Protein 6PTZ (pdb70)

Radius of gyration: 24.08 Å; Cα contacts (8 Å, |Δi|>4): 819; chains: 1; bounding box: 59×56×67 Å

B-factor: mean 24.55, std 12.71, range [8.04, 69.53]

Nearest PDB structures (foldseek):
  6ptz-assembly1_A  TM=1.002E+00  e=1.919E-89  Columba livia
  6pu0-assembly1_A  TM=1.001E+00  e=5.727E-86  Columba livia
  6fn2-assembly1_A  TM=9.471E-01  e=8.288E-53  Chlamydomonas reinhardtii
  5zm0-assembly1_A  TM=9.430E-01  e=2.392E-52  Chlamydomonas reinhardtii
  6fn3-assembly1_A  TM=9.410E-01  e=6.902E-52  Chlamydomonas reinhardtii

Foldseek 3Di:
DDFAEEEEPDFQLAQWLRVQVVVDLVVAQAYADEYEAEVVLCVVAAAAAQLLVQQVLLAQVQSQVVQVVLQAGYFYAYHHVLVVCVVVCVQRVGAEYEYEPDLPVSVVVVLVVVCVVCVVSHHHYYYYHQQAQADLQQLCVQVPNAAQQELVVSVVSCVVVDGTDAGDGGDHSVSCVSHPRDQGPPRVNGDRDASVVVVHPRDQQAPDHHHLVVLVVLLVVVVVVVVPSPNLLCSLRSSDTPNVSLVVLVVVCVVVVVPDCPSVVVNVVSSLVNSLSSNVSRFPPLLFAPPTLLFQDAPFDDDVVLLVCQQCLQQQQLLSSLLSLCLQRHQDDDPVNCLQSLLCCPLQFVRHQLSSVLNSNRHRHSNNHRRNSSVVSSQSNLGFQHPPSLDGDDSQVVVCVVPQQCPSSCVRPVLQVQQGSVCSRPVVVDDQVSCVVSVHGECPRGHHRNGDRVVRNVVSVVSVVVSCVPPVVSHVSND

Structure (mmCIF, N/CA/C/O backbone):
data_6PTZ
#
_entry.id   6PTZ
#
_cell.length_a   53.733
_cell.length_b   85.574
_cell.length_c   103.283
_cell.angle_alpha   90.000
_cell.angle_beta   90.000
_cell.angle_gamma   90.000
#
_symmetry.space_group_name_H-M   'P 21 21 21'
#
loop_
_entity.id
_entity.type
_entity.pdbx_description
1 polymer Cryptochrome-1
2 non-polymer 'FLAVIN-ADENINE DINUCLEOTIDE'
3 non-polymer 'MAGNESIUM ION'
4 non-polymer DI(HYDROXYETHYL)ETHER
5 non-polymer GLYCEROL
6 water water
#
loop_
_atom_site.group_PDB
_atom_site.id
_atom_site.type_symbol
_atom_site.label_atom_id
_atom_site.label_alt_id
_atom_site.label_comp_id
_atom_site.label_asym_id
_atom_site.label_entity_id
_atom_site.label_seq_id
_atom_site.pdbx_PDB_ins_code
_atom_site.Cartn_x
_atom_site.Cartn_y
_atom_site.Cartn_z
_atom_site.occupancy
_atom_site.B_iso_or_equiv
_atom_site.auth_seq_id
_atom_site.auth_comp_id
_atom_site.auth_asym_id
_atom_site.auth_atom_id
_atom_site.pdbx_PDB_model_num
ATOM 1 N N . MET A 1 6 ? 2.445 25.273 6.863 1.00 53.97 1 MET A N 1
ATOM 2 C CA . MET A 1 6 ? 2.688 25.478 5.436 1.00 50.38 1 MET A CA 1
ATOM 3 C C . MET A 1 6 ? 2.123 26.824 4.977 1.00 52.20 1 MET A C 1
ATOM 4 O O . MET A 1 6 ? 0.928 27.086 5.088 1.00 56.91 1 MET A O 1
ATOM 9 N N . PRO A 1 7 ? 2.991 27.668 4.451 1.00 48.14 2 PRO A N 1
ATOM 10 C CA . PRO A 1 7 ? 2.681 29.103 4.374 1.00 46.66 2 PRO A CA 1
ATOM 11 C C . PRO A 1 7 ? 1.835 29.561 3.188 1.00 39.64 2 PRO A C 1
ATOM 12 O O . PRO A 1 7 ? 1.147 30.579 3.311 1.00 36.75 2 PRO A O 1
ATOM 16 N N . HIS A 1 8 ? 1.865 28.862 2.051 1.00 33.31 3 HIS A N 1
ATOM 17 C CA . HIS A 1 8 ? 1.324 29.448 0.827 1.00 27.51 3 HIS A CA 1
ATOM 18 C C . HIS A 1 8 ? -0.196 29.568 0.857 1.00 24.97 3 HIS A C 1
ATOM 19 O O . HIS A 1 8 ? -0.900 28.725 1.411 1.00 26.09 3 HIS A O 1
ATOM 26 N N . ARG A 1 9 ? -0.698 30.639 0.257 1.00 21.49 4 ARG A N 1
ATOM 27 C CA . ARG A 1 9 ? -2.082 30.729 -0.182 1.00 21.60 4 ARG A CA 1
ATOM 28 C C . ARG A 1 9 ? -2.069 30.520 -1.691 1.00 20.54 4 ARG A C 1
ATOM 29 O O . ARG A 1 9 ? -1.411 31.276 -2.419 1.00 20.30 4 ARG A O 1
ATOM 37 N N . THR A 1 10 ? -2.761 29.482 -2.155 1.00 18.95 5 THR A N 1
ATOM 38 C CA . THR A 1 10 ? -2.498 28.952 -3.488 1.00 18.10 5 THR A CA 1
ATOM 39 C C . THR A 1 10 ? -3.752 28.884 -4.344 1.00 17.91 5 THR A C 1
ATOM 40 O O . THR A 1 10 ? -4.820 28.484 -3.874 1.00 18.97 5 THR A O 1
ATOM 44 N N . ILE A 1 11 ? -3.617 29.285 -5.611 1.00 17.60 6 ILE A N 1
ATOM 45 C CA . ILE A 1 11 ? -4.582 28.939 -6.641 1.00 17.18 6 ILE A CA 1
ATOM 46 C C . ILE A 1 11 ? -3.991 27.780 -7.405 1.00 16.24 6 ILE A C 1
ATOM 47 O O . ILE A 1 11 ? -2.846 27.860 -7.871 1.00 16.30 6 ILE A O 1
ATOM 52 N N . HIS A 1 12 ? -4.747 26.706 -7.522 1.00 15.81 7 HIS A N 1
ATOM 53 C CA . HIS A 1 12 ? -4.410 25.644 -8.453 1.00 14.99 7 HIS A CA 1
ATOM 54 C C . HIS A 1 12 ? -5.256 25.821 -9.702 1.00 14.76 7 HIS A C 1
ATOM 55 O O . HIS A 1 12 ? -6.492 25.862 -9.622 1.00 15.30 7 HIS A O 1
ATOM 62 N N . LEU A 1 13 ? -4.589 25.944 -10.847 1.00 14.35 8 LEU A N 1
ATOM 63 C CA . LEU A 1 13 ? -5.246 26.133 -12.134 1.00 14.13 8 LEU A CA 1
ATOM 64 C C . LEU A 1 13 ? -5.371 24.780 -12.814 1.00 16.02 8 LEU A C 1
ATOM 65 O O . LEU A 1 13 ? -4.376 24.216 -13.283 1.00 18.60 8 LEU A O 1
ATOM 70 N N . PHE A 1 14 ? -6.586 24.260 -12.859 1.00 15.64 9 PHE A N 1
ATOM 71 C CA . PHE A 1 14 ? -6.869 23.122 -13.714 1.00 13.82 9 PHE A CA 1
ATOM 72 C C . PHE A 1 14 ? -6.842 23.552 -15.173 1.00 16.73 9 PHE A C 1
ATOM 73 O O . PHE A 1 14 ? -7.506 24.514 -15.562 1.00 17.63 9 PHE A O 1
ATOM 81 N N . ARG A 1 15 ? -6.084 22.835 -15.992 1.00 17.11 10 ARG A N 1
ATOM 82 C CA . ARG A 1 15 ? -6.191 23.013 -17.437 1.00 18.44 10 ARG A CA 1
ATOM 83 C C . ARG A 1 15 ? -6.537 21.672 -18.056 1.00 18.12 10 ARG A C 1
ATOM 84 O O . ARG A 1 15 ? -7.679 21.478 -18.474 1.00 18.48 10 ARG A O 1
ATOM 92 N N . LYS A 1 16 ? -5.607 20.726 -18.073 1.00 15.89 11 LYS A N 1
ATOM 93 C CA . LYS A 1 16 ? -6.002 19.328 -18.097 1.00 22.06 11 LYS A CA 1
ATOM 94 C C . LYS A 1 16 ? -6.028 18.877 -16.646 1.00 25.31 11 LYS A C 1
ATOM 95 O O . LYS A 1 16 ? -6.255 19.697 -15.748 1.00 28.57 11 LYS A O 1
ATOM 101 N N . GLY A 1 17 ? -5.745 17.606 -16.398 1.00 22.71 12 GLY A N 1
ATOM 102 C CA . GLY A 1 17 ? -5.664 17.143 -15.026 1.00 20.52 12 GLY A CA 1
ATOM 103 C C . GLY A 1 17 ? -6.958 17.344 -14.273 1.00 14.00 12 GLY A C 1
ATOM 104 O O . GLY A 1 17 ? -6.937 17.666 -13.078 1.00 16.94 12 GLY A O 1
ATOM 105 N N . LEU A 1 18 ? -8.095 17.147 -14.946 1.00 13.04 13 LEU A N 1
ATOM 106 C CA . LEU A 1 18 ? -9.410 17.352 -14.333 1.00 13.39 13 LEU A CA 1
ATOM 107 C C . LEU A 1 18 ? -9.774 16.134 -13.481 1.00 12.16 13 LEU A C 1
ATOM 108 O O . LEU A 1 18 ? -10.707 15.378 -13.766 1.00 13.44 13 LEU A O 1
ATOM 113 N N . ARG A 1 19 ? -9.005 15.950 -12.411 1.00 12.33 14 ARG A N 1
ATOM 114 C CA . ARG A 1 19 ? -9.117 14.746 -11.611 1.00 12.65 14 ARG A CA 1
ATOM 115 C C . ARG A 1 19 ? -8.459 15.001 -10.274 1.00 13.01 14 ARG A C 1
ATOM 116 O O . ARG A 1 19 ? -7.587 15.865 -10.140 1.00 16.72 14 ARG A O 1
ATOM 124 N N . LEU A 1 20 ? -8.835 14.182 -9.308 1.00 13.52 15 LEU A N 1
ATOM 125 C CA . LEU A 1 20 ? -8.169 14.225 -8.023 1.00 15.08 15 LEU A CA 1
ATOM 126 C C . LEU A 1 20 ? -7.198 13.072 -7.835 1.00 18.57 15 LEU A C 1
ATOM 127 O O . LEU A 1 20 ? -6.255 13.207 -7.053 1.00 20.89 15 LEU A O 1
ATOM 132 N N . HIS A 1 21 ? -7.371 11.955 -8.539 1.00 16.22 16 HIS A N 1
ATOM 133 C CA . HIS A 1 21 ? -6.361 10.908 -8.427 1.00 13.80 16 HIS A CA 1
ATOM 134 C C . HIS A 1 21 ? -5.135 11.281 -9.256 1.00 13.23 16 HIS A C 1
ATOM 135 O O . HIS A 1 21 ? -5.220 12.050 -10.218 1.00 12.73 16 HIS A O 1
ATOM 142 N N . ASP A 1 22 ? -3.982 10.736 -8.855 1.00 17.97 17 ASP A N 1
ATOM 143 C CA . ASP A 1 22 ? -2.689 10.989 -9.494 1.00 13.09 17 ASP A CA 1
ATOM 144 C C . ASP A 1 22 ? -2.579 12.397 -10.067 1.00 15.14 17 ASP A C 1
ATOM 145 O O . ASP A 1 22 ? -2.421 12.583 -11.282 1.00 13.68 17 ASP A O 1
ATOM 150 N N . ASN A 1 23 ? -2.690 13.407 -9.211 1.00 12.83 18 ASN A N 1
ATOM 151 C CA . ASN A 1 23 ? -2.609 14.788 -9.665 1.00 15.58 18 ASN A CA 1
ATOM 152 C C . ASN A 1 23 ? -1.421 15.398 -8.946 1.00 12.82 18 ASN A C 1
ATOM 153 O O . ASN A 1 23 ? -1.575 15.968 -7.849 1.00 13.20 18 ASN A O 1
ATOM 158 N N . PRO A 1 24 ? -0.214 15.273 -9.515 1.00 14.24 19 PRO A N 1
ATOM 159 C CA . PRO A 1 24 ? 1.000 15.698 -8.797 1.00 14.72 19 PRO A CA 1
ATOM 160 C C . PRO A 1 24 ? 1.040 17.172 -8.499 1.00 13.19 19 PRO A C 1
ATOM 161 O O . PRO A 1 24 ? 1.590 17.582 -7.474 1.00 14.48 19 PRO A O 1
ATOM 165 N N . THR A 1 25 ? 0.498 17.997 -9.388 1.00 12.87 20 THR A N 1
ATOM 166 C CA . THR A 1 25 ? 0.527 19.429 -9.143 1.00 13.09 20 THR A CA 1
ATOM 167 C C . THR A 1 25 ? -0.398 19.801 -8.002 1.00 13.44 20 THR A C 1
ATOM 168 O O . THR A 1 25 ? -0.008 20.535 -7.088 1.00 14.39 20 THR A O 1
ATOM 172 N N . LEU A 1 26 ? -1.637 19.319 -8.055 1.00 13.56 21 LEU A N 1
ATOM 173 C CA . LEU A 1 26 ? -2.597 19.618 -7.000 1.00 14.63 21 LEU A CA 1
ATOM 174 C C . LEU A 1 26 ? -2.125 19.070 -5.659 1.00 15.62 21 LEU A C 1
ATOM 175 O O . LEU A 1 26 ? -2.264 19.734 -4.619 1.00 14.71 21 LEU A O 1
ATOM 180 N N . LEU A 1 27 ? -1.538 17.867 -5.667 1.00 14.09 22 LEU A N 1
ATOM 181 C CA . LEU A 1 27 ? -0.947 17.320 -4.450 1.00 14.57 22 LEU A CA 1
ATOM 182 C C . LEU A 1 27 ? 0.171 18.222 -3.937 1.00 14.86 22 LEU A C 1
ATOM 183 O O . LEU A 1 27 ? 0.225 18.554 -2.740 1.00 15.39 22 LEU A O 1
ATOM 188 N N . ALA A 1 28 ? 1.056 18.662 -4.838 1.00 17.27 23 ALA A N 1
ATOM 189 C CA . ALA A 1 28 ? 2.132 19.569 -4.442 1.00 18.20 23 ALA A CA 1
ATOM 190 C C . ALA A 1 28 ? 1.574 20.886 -3.914 1.00 16.13 23 ALA A C 1
ATOM 191 O O . ALA A 1 28 ? 2.104 21.456 -2.953 1.00 16.82 23 ALA A O 1
ATOM 193 N N . ALA A 1 29 ? 0.501 21.386 -4.527 1.00 15.82 24 ALA A N 1
ATOM 194 C CA . ALA A 1 29 ? -0.157 22.577 -4.002 1.00 15.46 24 ALA A CA 1
ATOM 195 C C . ALA A 1 29 ? -0.662 22.343 -2.582 1.00 19.12 24 ALA A C 1
ATOM 196 O O . ALA A 1 29 ? -0.402 23.146 -1.675 1.00 19.37 24 ALA A O 1
ATOM 198 N N . LEU A 1 30 ? -1.393 21.249 -2.372 1.00 17.65 25 LEU A N 1
ATOM 199 C CA . LEU A 1 30 ? -1.951 20.968 -1.056 1.00 21.53 25 LEU A CA 1
ATOM 200 C C . LEU A 1 30 ? -0.860 20.778 -0.014 1.00 23.12 25 LEU A C 1
ATOM 201 O O . LEU A 1 30 ? -1.019 21.182 1.143 1.00 24.89 25 LEU A O 1
ATOM 206 N N . GLU A 1 31 ? 0.259 20.174 -0.406 1.00 17.46 26 GLU A N 1
ATOM 207 C CA . GLU A 1 31 ? 1.307 19.897 0.560 1.00 19.44 26 GLU A CA 1
ATOM 208 C C . GLU A 1 31 ? 2.103 21.136 0.943 1.00 20.80 26 GLU A C 1
ATOM 209 O O . GLU A 1 31 ? 2.849 21.097 1.925 1.00 24.21 26 GLU A O 1
ATOM 215 N N . SER A 1 32 ? 1.958 22.232 0.205 1.00 21.76 27 SER A N 1
ATOM 216 C CA . SER A 1 32 ? 2.748 23.428 0.433 1.00 17.70 27 SER A CA 1
ATOM 217 C C . SER A 1 32 ? 1.910 24.604 0.914 1.00 18.95 27 SER A C 1
ATOM 218 O O . SER A 1 32 ? 2.433 25.717 1.021 1.00 21.38 27 SER A O 1
ATOM 221 N N . SER A 1 33 ? 0.633 24.389 1.222 1.00 19.18 28 SER A N 1
ATOM 222 C CA . SER A 1 33 ? -0.304 25.495 1.328 1.00 22.73 28 SER A CA 1
ATOM 223 C C . SER A 1 33 ? -1.176 25.373 2.565 1.00 25.76 28 SER A C 1
ATOM 224 O O . SER A 1 33 ? -1.475 24.276 3.039 1.00 23.61 28 SER A O 1
ATOM 227 N N . GLU A 1 34 ? -1.578 26.536 3.082 1.00 27.39 29 GLU A N 1
ATOM 228 C CA . GLU A 1 34 ? -2.564 26.617 4.148 1.00 26.74 29 GLU A CA 1
ATOM 229 C C . GLU A 1 34 ? -3.951 26.938 3.624 1.00 22.49 29 GLU A C 1
ATOM 230 O O . GLU A 1 34 ? -4.938 26.674 4.313 1.00 22.63 29 GLU A O 1
ATOM 236 N N . THR A 1 35 ? -4.039 27.494 2.420 1.00 20.34 30 THR A N 1
ATOM 237 C CA . THR A 1 35 ? -5.295 27.904 1.823 1.00 20.51 30 THR A CA 1
ATOM 238 C C . THR A 1 35 ? -5.196 27.583 0.343 1.00 19.61 30 THR A C 1
ATOM 239 O O . THR A 1 35 ? -4.175 27.876 -0.278 1.00 19.22 30 THR A O 1
ATOM 243 N N . ILE A 1 36 ? -6.219 26.954 -0.220 1.00 19.33 31 ILE A N 1
ATOM 244 C CA . ILE A 1 36 ? -6.174 26.619 -1.632 1.00 18.94 31 ILE A CA 1
ATOM 245 C C . ILE A 1 36 ? -7.482 27.006 -2.305 1.00 18.75 31 ILE A C 1
ATOM 246 O O . ILE A 1 36 ? -8.568 26.881 -1.726 1.00 19.31 31 ILE A O 1
ATOM 251 N N . TYR A 1 37 ? -7.360 27.493 -3.533 1.00 18.35 32 TYR A N 1
ATOM 252 C CA . TYR A 1 37 ? -8.492 27.795 -4.398 1.00 18.47 32 TYR A CA 1
ATOM 253 C C . TYR A 1 37 ? -8.354 26.964 -5.663 1.00 17.50 32 TYR A C 1
ATOM 254 O O . TYR A 1 37 ? -7.563 27.318 -6.557 1.00 17.06 32 TYR A O 1
ATOM 263 N N . PRO A 1 38 ? -9.043 25.827 -5.764 1.00 18.85 33 PRO A N 1
ATOM 264 C CA . PRO A 1 38 ? -8.966 25.019 -6.990 1.00 16.33 33 PRO A CA 1
ATOM 265 C C . PRO A 1 38 ? -9.806 25.689 -8.065 1.00 24.30 33 PRO A C 1
ATOM 266 O O . PRO A 1 38 ? -11.024 25.812 -7.922 1.00 17.02 33 PRO A O 1
ATOM 270 N N . VAL A 1 39 ? -9.155 26.123 -9.142 1.00 16.00 34 VAL A N 1
ATOM 271 C CA . VAL A 1 39 ? -9.765 27.024 -10.109 1.00 16.26 34 VAL A CA 1
ATOM 272 C C . VAL A 1 39 ? -9.672 26.426 -11.501 1.00 16.34 34 VAL A C 1
ATOM 273 O O . VAL A 1 39 ? -8.645 25.858 -11.879 1.00 14.78 34 VAL A O 1
ATOM 277 N N . TYR A 1 40 ? -10.747 26.571 -12.264 1.00 15.64 35 TYR A N 1
ATOM 278 C CA . TYR A 1 40 ? -10.716 26.361 -13.70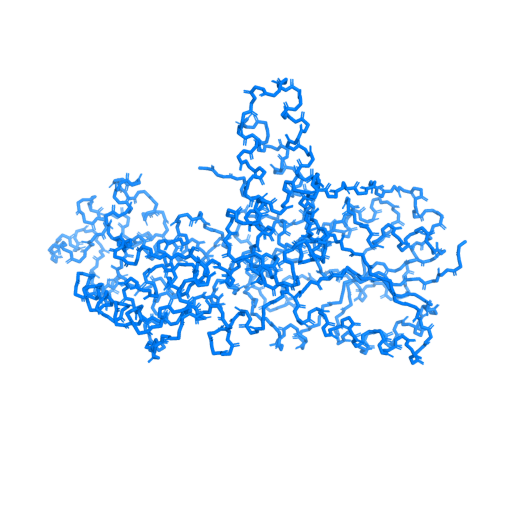2 1.00 18.02 35 TYR A CA 1
ATOM 279 C C . TYR A 1 40 ? -11.065 27.689 -14.345 1.00 18.35 35 TYR A C 1
ATOM 280 O O . TYR A 1 40 ? -12.153 28.223 -14.105 1.00 16.63 35 TYR A O 1
ATOM 289 N N . VAL A 1 41 ? -10.148 28.240 -15.133 1.00 18.47 36 VAL A N 1
ATOM 290 C CA . VAL A 1 41 ? -10.432 29.470 -15.856 1.00 16.04 36 VAL A CA 1
ATOM 291 C C . VAL A 1 41 ? -10.991 29.101 -17.225 1.00 16.19 36 VAL A C 1
ATOM 292 O O . VAL A 1 41 ? -10.326 28.441 -18.028 1.00 18.71 36 VAL A O 1
ATOM 296 N N . LEU A 1 42 ? -12.229 29.498 -17.473 1.00 20.56 37 LEU A N 1
ATOM 297 C CA . LEU A 1 42 ? -12.864 29.322 -18.772 1.00 23.92 37 LEU A CA 1
ATOM 298 C C . LEU A 1 42 ? -12.613 30.627 -19.524 1.00 23.09 37 LEU A C 1
ATOM 299 O O . LEU A 1 42 ? -13.299 31.628 -19.298 1.00 21.46 37 LEU A O 1
ATOM 304 N N . ASP A 1 43 ? -11.609 30.617 -20.398 1.00 21.64 38 ASP A N 1
ATOM 305 C CA . ASP A 1 43 ? -11.090 31.800 -21.088 1.00 26.88 38 ASP A CA 1
ATOM 306 C C . ASP A 1 43 ? -11.446 31.689 -22.564 1.00 27.57 38 ASP A C 1
ATOM 307 O O . ASP A 1 43 ? -10.703 31.088 -23.347 1.00 22.31 38 ASP A O 1
ATOM 312 N N . ARG A 1 44 ? -12.580 32.289 -22.947 1.00 29.92 39 ARG A N 1
ATOM 313 C CA . ARG A 1 44 ? -13.067 32.141 -24.318 1.00 32.15 39 ARG A CA 1
ATOM 314 C C . ARG A 1 44 ? -12.104 32.748 -25.324 1.00 34.96 39 ARG A C 1
ATOM 315 O O . ARG A 1 44 ? -11.985 32.255 -26.451 1.00 33.23 39 ARG A O 1
ATOM 323 N N . ARG A 1 45 ? -11.417 33.816 -24.930 1.00 33.22 40 ARG A N 1
ATOM 324 C CA . ARG A 1 45 ? -10.480 34.490 -25.818 1.00 30.69 40 ARG A CA 1
ATOM 325 C C . ARG A 1 45 ? -9.259 33.615 -26.076 1.00 29.93 40 ARG A C 1
ATOM 326 O O . ARG A 1 45 ? -8.830 33.440 -27.224 1.00 29.53 40 ARG A O 1
ATOM 334 N N . PHE A 1 46 ? -8.705 33.032 -25.014 1.00 24.33 41 PHE A N 1
ATOM 335 C CA . PHE A 1 46 ? -7.569 32.131 -25.161 1.00 26.75 41 PHE A CA 1
ATOM 336 C C . PHE A 1 46 ? -7.948 30.911 -25.985 1.00 30.76 41 PHE A C 1
ATOM 337 O O . PHE A 1 46 ? -7.220 30.518 -26.904 1.00 28.69 41 PHE A O 1
ATOM 345 N N . LEU A 1 47 ? -9.089 30.293 -25.660 1.00 26.87 42 LEU A N 1
ATOM 346 C CA . LEU A 1 47 ? -9.539 29.123 -26.409 1.00 30.75 42 LEU A CA 1
ATOM 347 C C . LEU A 1 47 ? -9.802 29.464 -27.873 1.00 33.00 42 LEU A C 1
ATOM 348 O O . LEU A 1 47 ? -9.509 28.658 -28.767 1.00 33.90 42 LEU A O 1
ATOM 353 N N . ALA A 1 48 ? -10.350 30.651 -28.136 1.00 33.67 43 ALA A N 1
ATOM 354 C CA . ALA A 1 48 ? -10.583 31.069 -29.516 1.00 37.34 43 ALA A CA 1
ATOM 355 C C . ALA A 1 48 ? -9.274 31.231 -30.275 1.00 38.06 43 ALA A C 1
ATOM 356 O O . ALA A 1 48 ? -9.205 30.963 -31.479 1.00 34.52 43 ALA A O 1
ATOM 358 N N . SER A 1 49 ? -8.226 31.686 -29.592 1.00 37.38 44 SER A N 1
ATOM 359 C CA . SER A 1 49 ? -6.953 31.920 -30.258 1.00 37.50 44 SER A CA 1
ATOM 360 C C . SER A 1 49 ? -6.145 30.645 -30.454 1.00 35.16 44 SER A C 1
ATOM 361 O O . SER A 1 49 ? -5.238 30.627 -31.294 1.00 33.61 44 SER A O 1
ATOM 364 N N . ALA A 1 50 ? -6.446 29.584 -29.703 1.00 32.45 45 ALA A N 1
ATOM 365 C CA . ALA A 1 50 ? -5.557 28.434 -29.610 1.00 33.72 45 ALA A CA 1
ATOM 366 C C . ALA A 1 50 ? -6.164 27.092 -30.004 1.00 37.38 45 ALA A C 1
ATOM 367 O O . ALA A 1 50 ? -5.401 26.136 -30.190 1.00 37.15 45 ALA A O 1
ATOM 369 N N . MET A 1 51 ? -7.488 26.968 -30.119 1.00 37.48 46 MET A N 1
ATOM 370 C CA . MET A 1 51 ? -8.065 25.678 -30.489 1.00 37.26 46 MET A CA 1
ATOM 371 C C . MET A 1 51 ? -9.456 25.864 -31.089 1.00 36.99 46 MET A C 1
ATOM 372 O O . MET A 1 51 ? -9.996 26.973 -31.158 1.00 30.77 46 MET A O 1
ATOM 377 N N . HIS A 1 52 ? -10.015 24.743 -31.544 1.00 33.61 47 HIS A N 1
ATOM 378 C CA . HIS A 1 52 ? -11.353 24.668 -32.112 1.00 31.60 47 HIS A CA 1
ATOM 379 C C . HIS A 1 52 ? -12.140 23.645 -31.312 1.00 28.11 47 HIS A C 1
ATOM 380 O O . HIS A 1 52 ? -11.681 22.514 -31.146 1.00 25.32 47 HIS A O 1
ATOM 387 N N . ILE A 1 53 ? -13.300 24.041 -30.796 1.00 26.73 48 ILE A N 1
ATOM 388 C CA . ILE A 1 53 ? -14.022 23.226 -29.822 1.00 25.70 48 ILE A CA 1
ATOM 389 C C . ILE A 1 53 ? -15.485 23.140 -30.240 1.00 21.04 48 ILE A C 1
ATOM 390 O O . ILE A 1 53 ? -16.188 24.154 -30.254 1.00 21.53 48 ILE A O 1
ATOM 395 N N . GLY A 1 54 ? -15.945 21.931 -30.573 1.00 16.53 49 GLY A N 1
ATOM 396 C CA . GLY A 1 54 ? -17.331 21.724 -30.932 1.00 14.66 49 GLY A CA 1
ATOM 397 C C . GLY A 1 54 ? -18.224 21.526 -29.720 1.00 15.20 49 GLY A C 1
ATOM 398 O O . GLY A 1 54 ? -17.772 21.447 -28.575 1.00 15.42 49 GLY A O 1
ATOM 399 N N . ALA A 1 55 ? -19.527 21.421 -29.998 1.00 14.14 50 ALA A N 1
ATOM 400 C CA . ALA A 1 55 ? -20.513 21.385 -28.919 1.00 16.43 50 ALA A CA 1
ATOM 401 C C . ALA A 1 55 ? -20.347 20.144 -28.047 1.00 13.55 50 ALA A C 1
ATOM 402 O O . ALA A 1 55 ? -20.515 20.208 -26.820 1.00 13.93 50 ALA A O 1
ATOM 404 N N . LEU A 1 56 ? -20.035 19.002 -28.651 1.00 13.19 51 LEU A N 1
ATOM 405 C CA . LEU A 1 56 ? -19.918 17.801 -27.834 1.00 16.38 51 LEU A CA 1
ATOM 406 C C . LEU A 1 56 ? -18.7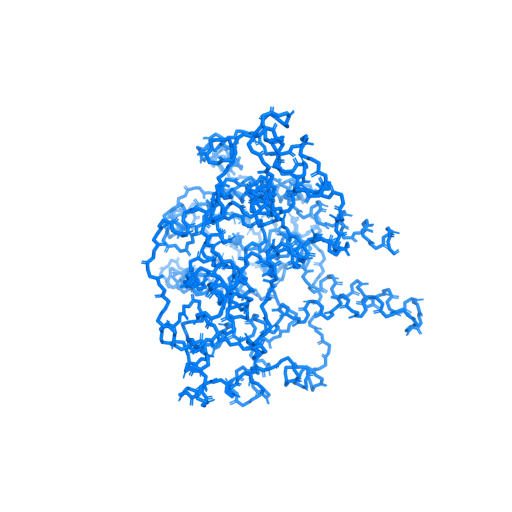13 17.887 -26.912 1.00 13.80 51 LEU A C 1
ATOM 407 O O . LEU A 1 56 ? -18.780 17.450 -25.754 1.00 12.66 51 LEU A O 1
ATOM 412 N N . ARG A 1 57 ? -17.611 18.456 -27.403 1.00 11.71 52 ARG A N 1
ATOM 413 C CA . ARG A 1 57 ? -16.457 18.685 -26.549 1.00 12.32 52 ARG A CA 1
ATOM 414 C C . ARG A 1 57 ? -16.801 19.612 -25.384 1.00 13.50 52 ARG A C 1
ATOM 415 O O . ARG A 1 57 ? -16.386 19.365 -24.243 1.00 13.47 52 ARG A O 1
ATOM 423 N N . TRP A 1 58 ? -17.572 20.671 -25.637 1.00 14.25 53 TRP A N 1
ATOM 424 C CA . TRP A 1 58 ? -17.978 21.549 -24.541 1.00 15.41 53 TRP A CA 1
ATOM 425 C C . TRP A 1 58 ? -18.791 20.794 -23.505 1.00 14.15 53 TRP A C 1
ATOM 426 O O . TRP A 1 58 ? -18.598 20.974 -22.297 1.00 14.82 53 TRP A O 1
ATOM 437 N N . HIS A 1 59 ? -19.752 19.988 -23.963 1.00 14.76 54 HIS A N 1
ATOM 438 C CA . HIS A 1 59 ? -20.559 19.196 -23.036 1.00 17.51 54 HIS A CA 1
ATOM 439 C C . HIS A 1 59 ? -19.678 18.310 -22.167 1.00 14.06 54 HIS A C 1
ATOM 440 O O . HIS A 1 59 ? -19.880 18.218 -20.949 1.00 15.10 54 HIS A O 1
ATOM 447 N N . PHE A 1 60 ? -18.680 17.671 -22.777 1.00 13.17 55 PHE A N 1
ATOM 448 C CA . PHE A 1 60 ? -17.817 16.754 -22.041 1.00 15.32 55 PHE A CA 1
ATOM 449 C C . PHE A 1 60 ? -16.975 17.518 -21.031 1.00 14.81 55 PHE A C 1
ATOM 450 O O . PHE A 1 60 ? -16.786 17.066 -19.896 1.00 13.47 55 PHE A O 1
ATOM 458 N N . LEU A 1 61 ? -16.510 18.701 -21.417 1.00 12.60 56 LEU A N 1
ATOM 459 C CA . LEU A 1 61 ? -15.772 19.550 -20.490 1.00 15.43 56 LEU A CA 1
ATOM 460 C C . LEU A 1 61 ? -16.649 19.953 -19.318 1.00 15.66 56 LEU A C 1
ATOM 461 O O . LEU A 1 61 ? -16.251 19.819 -18.152 1.00 15.93 56 LEU A O 1
ATOM 466 N N . LEU A 1 62 ? -17.853 20.452 -19.605 1.00 14.28 57 LEU A N 1
ATOM 467 C CA . LEU A 1 62 ? -18.724 20.906 -18.522 1.00 18.36 57 LEU A CA 1
ATOM 468 C C . LEU A 1 62 ? -19.071 19.753 -17.596 1.00 18.15 57 LEU A C 1
ATOM 469 O O . LEU A 1 62 ? -19.153 19.927 -16.373 1.00 16.02 57 LEU A O 1
ATOM 474 N N . GLN A 1 63 ? -19.250 18.558 -18.159 1.00 15.12 58 GLN A N 1
ATOM 475 C CA . GLN A 1 63 ? -19.530 17.401 -17.315 1.00 15.39 58 GLN A CA 1
ATOM 476 C C . GLN A 1 63 ? -18.326 17.061 -16.455 1.00 14.91 58 GLN A C 1
ATOM 477 O O . GLN A 1 63 ? -18.481 16.754 -15.265 1.00 15.42 58 GLN A O 1
ATOM 483 N N . SER A 1 64 ? -17.122 17.136 -17.031 1.00 14.01 59 SER A N 1
ATOM 484 C CA . SER A 1 64 ? -15.915 16.833 -16.264 1.00 14.95 59 SER A CA 1
ATOM 485 C C . SER A 1 64 ? -15.686 17.857 -15.158 1.00 15.39 59 SER A C 1
ATOM 486 O O . SER A 1 64 ? -15.225 17.496 -14.071 1.00 14.16 59 SER A O 1
ATOM 489 N N . LEU A 1 65 ? -15.984 19.142 -15.426 1.00 14.32 60 LEU A N 1
ATOM 490 C CA . LEU A 1 65 ? -15.889 20.177 -14.396 1.00 14.88 60 LEU A CA 1
ATOM 491 C C . LEU A 1 65 ? -16.915 19.961 -13.287 1.00 15.84 60 LEU A C 1
ATOM 492 O O . LEU A 1 65 ? -16.596 20.099 -12.097 1.00 16.17 60 LEU A O 1
ATOM 497 N N . GLU A 1 66 ? -18.155 19.641 -13.659 1.00 16.37 61 GLU A N 1
ATOM 498 C CA . GLU A 1 66 ? -19.168 19.326 -12.658 1.00 17.38 61 GLU A CA 1
ATOM 499 C C . GLU A 1 66 ? -18.723 18.158 -11.794 1.00 17.24 61 GLU A C 1
ATOM 500 O O . GLU A 1 66 ? -18.879 18.185 -10.572 1.00 17.91 61 GLU A O 1
ATOM 506 N N . ASP A 1 67 ? -18.159 17.126 -12.415 1.00 17.18 62 ASP A N 1
ATOM 507 C CA . ASP A 1 67 ? -17.683 15.983 -11.648 1.00 16.93 62 ASP A CA 1
ATOM 508 C C . ASP A 1 67 ? -16.528 16.368 -10.731 1.00 16.15 62 ASP A C 1
ATOM 509 O O . ASP A 1 67 ? -16.472 15.929 -9.579 1.00 16.62 62 ASP A O 1
ATOM 514 N N . LEU A 1 68 ? -15.574 17.144 -11.241 1.00 15.46 63 LEU A N 1
ATOM 515 C CA . LEU A 1 68 ? -14.483 17.631 -10.405 1.00 15.31 63 LEU A CA 1
ATOM 516 C C . LEU A 1 68 ? -15.013 18.433 -9.218 1.00 16.22 63 LEU A C 1
ATOM 517 O O . LEU A 1 68 ? -14.518 18.296 -8.094 1.00 16.46 63 LEU A O 1
ATOM 522 N N . HIS A 1 69 ? -16.036 19.261 -9.449 1.00 17.28 64 HIS A N 1
ATOM 523 C CA . HIS A 1 69 ? -16.637 20.038 -8.363 1.00 19.95 64 HIS A CA 1
ATOM 524 C C . HIS A 1 69 ? -17.294 19.127 -7.338 1.00 18.59 64 HIS A C 1
ATOM 525 O O . HIS A 1 69 ? -17.140 19.318 -6.123 1.00 19.14 64 HIS A O 1
ATOM 532 N N . LYS A 1 70 ? -18.053 18.137 -7.810 1.00 18.69 65 LYS A N 1
ATOM 533 C CA . LYS A 1 70 ? -18.652 17.170 -6.889 1.00 19.47 65 LYS A CA 1
ATOM 534 C C . LYS A 1 70 ? -17.580 16.460 -6.071 1.00 21.98 65 LYS A C 1
ATOM 535 O O . LYS A 1 70 ? -17.707 16.313 -4.854 1.00 19.86 65 LYS A O 1
ATOM 541 N N . ASN A 1 71 ? -16.506 16.018 -6.729 1.00 21.93 66 ASN A N 1
ATOM 542 C CA . ASN A 1 71 ? -15.475 15.242 -6.044 1.00 22.17 66 ASN A CA 1
ATOM 543 C C . ASN A 1 71 ? -14.671 16.101 -5.080 1.00 20.53 66 ASN A C 1
ATOM 544 O O . ASN A 1 71 ? -14.381 15.681 -3.955 1.00 19.30 66 ASN A O 1
ATOM 549 N N . LEU A 1 72 ? -14.308 17.311 -5.496 1.00 17.53 67 LEU A N 1
ATOM 550 C CA . LEU A 1 72 ? -13.712 18.257 -4.556 1.00 17.79 67 LEU A CA 1
ATOM 551 C C . LEU A 1 72 ? -14.652 18.558 -3.393 1.00 18.96 67 LEU A C 1
ATOM 552 O O . LEU A 1 72 ? -14.215 18.636 -2.239 1.00 19.37 67 LEU A O 1
ATOM 557 N N . SER A 1 73 ? -15.950 18.715 -3.666 1.00 19.61 68 SER A N 1
ATOM 558 C CA . SER A 1 73 ? -16.875 19.038 -2.582 1.00 22.59 68 SER A CA 1
ATOM 559 C C . SER A 1 73 ? -16.969 17.901 -1.573 1.00 22.89 68 SER A C 1
ATOM 560 O O . SER A 1 73 ? -17.129 18.153 -0.365 1.00 23.76 68 SER A O 1
ATOM 563 N N . ARG A 1 74 ? -16.856 16.654 -2.044 1.00 25.28 69 ARG A N 1
ATOM 564 C CA . ARG A 1 74 ? -16.931 15.507 -1.145 1.00 29.11 69 ARG A CA 1
ATOM 565 C C . ARG A 1 74 ? -15.773 15.493 -0.166 1.00 28.79 69 ARG A C 1
ATOM 566 O O . ARG A 1 74 ? -15.898 14.935 0.931 1.00 30.96 69 ARG A O 1
ATOM 574 N N . LEU A 1 75 ? -14.647 16.105 -0.533 1.00 20.44 70 LEU A N 1
ATOM 575 C CA . LEU A 1 75 ? -13.486 16.202 0.336 1.00 21.27 70 LEU A CA 1
ATOM 576 C C . LEU A 1 75 ? -13.485 17.469 1.173 1.00 22.78 70 LEU A C 1
ATOM 577 O O . LEU A 1 75 ? -12.487 17.750 1.839 1.00 22.50 70 LEU A O 1
ATOM 582 N N . GLY A 1 76 ? -14.568 18.238 1.153 1.00 23.03 71 GLY A N 1
ATOM 583 C CA . GLY A 1 76 ? -14.582 19.479 1.901 1.00 24.32 71 GLY A CA 1
ATOM 584 C C . GLY A 1 76 ? -13.956 20.643 1.172 1.00 21.51 71 GLY A C 1
ATOM 585 O O . GLY A 1 76 ? -13.573 21.630 1.806 1.00 21.88 71 GLY A O 1
ATOM 586 N N . ALA A 1 77 ? -13.825 20.551 -0.141 1.00 20.64 72 ALA A N 1
ATOM 587 C CA . ALA A 1 77 ? -13.294 21.646 -0.941 1.00 21.18 72 ALA A CA 1
ATOM 588 C C . ALA A 1 77 ? -14.312 22.043 -2.001 1.00 21.00 72 ALA A C 1
ATOM 589 O O . ALA A 1 77 ? -15.516 21.857 -1.815 1.00 22.03 72 ALA A O 1
ATOM 591 N N . ARG A 1 78 ? -13.848 22.582 -3.117 1.00 19.48 73 ARG A N 1
ATOM 592 C CA . ARG A 1 78 ? -14.761 23.058 -4.145 1.00 19.61 73 ARG A CA 1
ATOM 593 C C . ARG A 1 78 ? -13.946 23.300 -5.395 1.00 18.60 73 ARG A C 1
ATOM 594 O O . ARG A 1 78 ? -12.722 23.427 -5.335 1.00 18.04 73 ARG A O 1
ATOM 602 N N . LEU A 1 79 ? -14.646 23.371 -6.520 1.00 18.47 74 LEU A N 1
ATOM 603 C CA . LEU A 1 79 ? -14.093 23.888 -7.761 1.00 17.77 74 LEU A CA 1
ATOM 604 C C . LEU A 1 79 ? -14.632 25.294 -7.988 1.00 18.51 74 LEU A C 1
ATOM 605 O O . LEU A 1 79 ? -15.824 25.555 -7.787 1.00 19.41 74 LEU A O 1
ATOM 610 N N . LEU A 1 80 ? -13.756 26.205 -8.362 1.00 18.28 75 LEU A N 1
ATOM 611 C CA . LEU A 1 80 ? -14.150 27.565 -8.696 1.00 19.01 75 LEU A CA 1
ATOM 612 C C . LEU A 1 80 ? -13.919 27.745 -10.187 1.00 18.38 75 LEU A C 1
ATOM 613 O O . LEU A 1 80 ? -12.775 27.723 -10.649 1.00 19.99 75 LEU A O 1
ATOM 618 N N . VAL A 1 81 ? -14.991 27.897 -10.946 1.00 18.74 76 VAL A N 1
ATOM 619 C CA . VAL A 1 81 ? -14.878 28.135 -12.379 1.00 18.27 76 VAL A CA 1
ATOM 620 C C . VAL A 1 81 ? -14.975 29.638 -12.570 1.00 19.14 76 VAL A C 1
ATOM 621 O O . VAL A 1 81 ? -15.971 30.251 -12.168 1.00 22.23 76 VAL A O 1
ATOM 625 N N . ILE A 1 82 ? -13.925 30.245 -13.114 1.00 20.26 77 ILE A N 1
ATOM 626 C CA . ILE A 1 82 ? -13.880 31.689 -13.320 1.00 23.62 77 ILE A CA 1
ATOM 627 C C . ILE A 1 82 ? -13.899 31.943 -14.816 1.00 25.50 77 ILE A C 1
ATOM 628 O O . ILE A 1 82 ? -13.063 31.406 -15.545 1.00 19.90 77 ILE A O 1
ATOM 633 N N . GLN A 1 83 ? -14.843 32.758 -15.271 1.00 30.20 78 GLN A N 1
ATOM 634 C CA . GLN A 1 83 ? -14.979 33.054 -16.690 1.00 27.78 78 GLN A CA 1
ATOM 635 C C . GLN A 1 83 ? -14.325 34.401 -16.959 1.00 27.67 78 GLN A C 1
ATOM 636 O O . GLN A 1 83 ? -14.730 35.412 -16.382 1.00 26.70 78 GLN A O 1
ATOM 642 N N . GLY A 1 84 ? -13.295 34.402 -17.792 1.00 25.54 79 GLY A N 1
ATOM 643 C CA . GLY A 1 84 ? -12.546 35.614 -18.064 1.00 26.16 79 GLY A CA 1
ATOM 644 C C . GLY A 1 84 ? -11.202 35.272 -18.673 1.00 25.41 79 GLY A C 1
ATOM 645 O O . GLY A 1 84 ? -10.870 34.104 -18.879 1.00 23.63 79 GLY A O 1
ATOM 646 N N . GLU A 1 85 ? -10.425 36.324 -18.949 1.00 29.87 80 GLU A N 1
ATOM 647 C CA . GLU A 1 85 ? -9.078 36.142 -19.482 1.00 33.59 80 GLU A CA 1
ATOM 648 C C . GLU A 1 85 ? -8.129 35.746 -18.355 1.00 26.65 80 GLU A C 1
ATOM 649 O O . GLU A 1 85 ? -8.154 36.360 -17.286 1.00 26.06 80 GLU A O 1
ATOM 655 N N . TYR A 1 86 ? -7.283 34.732 -18.590 1.00 24.16 81 TYR A N 1
ATOM 656 C CA . TYR A 1 86 ? -6.543 34.157 -17.465 1.00 21.87 81 TYR A CA 1
ATOM 657 C C . TYR A 1 86 ? -5.660 35.202 -16.781 1.00 18.84 81 TYR A C 1
ATOM 658 O O . TYR A 1 86 ? -5.563 35.220 -15.550 1.00 23.16 81 TYR A O 1
ATOM 667 N N . GLU A 1 87 ? -5.054 36.124 -17.540 1.00 19.41 82 GLU A N 1
ATOM 668 C CA . GLU A 1 87 ? -4.213 37.107 -16.865 1.00 24.76 82 GLU A CA 1
ATOM 669 C C . GLU A 1 87 ? -5.045 38.070 -16.020 1.00 27.01 82 GLU A C 1
ATOM 670 O O . GLU A 1 87 ? -4.659 38.400 -14.894 1.00 24.87 82 GLU A O 1
ATOM 676 N N . SER A 1 88 ? -6.189 38.532 -16.538 1.00 31.49 83 SER A N 1
ATOM 677 C CA . SER A 1 88 ? -7.019 39.458 -15.767 1.00 41.99 83 SER A CA 1
ATOM 678 C C . SER A 1 88 ? -7.712 38.748 -14.607 1.00 22.88 83 SER A C 1
ATOM 679 O O . SER A 1 88 ? -7.915 39.343 -13.538 1.00 23.76 83 SER A O 1
ATOM 682 N N . VAL A 1 89 ? -8.112 37.493 -14.814 1.00 21.75 84 VAL A N 1
ATOM 683 C CA . VAL A 1 89 ? -8.633 36.674 -13.719 1.00 24.65 84 VAL A CA 1
ATOM 684 C C . VAL A 1 89 ? -7.594 36.554 -12.617 1.00 25.79 84 VAL A C 1
ATOM 685 O O . VAL A 1 89 ? -7.895 36.690 -11.426 1.00 21.82 84 VAL A O 1
ATOM 689 N N . LEU A 1 90 ? -6.350 36.282 -13.000 1.00 20.67 85 LEU A N 1
ATOM 690 C CA . LEU A 1 90 ? -5.315 36.091 -11.996 1.00 24.06 85 LEU A CA 1
ATOM 691 C C . LEU A 1 90 ? -4.985 37.388 -11.274 1.00 24.61 85 LEU A C 1
ATOM 692 O O . LEU A 1 90 ? -4.836 37.393 -10.046 1.00 22.67 85 LEU A O 1
ATOM 697 N N . ARG A 1 91 ? -4.867 38.502 -12.003 1.00 26.50 86 ARG A N 1
ATOM 698 C CA . ARG A 1 91 ? -4.616 39.779 -11.340 1.00 26.69 86 ARG A CA 1
ATOM 699 C C . ARG A 1 91 ? -5.684 40.073 -10.298 1.00 25.84 86 ARG A C 1
ATOM 700 O O . ARG A 1 91 ? -5.380 40.509 -9.181 1.00 25.41 86 ARG A O 1
ATOM 708 N N . ASP A 1 92 ? -6.949 39.858 -10.665 1.00 25.71 87 ASP A N 1
ATOM 709 C CA . ASP A 1 92 ? -8.058 40.129 -9.752 1.00 28.01 87 ASP A CA 1
ATOM 710 C C . ASP A 1 92 ? -8.012 39.205 -8.538 1.00 26.80 87 ASP A C 1
ATOM 711 O O . ASP A 1 92 ? -8.105 39.654 -7.387 1.00 27.79 87 ASP A O 1
ATOM 716 N N . HIS A 1 93 ? -7.864 37.907 -8.775 1.00 23.68 88 HIS A N 1
ATOM 717 C CA . HIS A 1 93 ? -8.012 36.956 -7.686 1.00 23.24 88 HIS A CA 1
ATOM 718 C C . HIS A 1 93 ? -6.746 36.761 -6.868 1.00 24.17 88 HIS A C 1
ATOM 719 O O . HIS A 1 93 ? -6.849 36.397 -5.697 1.00 23.91 88 HIS A O 1
ATOM 726 N N . VAL A 1 94 ? -5.560 37.011 -7.428 1.00 23.82 89 VAL A N 1
ATOM 727 C CA . VAL A 1 94 ? -4.375 37.077 -6.577 1.00 24.53 89 VAL A CA 1
ATOM 728 C C . VAL A 1 94 ? -4.554 38.182 -5.544 1.00 24.13 89 VAL A C 1
ATOM 729 O O . VAL A 1 94 ? -4.186 38.030 -4.378 1.00 24.32 89 VAL A O 1
ATOM 733 N N . GLN A 1 95 ? -5.168 39.295 -5.945 1.00 25.15 90 GLN A N 1
ATOM 734 C CA . GLN A 1 95 ? -5.459 40.363 -4.993 1.00 26.58 90 GLN A CA 1
ATOM 735 C C . GLN A 1 95 ? -6.559 39.946 -4.027 1.00 26.83 90 GLN A C 1
ATOM 736 O O . GLN A 1 95 ? -6.400 40.061 -2.808 1.00 27.35 90 GLN A O 1
ATOM 742 N N . LYS A 1 96 ? -7.677 39.442 -4.560 1.00 32.70 91 LYS A N 1
ATOM 743 C CA . LYS A 1 96 ? -8.825 39.106 -3.720 1.00 34.58 91 LYS A CA 1
ATOM 744 C C . LYS A 1 96 ? -8.461 38.088 -2.650 1.00 33.93 91 LYS A C 1
ATOM 745 O O . LYS A 1 96 ? -8.926 38.186 -1.510 1.00 27.07 91 LYS A O 1
ATOM 751 N N . TRP A 1 97 ? -7.613 37.122 -2.989 1.00 25.00 92 TRP A N 1
ATOM 752 C CA . TRP A 1 97 ? -7.329 35.996 -2.115 1.00 25.33 92 TRP A CA 1
ATOM 753 C C . TRP A 1 97 ? -5.934 36.021 -1.510 1.00 27.02 92 TRP A C 1
ATOM 754 O O . TRP A 1 97 ? -5.560 35.064 -0.823 1.00 23.62 92 TRP A O 1
ATOM 765 N N . ASN A 1 98 ? -5.159 37.080 -1.743 1.00 24.73 93 ASN A N 1
ATOM 766 C CA . ASN A 1 98 ? -3.809 37.219 -1.190 1.00 24.76 93 ASN A CA 1
ATOM 767 C C . ASN A 1 98 ? -2.943 36.014 -1.544 1.00 23.48 93 ASN A C 1
ATOM 768 O O . ASN A 1 98 ? -2.295 35.401 -0.691 1.00 23.25 93 ASN A O 1
ATOM 773 N N . ILE A 1 99 ? -2.922 35.697 -2.826 1.00 22.73 94 ILE A N 1
ATOM 774 C CA . ILE A 1 99 ? -2.284 34.480 -3.311 1.00 21.55 94 ILE A CA 1
ATOM 775 C C . ILE A 1 99 ? -0.773 34.664 -3.368 1.00 24.02 94 ILE A C 1
ATOM 776 O O . ILE A 1 99 ? -0.266 35.700 -3.824 1.00 22.13 94 ILE A O 1
ATOM 781 N N . THR A 1 100 ? -0.044 33.638 -2.913 1.00 20.95 95 THR A N 1
ATOM 782 C CA . THR A 1 100 ? 1.409 33.629 -2.936 1.00 20.95 95 THR A CA 1
ATOM 783 C C . THR A 1 100 ? 1.978 32.523 -3.804 1.00 19.96 95 THR A C 1
ATOM 784 O O . THR A 1 100 ? 3.198 32.457 -3.976 1.00 19.98 95 THR A O 1
ATOM 788 N N . GLN A 1 101 ? 1.138 31.647 -4.333 1.00 19.19 96 GLN A N 1
ATOM 789 C CA . GLN A 1 101 ? 1.586 30.559 -5.176 1.00 18.30 96 GLN A CA 1
ATOM 790 C C . GLN A 1 101 ? 0.463 30.238 -6.136 1.00 17.75 96 GLN A C 1
ATOM 791 O O . GLN A 1 101 ? -0.703 30.169 -5.741 1.00 17.82 96 GLN A O 1
ATOM 797 N N . VAL A 1 102 ? 0.818 30.052 -7.397 1.00 17.27 97 VAL A N 1
ATOM 798 C CA . VAL A 1 102 ? -0.097 29.524 -8.395 1.00 17.12 97 VAL A CA 1
ATOM 799 C C . VAL A 1 102 ? 0.491 28.217 -8.886 1.00 15.86 97 VAL A C 1
ATOM 800 O O . VAL A 1 102 ? 1.675 28.158 -9.226 1.00 15.86 97 VAL A O 1
ATOM 804 N N . THR A 1 103 ? -0.303 27.164 -8.850 1.00 15.34 98 THR A N 1
ATOM 805 C CA . THR A 1 103 ? 0.122 25.883 -9.384 1.00 15.15 98 THR A CA 1
ATOM 806 C C . THR A 1 103 ? -0.709 25.562 -10.616 1.00 14.14 98 THR A C 1
ATOM 807 O O . THR A 1 103 ? -1.848 26.027 -10.768 1.00 15.50 98 THR A O 1
ATOM 811 N N . LEU A 1 104 ? -0.107 24.809 -11.522 1.00 13.65 99 LEU A N 1
ATOM 812 C CA . LEU A 1 104 ? -0.788 24.424 -12.751 1.00 13.14 99 LEU A CA 1
ATOM 813 C C . LEU A 1 104 ? -0.037 23.241 -13.342 1.00 18.01 99 LEU A C 1
ATOM 814 O O . LEU A 1 104 ? 1.174 23.160 -13.185 1.00 16.80 99 LEU A O 1
ATOM 819 N N . ASP A 1 105 ? -0.754 22.301 -13.962 1.00 19.70 100 ASP A N 1
ATOM 820 C CA . ASP A 1 105 ? -0.066 21.182 -14.612 1.00 22.12 100 ASP A CA 1
ATOM 821 C C . ASP A 1 105 ? 0.843 21.659 -15.739 1.00 18.94 100 ASP A C 1
ATOM 822 O O . ASP A 1 105 ? 0.490 22.562 -16.507 1.00 20.21 100 ASP A O 1
ATOM 827 N N . ALA A 1 106 ? 2.014 21.025 -15.856 1.00 16.56 101 ALA A N 1
ATOM 828 C CA . ALA A 1 106 ? 3.039 21.395 -16.838 1.00 23.45 101 ALA A CA 1
ATOM 829 C C . ALA A 1 106 ? 2.779 20.711 -18.183 1.00 28.84 101 ALA A C 1
ATOM 830 O O . ALA A 1 106 ? 3.438 19.741 -18.564 1.00 38.07 101 ALA A O 1
ATOM 832 N N . GLU A 1 107 ? 1.828 21.256 -18.933 1.00 18.29 102 GLU A N 1
ATOM 833 C CA . GLU A 1 107 ? 1.427 20.660 -20.200 1.00 18.47 102 GLU A CA 1
ATOM 834 C C . GLU A 1 107 ? 2.427 21.013 -21.295 1.00 16.52 102 GLU A C 1
ATOM 835 O O . GLU A 1 107 ? 3.110 22.039 -21.233 1.00 14.98 102 GLU A O 1
ATOM 841 N N . MET A 1 108 ? 2.517 20.139 -22.302 1.00 14.27 103 MET A N 1
ATOM 842 C CA . MET A 1 108 ? 3.499 20.310 -23.359 1.00 17.11 103 MET A CA 1
ATOM 843 C C . MET A 1 108 ? 2.964 21.086 -24.553 1.00 15.05 103 MET A C 1
ATOM 844 O O . MET A 1 108 ? 3.752 21.512 -25.401 1.00 15.64 103 MET A O 1
ATOM 849 N N . GLU A 1 109 ? 1.663 21.289 -24.643 1.00 13.87 104 GLU A N 1
ATOM 850 C CA . GLU A 1 109 ? 1.115 21.993 -25.790 1.00 13.60 104 GLU A CA 1
ATOM 851 C C . GLU A 1 109 ? 1.624 23.433 -25.812 1.00 14.41 104 GLU A C 1
ATOM 852 O O . GLU A 1 109 ? 1.579 24.119 -24.780 1.00 13.54 104 GLU A O 1
ATOM 858 N N . PRO A 1 110 ? 2.108 23.924 -26.955 1.00 14.26 105 PRO A N 1
ATOM 859 C CA . PRO A 1 110 ? 2.648 25.291 -27.012 1.00 16.89 105 PRO A CA 1
ATOM 860 C C . PRO A 1 110 ? 1.712 26.341 -26.437 1.00 16.12 105 PRO A C 1
ATOM 861 O O . PRO A 1 110 ? 2.188 27.272 -25.779 1.00 17.27 105 PRO A O 1
ATOM 865 N N . PHE A 1 111 ? 0.398 26.229 -26.659 1.00 16.82 106 PHE A N 1
ATOM 866 C CA . PHE A 1 111 ? -0.487 27.253 -26.115 1.00 18.69 106 PHE A CA 1
ATOM 867 C C . PHE A 1 111 ? -0.543 27.184 -24.593 1.00 15.58 106 PHE A C 1
ATOM 868 O O . PHE A 1 111 ? -0.628 28.224 -23.932 1.00 15.73 106 PHE A O 1
ATOM 876 N N . TYR A 1 112 ? -0.468 25.984 -24.023 1.00 15.24 107 TYR A N 1
ATOM 877 C CA . TYR A 1 112 ? -0.390 25.868 -22.568 1.00 13.19 107 TYR A CA 1
ATOM 878 C C . TYR A 1 112 ? 0.950 26.331 -22.043 1.00 14.71 107 TYR A C 1
ATOM 879 O O . TYR A 1 112 ? 1.028 26.880 -20.933 1.00 13.00 107 TYR A O 1
ATOM 888 N N . LYS A 1 113 ? 2.018 26.109 -22.813 1.00 15.14 108 LYS A N 1
ATOM 889 C CA . LYS A 1 113 ? 3.329 26.581 -22.392 1.00 14.72 108 LYS A CA 1
ATOM 890 C C . LYS A 1 113 ? 3.385 28.099 -22.408 1.00 15.23 108 LYS A C 1
ATOM 891 O O . LYS A 1 113 ? 3.999 28.706 -21.527 1.00 18.06 108 LYS A O 1
ATOM 897 N N . GLU A 1 114 ? 2.750 28.733 -23.400 1.00 14.24 109 GLU A N 1
ATOM 898 C CA . GLU A 1 114 ? 2.713 30.190 -23.437 1.00 15.48 109 GLU A CA 1
ATOM 899 C C . GLU A 1 114 ? 1.902 30.746 -22.277 1.00 18.26 109 GLU A C 1
ATOM 900 O O . GLU A 1 114 ? 2.327 31.703 -21.615 1.00 16.94 109 GLU A O 1
ATOM 906 N N . MET A 1 115 ? 0.730 30.164 -22.019 1.00 14.67 110 MET A N 1
ATOM 907 C CA . MET A 1 115 ? -0.019 30.520 -20.819 1.00 22.96 110 MET A CA 1
ATOM 908 C C . MET A 1 115 ? 0.847 30.395 -19.568 1.00 18.09 110 MET A C 1
ATOM 909 O O . MET A 1 115 ? 0.876 31.298 -18.726 1.00 16.92 110 MET A O 1
ATOM 914 N N . GLU A 1 116 ? 1.569 29.281 -19.434 1.00 16.35 111 GLU A N 1
ATOM 915 C CA . GLU A 1 116 ? 2.412 29.090 -18.253 1.00 14.73 111 GLU A CA 1
ATOM 916 C C . GLU A 1 116 ? 3.503 30.151 -18.183 1.00 16.30 111 GLU A C 1
ATOM 917 O O . GLU A 1 116 ? 3.764 30.714 -17.112 1.00 16.14 111 GLU A O 1
ATOM 923 N N . ALA A 1 117 ? 4.146 30.439 -19.317 1.00 17.17 112 ALA A N 1
ATOM 924 C CA . ALA A 1 117 ? 5.146 31.494 -19.368 1.00 21.75 112 ALA A CA 1
ATOM 925 C C . ALA A 1 117 ? 4.552 32.815 -18.909 1.00 20.93 112 ALA A C 1
ATOM 926 O O . ALA A 1 117 ? 5.156 33.535 -18.112 1.00 18.61 112 ALA A O 1
ATOM 928 N N . ASN A 1 118 ? 3.360 33.144 -19.415 1.00 17.45 113 ASN A N 1
ATOM 929 C CA . ASN A 1 118 ? 2.712 34.396 -19.054 1.00 19.12 113 ASN A CA 1
ATOM 930 C C . ASN A 1 118 ? 2.365 34.429 -17.573 1.00 18.34 113 ASN A C 1
ATOM 931 O O . ASN A 1 118 ? 2.446 35.481 -16.935 1.00 19.25 113 ASN A O 1
ATOM 936 N N . ILE A 1 119 ? 1.962 33.291 -17.013 1.00 17.47 114 ILE A N 1
ATOM 937 C CA . ILE A 1 119 ? 1.634 33.254 -15.590 1.00 19.65 114 ILE A CA 1
ATOM 938 C C . ILE A 1 119 ? 2.893 33.410 -14.738 1.00 20.45 114 ILE A C 1
ATOM 939 O O . ILE A 1 119 ? 2.867 34.043 -13.672 1.00 18.66 114 ILE A O 1
ATOM 944 N N . ARG A 1 120 ? 4.017 32.847 -15.192 1.00 18.95 115 ARG A N 1
ATOM 945 C CA . ARG A 1 120 ? 5.273 33.025 -14.467 1.00 20.83 115 ARG A CA 1
ATOM 946 C C . ARG A 1 120 ? 5.753 34.469 -14.535 1.00 19.58 115 ARG A C 1
ATOM 947 O O . ARG A 1 120 ? 6.284 34.999 -13.548 1.00 20.28 115 ARG A O 1
ATOM 955 N N . ARG A 1 121 ? 5.581 35.121 -15.686 1.00 19.90 116 ARG A N 1
ATOM 956 C CA . ARG A 1 121 ? 5.877 36.548 -15.757 1.00 21.14 116 ARG A CA 1
ATOM 957 C C . ARG A 1 121 ? 4.975 37.328 -14.808 1.00 21.63 116 ARG A C 1
ATOM 958 O O . ARG A 1 121 ? 5.442 38.203 -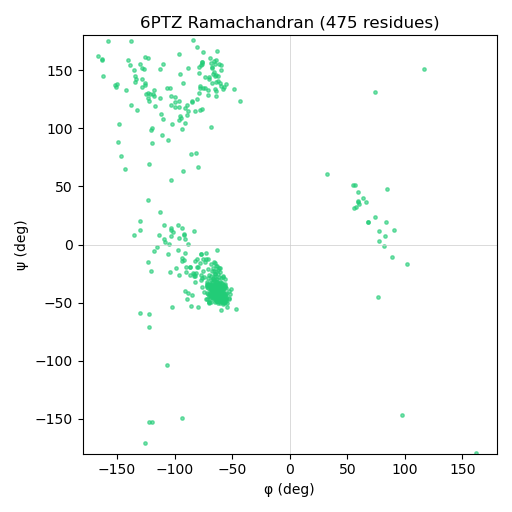14.077 1.00 22.61 116 ARG A O 1
ATOM 966 N N . LEU A 1 122 ? 3.690 36.977 -14.762 1.00 21.01 117 LEU A N 1
ATOM 967 C CA . LEU A 1 122 ? 2.774 37.645 -13.838 1.00 21.53 117 LEU A CA 1
ATOM 968 C C . LEU A 1 122 ? 3.159 37.381 -12.385 1.00 21.60 117 LEU A C 1
ATOM 969 O O . LEU A 1 122 ? 3.029 38.263 -11.528 1.00 22.89 117 LEU A O 1
ATOM 974 N N . GLY A 1 123 ? 3.641 36.175 -12.091 1.00 20.73 118 GLY A N 1
ATOM 975 C CA . GLY A 1 123 ? 4.072 35.875 -10.740 1.00 21.12 118 GLY A CA 1
ATOM 976 C C . GLY A 1 123 ? 5.243 36.725 -10.302 1.00 21.86 118 GLY A C 1
ATOM 977 O O . GLY A 1 123 ? 5.283 37.202 -9.169 1.00 22.48 118 GLY A O 1
ATOM 978 N N . ALA A 1 124 ? 6.211 36.927 -11.197 1.00 22.13 119 ALA A N 1
ATOM 979 C CA . ALA A 1 124 ? 7.324 37.813 -10.892 1.00 23.28 119 ALA A CA 1
ATOM 980 C C . ALA A 1 124 ? 6.848 39.235 -10.626 1.00 24.44 119 ALA A C 1
ATOM 981 O O . ALA A 1 124 ? 7.499 39.981 -9.885 1.00 25.45 119 ALA A O 1
ATOM 983 N N . GLU A 1 125 ? 5.721 39.626 -11.223 1.00 24.38 120 GLU A N 1
ATOM 984 C CA . GLU A 1 125 ? 5.188 40.973 -11.046 1.00 25.58 120 GLU A CA 1
ATOM 985 C C . GLU A 1 125 ? 4.333 41.104 -9.788 1.00 25.74 120 GLU A C 1
ATOM 986 O O . GLU A 1 125 ? 4.443 42.105 -9.071 1.00 26.91 120 GLU A O 1
ATOM 992 N N . LEU A 1 126 ? 3.457 40.124 -9.527 1.00 24.67 121 LEU A N 1
ATOM 993 C CA . LEU A 1 126 ? 2.483 40.198 -8.442 1.00 24.84 121 LEU A CA 1
ATOM 994 C C . LEU A 1 126 ? 2.972 39.558 -7.154 1.00 29.95 121 LEU A C 1
ATOM 995 O O . LEU A 1 126 ? 2.332 39.741 -6.112 1.00 32.28 121 LEU A O 1
ATOM 1000 N N . GLY A 1 127 ? 4.071 38.810 -7.195 1.00 24.05 122 GLY A N 1
ATOM 1001 C CA . GLY A 1 127 ? 4.576 38.169 -5.997 1.00 23.87 122 GLY A CA 1
ATOM 1002 C C . GLY A 1 127 ? 3.916 36.834 -5.711 1.00 26.07 122 GLY A C 1
ATOM 1003 O O . GLY A 1 127 ? 3.487 36.572 -4.584 1.00 24.16 122 GLY A O 1
ATOM 1004 N N . PHE A 1 128 ? 3.806 35.970 -6.709 1.00 21.75 123 PHE A N 1
ATOM 1005 C CA . PHE A 1 128 ? 3.477 34.588 -6.411 1.00 20.74 123 PHE A CA 1
ATOM 1006 C C . PHE A 1 128 ? 4.489 33.676 -7.081 1.00 20.10 123 PHE A C 1
ATOM 1007 O O . PHE A 1 128 ? 4.992 33.980 -8.163 1.00 20.15 123 PHE A O 1
ATOM 1015 N N . GLU A 1 129 ? 4.842 32.597 -6.392 1.00 19.64 124 GLU A N 1
ATOM 1016 C CA . GLU A 1 129 ? 5.618 31.544 -7.019 1.00 21.18 124 GLU A CA 1
ATOM 1017 C C . GLU A 1 129 ? 4.716 30.718 -7.926 1.00 20.80 124 GLU A C 1
ATOM 1018 O O . GLU A 1 129 ? 3.496 30.679 -7.766 1.00 17.85 124 GLU A O 1
ATOM 1024 N N . VAL A 1 130 ? 5.326 30.056 -8.901 1.00 17.63 125 VAL A N 1
ATOM 1025 C CA . VAL A 1 130 ? 4.599 29.189 -9.812 1.00 16.77 125 VAL A CA 1
ATOM 1026 C C . VAL A 1 130 ? 5.191 27.803 -9.698 1.00 22.78 125 VAL A C 1
ATOM 1027 O O . VAL A 1 130 ? 6.414 27.638 -9.770 1.00 23.97 125 VAL A O 1
ATOM 1031 N N . LEU A 1 131 ? 4.326 26.816 -9.512 1.00 17.56 126 LEU A N 1
ATOM 1032 C CA . LEU A 1 131 ? 4.740 25.435 -9.372 1.00 15.27 126 LEU A CA 1
ATOM 1033 C C . LEU A 1 131 ? 3.995 24.625 -10.412 1.00 15.07 126 LEU A C 1
ATOM 1034 O O . LEU A 1 131 ? 2.763 24.669 -10.465 1.00 15.93 126 LEU A O 1
ATOM 1039 N N . SER A 1 132 ? 4.720 23.823 -11.178 1.00 15.24 127 SER A N 1
ATOM 1040 C CA . SER A 1 132 ? 4.048 22.932 -12.107 1.00 15.12 127 SER A CA 1
ATOM 1041 C C . SER A 1 132 ? 4.660 21.545 -12.011 1.00 18.41 127 SER A C 1
ATOM 1042 O O . SER A 1 132 ? 5.860 21.409 -11.764 1.00 22.83 127 SER A O 1
ATOM 1045 N N . ARG A 1 133 ? 3.821 20.525 -12.169 1.00 16.72 128 ARG A N 1
ATOM 1046 C CA . ARG A 1 133 ? 4.257 19.131 -12.212 1.00 13.45 128 ARG A CA 1
ATOM 1047 C C . ARG A 1 133 ? 3.675 18.472 -13.449 1.00 16.51 128 ARG A C 1
ATOM 1048 O O . ARG A 1 133 ? 2.593 18.845 -13.920 1.00 15.80 128 ARG A O 1
ATOM 1056 N N . VAL A 1 134 ? 4.383 17.469 -13.960 1.00 16.42 129 VAL A N 1
ATOM 1057 C CA . VAL A 1 134 ? 3.905 16.740 -15.131 1.00 15.22 129 VAL A CA 1
ATOM 1058 C C . VAL A 1 134 ? 2.948 15.645 -14.682 1.00 17.72 129 VAL A C 1
ATOM 1059 O O . VAL A 1 134 ? 3.323 14.759 -13.908 1.00 20.13 129 VAL A O 1
ATOM 1063 N N . GLY A 1 135 ? 1.731 15.669 -15.211 1.00 19.93 130 GLY A N 1
ATOM 1064 C CA . GLY A 1 135 ? 0.807 14.593 -14.924 1.00 21.33 130 GLY A CA 1
ATOM 1065 C C . GLY A 1 135 ? 0.178 14.017 -16.175 1.00 22.34 130 GLY A C 1
ATOM 1066 O O . GLY A 1 135 ? -0.786 13.252 -16.088 1.00 26.16 130 GLY A O 1
ATOM 1067 N N . HIS A 1 136 ? 0.711 14.370 -17.347 1.00 16.67 131 HIS A N 1
ATOM 1068 C CA . HIS A 1 136 ? 0.093 13.981 -18.606 1.00 14.48 131 HIS A CA 1
ATOM 1069 C C . HIS A 1 136 ? 0.830 12.865 -19.325 1.00 16.36 131 HIS A C 1
ATOM 1070 O O . HIS A 1 136 ? 0.337 12.385 -20.351 1.00 20.02 131 HIS A O 1
ATOM 1077 N N . SER A 1 137 ? 2.008 12.479 -18.865 1.00 19.38 132 SER A N 1
ATOM 1078 C CA . SER A 1 137 ? 2.835 11.543 -19.608 1.00 20.01 132 SER A CA 1
ATOM 1079 C C . SER A 1 137 ? 3.296 10.418 -18.700 1.00 16.65 132 SER A C 1
ATOM 1080 O O . SER A 1 137 ? 3.390 10.559 -17.478 1.00 18.28 132 SER A O 1
ATOM 1083 N N . LEU A 1 138 ? 3.597 9.287 -19.325 1.00 13.09 133 LEU A N 1
ATOM 1084 C CA . LEU A 1 138 ? 4.138 8.172 -18.570 1.00 15.15 133 LEU A CA 1
ATOM 1085 C C . LEU A 1 138 ? 5.570 8.430 -18.133 1.00 18.48 133 LEU A C 1
ATOM 1086 O O . LEU A 1 138 ? 5.977 7.968 -17.063 1.00 20.07 133 LEU A O 1
ATOM 1091 N N . TYR A 1 139 ? 6.353 9.124 -18.958 1.00 13.87 134 TYR A N 1
ATOM 1092 C CA . TYR A 1 139 ? 7.782 9.276 -18.730 1.00 17.42 134 TYR A CA 1
ATOM 1093 C C . TYR A 1 139 ? 8.156 10.750 -18.664 1.00 23.80 134 TYR A C 1
ATOM 1094 O O . TYR A 1 139 ? 7.411 11.632 -19.110 1.00 21.74 134 TYR A O 1
ATOM 1103 N N . ASP A 1 140 ? 9.319 10.992 -18.063 1.00 24.04 135 ASP A N 1
ATOM 1104 C CA . ASP A 1 140 ? 9.996 12.281 -18.128 1.00 22.22 135 ASP A CA 1
ATOM 1105 C C . ASP A 1 140 ? 10.474 12.465 -19.557 1.00 15.07 135 ASP A C 1
ATOM 1106 O O . ASP A 1 140 ? 11.477 11.877 -19.962 1.00 21.87 135 ASP A O 1
ATOM 1111 N N . THR A 1 141 ? 9.744 13.266 -20.339 1.00 16.25 136 THR A N 1
ATOM 1112 C CA . THR A 1 141 ? 10.059 13.385 -21.759 1.00 19.11 136 THR A CA 1
ATOM 1113 C C . THR A 1 141 ? 11.505 13.821 -21.978 1.00 17.55 136 THR A C 1
ATOM 1114 O O . THR A 1 141 ? 12.162 13.348 -22.907 1.00 19.09 136 THR A O 1
ATOM 1118 N N . LYS A 1 142 ? 12.030 14.703 -21.116 1.00 21.42 137 LYS A N 1
ATOM 1119 C CA . LYS A 1 142 ? 13.410 15.162 -21.286 1.00 24.51 137 LYS A CA 1
ATOM 1120 C C . LYS A 1 142 ? 14.407 14.010 -21.169 1.00 25.26 137 LYS A C 1
ATOM 1121 O O . LYS A 1 142 ? 15.431 13.993 -21.860 1.00 24.71 137 LYS A O 1
ATOM 1127 N N . ARG A 1 143 ? 14.132 13.038 -20.295 1.00 22.63 138 ARG A N 1
ATOM 1128 C CA . ARG A 1 143 ? 15.030 11.896 -20.175 1.00 25.58 138 ARG A CA 1
ATOM 1129 C C . ARG A 1 143 ? 15.041 11.053 -21.441 1.00 23.68 138 ARG A C 1
ATOM 1130 O O . ARG A 1 143 ? 16.088 10.501 -21.806 1.00 24.62 138 ARG A O 1
ATOM 1138 N N . ILE A 1 144 ? 13.896 10.940 -22.118 1.00 17.30 139 ILE A N 1
ATOM 1139 C CA . ILE A 1 144 ? 13.853 10.234 -23.399 1.00 17.38 139 ILE A CA 1
ATOM 1140 C C . ILE A 1 144 ? 14.705 10.960 -24.427 1.00 25.44 139 ILE A C 1
ATOM 1141 O O . ILE A 1 144 ? 15.511 10.347 -25.142 1.00 24.93 139 ILE A O 1
ATOM 1146 N N . LEU A 1 145 ? 14.514 12.279 -24.536 1.00 23.36 140 LEU A N 1
ATOM 1147 C CA . LEU A 1 145 ? 15.308 13.071 -25.471 1.00 25.87 140 LEU A CA 1
ATOM 1148 C C . LEU A 1 145 ? 16.794 12.949 -25.164 1.00 27.55 140 LEU A C 1
ATOM 1149 O O . LEU A 1 145 ? 17.606 12.756 -26.073 1.00 28.56 140 LEU A O 1
ATOM 1154 N N . ASP A 1 146 ? 17.160 13.034 -23.885 1.00 25.72 141 ASP A N 1
ATOM 1155 C CA . ASP A 1 146 ? 18.566 12.954 -23.499 1.00 27.10 141 ASP A CA 1
ATOM 1156 C C . ASP A 1 146 ? 19.198 11.639 -23.947 1.00 29.01 141 ASP A C 1
ATOM 1157 O O . ASP A 1 146 ? 20.298 11.627 -24.512 1.00 30.00 141 ASP A O 1
ATOM 1162 N N . LEU A 1 147 ? 18.518 10.517 -23.709 1.00 30.47 142 LEU A N 1
ATOM 1163 C CA . LEU A 1 147 ? 19.066 9.232 -24.130 1.00 31.22 142 LEU A CA 1
ATOM 1164 C C . LEU A 1 147 ? 19.177 9.126 -25.645 1.00 30.52 142 LEU A C 1
ATOM 1165 O O . LEU A 1 147 ? 20.015 8.374 -26.150 1.00 28.51 142 LEU A O 1
ATOM 1170 N N . ASN A 1 148 ? 18.341 9.848 -26.388 1.00 25.81 143 ASN A N 1
ATOM 1171 C CA . ASN A 1 148 ? 18.375 9.782 -27.842 1.00 29.26 143 ASN A CA 1
ATOM 1172 C C . ASN A 1 148 ? 19.287 10.837 -28.464 1.00 33.54 143 ASN A C 1
ATOM 1173 O O . ASN A 1 148 ? 19.276 11.001 -29.687 1.00 36.23 143 ASN A O 1
ATOM 1178 N N . GLY A 1 149 ? 20.075 11.548 -27.660 1.00 34.49 144 GLY A N 1
ATOM 1179 C CA . GLY A 1 149 ? 20.964 12.565 -28.183 1.00 38.49 144 GLY A CA 1
ATOM 1180 C C . GLY A 1 149 ? 20.389 13.962 -28.260 1.00 38.25 144 GLY A C 1
ATOM 1181 O O . GLY A 1 149 ? 20.996 14.826 -28.899 1.00 44.31 144 GLY A O 1
ATOM 1182 N N . GLY A 1 150 ? 19.241 14.214 -27.637 1.00 31.95 145 GLY A N 1
ATOM 1183 C CA . GLY A 1 150 ? 18.601 15.509 -27.664 1.00 31.91 145 GLY A CA 1
ATOM 1184 C C . GLY A 1 150 ? 17.425 15.622 -28.618 1.00 32.88 145 GLY A C 1
ATOM 1185 O O . GLY A 1 150 ? 16.637 16.568 -28.498 1.00 33.33 145 GLY A O 1
ATOM 1186 N N . SER A 1 151 ? 17.287 14.694 -29.566 1.00 30.22 146 SER A N 1
ATOM 1187 C CA . SER A 1 151 ? 16.160 14.754 -30.492 1.00 29.12 146 SER A CA 1
ATOM 1188 C C . SER A 1 151 ? 15.174 13.622 -30.207 1.00 26.32 146 SER A C 1
ATOM 1189 O O . SER A 1 151 ? 15.553 12.591 -29.645 1.00 22.46 146 SER A O 1
ATOM 1192 N N . PRO A 1 152 ? 13.904 13.773 -30.564 1.00 24.52 147 PRO A N 1
ATOM 1193 C CA . PRO A 1 152 ? 12.933 12.729 -30.237 1.00 21.40 147 PRO A CA 1
ATOM 1194 C C . PRO A 1 152 ? 13.138 11.518 -31.124 1.00 22.38 147 PRO A C 1
ATOM 1195 O O . PRO A 1 152 ? 13.508 11.659 -32.298 1.00 20.26 147 PRO A O 1
ATOM 1199 N N . PRO A 1 153 ? 12.942 10.314 -30.593 1.00 18.98 148 PRO A N 1
ATOM 1200 C CA . PRO A 1 153 ? 12.882 9.137 -31.465 1.00 21.95 148 PRO A CA 1
ATOM 1201 C C . PRO A 1 153 ? 11.787 9.331 -32.495 1.00 16.28 148 PRO A C 1
ATOM 1202 O O . PRO A 1 153 ? 10.691 9.788 -32.177 1.00 17.28 148 PRO A O 1
ATOM 1206 N N . LEU A 1 154 ? 12.087 8.993 -33.743 1.00 16.75 149 LEU A N 1
ATOM 1207 C CA . LEU A 1 154 ? 11.126 9.207 -34.812 1.00 18.25 149 LEU A CA 1
ATOM 1208 C C . LEU A 1 154 ? 10.517 7.916 -35.331 1.00 18.65 149 LEU A C 1
ATOM 1209 O O . LEU A 1 154 ? 9.734 7.960 -36.284 1.00 16.90 149 LEU A O 1
ATOM 1214 N N . THR A 1 155 ? 10.881 6.769 -34.754 1.00 18.90 150 THR A N 1
ATOM 1215 C CA . THR A 1 155 ? 10.176 5.520 -34.980 1.00 19.19 150 THR A CA 1
ATOM 1216 C C . THR A 1 155 ? 9.793 4.923 -33.634 1.00 18.20 150 THR A C 1
ATOM 1217 O O . THR A 1 155 ? 10.454 5.146 -32.619 1.00 16.51 150 THR A O 1
ATOM 1221 N N . TYR A 1 156 ? 8.702 4.170 -33.645 1.00 21.17 151 TYR A N 1
ATOM 1222 C CA . TYR A 1 156 ? 8.267 3.481 -32.440 1.00 22.73 151 TYR A CA 1
ATOM 1223 C C . TYR A 1 156 ? 9.323 2.490 -31.972 1.00 24.68 151 TYR A C 1
ATOM 1224 O O . TYR A 1 156 ? 9.558 2.348 -30.767 1.00 22.30 151 TYR A O 1
ATOM 1233 N N . LYS A 1 157 ? 9.987 1.812 -32.917 1.00 24.59 152 LYS A N 1
ATOM 1234 C CA . LYS A 1 157 ? 11.073 0.898 -32.564 1.00 26.34 152 LYS A CA 1
ATOM 1235 C C . LYS A 1 157 ? 12.161 1.608 -31.773 1.00 22.80 152 LYS A C 1
ATOM 1236 O O . LYS A 1 157 ? 12.602 1.122 -30.722 1.00 22.09 152 LYS A O 1
ATOM 1242 N N . ARG A 1 158 ? 12.630 2.757 -32.272 1.00 19.77 153 ARG A N 1
ATOM 1243 C CA . ARG A 1 158 ? 13.684 3.469 -31.556 1.00 19.88 153 ARG A CA 1
ATOM 1244 C C . ARG A 1 158 ? 13.175 3.991 -30.222 1.00 19.09 153 ARG A C 1
ATOM 1245 O O . ARG A 1 158 ? 13.904 3.991 -29.227 1.00 19.69 153 ARG A O 1
ATOM 1253 N N . PHE A 1 159 ? 11.916 4.435 -30.194 1.00 18.52 154 PHE A N 1
ATOM 1254 C CA . PHE A 1 159 ? 11.285 4.884 -28.957 1.00 18.72 154 PHE A CA 1
ATOM 1255 C C . PHE A 1 159 ? 11.291 3.780 -27.907 1.00 17.56 154 PHE A C 1
ATOM 1256 O O . PHE A 1 159 ? 11.703 3.995 -26.759 1.00 17.79 154 PHE A O 1
ATOM 1264 N N . LEU A 1 160 ? 10.820 2.589 -28.283 1.00 19.79 155 LEU A N 1
ATOM 1265 C CA . LEU A 1 160 ? 10.800 1.468 -27.342 1.00 22.98 155 LEU A CA 1
ATOM 1266 C C . LEU A 1 160 ? 12.203 1.100 -26.882 1.00 23.49 155 LEU A C 1
ATOM 1267 O O . LEU A 1 160 ? 12.404 0.703 -25.729 1.00 23.11 155 LEU A O 1
ATOM 1272 N N . HIS A 1 161 ? 13.188 1.221 -27.770 1.00 21.05 156 HIS A N 1
ATOM 1273 C CA . HIS A 1 161 ? 14.573 0.962 -27.390 1.00 21.86 156 HIS A CA 1
ATOM 1274 C C . HIS A 1 161 ? 15.046 1.937 -26.315 1.00 26.77 156 HIS A C 1
ATOM 1275 O O . HIS A 1 161 ? 15.725 1.537 -25.364 1.00 30.30 156 HIS A O 1
ATOM 1282 N N . ILE A 1 162 ? 14.701 3.222 -26.449 1.00 21.07 157 ILE A N 1
ATOM 1283 C CA . ILE A 1 162 ? 15.038 4.200 -25.412 1.00 20.54 157 ILE A CA 1
ATOM 1284 C C . ILE A 1 162 ? 14.322 3.867 -24.107 1.00 25.97 157 ILE A C 1
ATOM 1285 O O . ILE A 1 162 ? 14.915 3.920 -23.027 1.00 27.27 157 ILE A O 1
ATOM 1290 N N . LEU A 1 163 ? 13.026 3.553 -24.181 1.00 19.14 158 LEU A N 1
ATOM 1291 C CA . LEU A 1 163 ? 12.285 3.258 -22.958 1.00 18.77 158 LEU A CA 1
ATOM 1292 C C . LEU A 1 163 ? 12.852 2.047 -22.240 1.00 19.93 158 LEU A C 1
ATOM 1293 O O . LEU A 1 163 ? 12.813 1.986 -21.008 1.00 29.31 158 LEU A O 1
ATOM 1298 N N . SER A 1 164 ? 13.369 1.076 -22.987 1.00 26.12 159 SER A N 1
ATOM 1299 C CA . SER A 1 164 ? 13.984 -0.084 -22.356 1.00 31.65 159 SER A CA 1
ATOM 1300 C C . SER A 1 164 ? 15.250 0.285 -21.593 1.00 35.43 159 SER A C 1
ATOM 1301 O O . SER A 1 164 ? 15.642 -0.448 -20.681 1.00 37.00 159 SER A O 1
ATOM 1304 N N . GLN A 1 165 ? 15.897 1.400 -21.945 1.00 32.36 160 GLN A N 1
ATOM 1305 C CA . GLN A 1 165 ? 17.023 1.896 -21.160 1.00 35.16 160 GLN A CA 1
ATOM 1306 C C . GLN A 1 165 ? 16.558 2.695 -19.957 1.00 33.18 160 GLN A C 1
ATOM 1307 O O . GLN A 1 165 ? 17.269 2.768 -18.949 1.00 29.64 160 GLN A O 1
ATOM 1313 N N . LEU A 1 166 ? 15.376 3.300 -20.047 1.00 30.73 161 LEU A N 1
ATOM 1314 C CA . LEU A 1 166 ? 14.869 4.144 -18.976 1.00 30.20 161 LEU A CA 1
ATOM 1315 C C . LEU A 1 166 ? 14.210 3.328 -17.877 1.00 30.19 161 LEU A C 1
ATOM 1316 O O . LEU A 1 166 ? 14.249 3.721 -16.705 1.00 30.94 161 LEU A O 1
ATOM 1321 N N . GLY A 1 167 ? 13.597 2.206 -18.231 1.00 31.14 162 GLY A N 1
ATOM 1322 C CA . GLY A 1 167 ? 12.892 1.402 -17.257 1.00 34.81 162 GLY A CA 1
ATOM 1323 C C . GLY A 1 167 ? 11.403 1.678 -17.243 1.00 36.70 162 GLY A C 1
ATOM 1324 O O . GLY A 1 167 ? 10.808 2.008 -18.275 1.00 33.13 162 GLY A O 1
ATOM 1325 N N . ASP A 1 168 ? 10.805 1.571 -16.061 1.00 35.21 163 ASP A N 1
ATOM 1326 C CA . ASP A 1 168 ? 9.369 1.666 -15.877 1.00 35.55 163 ASP A CA 1
ATOM 1327 C C . ASP A 1 168 ? 8.894 3.113 -15.951 1.00 24.91 163 ASP A C 1
ATOM 1328 O O . ASP A 1 168 ? 9.651 4.047 -15.670 1.00 22.37 163 ASP A O 1
ATOM 1333 N N . PRO A 1 169 ? 7.629 3.324 -16.306 1.00 23.05 164 PRO A N 1
ATOM 1334 C CA . PRO A 1 169 ? 7.060 4.676 -16.271 1.00 17.42 164 PRO A CA 1
ATOM 1335 C C . PRO A 1 169 ? 7.045 5.232 -14.856 1.00 15.74 164 PRO A C 1
ATOM 1336 O O . PRO A 1 169 ? 7.235 4.522 -13.863 1.00 16.41 164 PRO A O 1
ATOM 1340 N N . GLU A 1 170 ? 6.811 6.536 -14.776 1.00 15.10 165 GLU A N 1
ATOM 1341 C CA . GLU A 1 170 ? 6.583 7.164 -13.485 1.00 19.33 165 GLU A CA 1
ATOM 1342 C C . GLU A 1 170 ? 5.331 6.581 -12.839 1.00 17.65 165 GLU A C 1
ATOM 1343 O O . GLU A 1 170 ? 4.369 6.221 -13.518 1.00 16.45 165 GLU A O 1
ATOM 1349 N N . VAL A 1 171 ? 5.363 6.471 -11.517 1.00 18.75 166 VAL A N 1
ATOM 1350 C CA . VAL A 1 171 ? 4.235 5.912 -10.779 1.00 17.13 166 VAL A CA 1
ATOM 1351 C C . VAL A 1 171 ? 3.256 7.029 -10.442 1.00 14.79 166 VAL A C 1
ATOM 1352 O O . VAL A 1 171 ? 3.663 8.193 -10.314 1.00 16.85 166 VAL A O 1
ATOM 1356 N N . PRO A 1 172 ? 1.966 6.725 -10.310 1.00 16.88 167 PRO A N 1
ATOM 1357 C CA . PRO A 1 172 ? 1.009 7.742 -9.870 1.00 14.21 167 PRO A CA 1
ATOM 1358 C C . PRO A 1 172 ? 1.290 8.162 -8.440 1.00 15.47 167 PRO A C 1
ATOM 1359 O O . PRO A 1 172 ? 1.774 7.377 -7.620 1.00 16.70 167 PRO A O 1
ATOM 1363 N N . VAL A 1 173 ? 0.992 9.424 -8.147 1.00 14.30 168 VAL A N 1
ATOM 1364 C CA . VAL A 1 173 ? 1.058 9.898 -6.773 1.00 14.71 168 VAL A CA 1
ATOM 1365 C C . VAL A 1 173 ? -0.211 9.487 -6.038 1.00 17.81 168 VAL A C 1
ATOM 1366 O O . VAL A 1 173 ? -1.185 9.031 -6.646 1.00 17.00 168 VAL A O 1
ATOM 1370 N N . ARG A 1 174 ? -0.211 9.659 -4.721 1.00 15.50 169 ARG A N 1
ATOM 1371 C CA . ARG A 1 174 ? -1.331 9.220 -3.904 1.00 15.94 169 ARG A CA 1
ATOM 1372 C C . ARG A 1 174 ? -2.612 9.986 -4.236 1.00 15.57 169 ARG A C 1
ATOM 1373 O O . ARG A 1 174 ? -2.591 11.078 -4.796 1.00 16.47 169 ARG A O 1
ATOM 1381 N N . ASN A 1 175 ? -3.738 9.381 -3.874 1.00 17.37 170 ASN A N 1
ATOM 1382 C CA . ASN A 1 175 ? -5.019 10.064 -3.918 1.00 23.42 170 ASN A CA 1
ATOM 1383 C C . ASN A 1 175 ? -5.077 11.178 -2.880 1.00 24.45 170 ASN A C 1
ATOM 1384 O O . ASN A 1 175 ? -4.419 11.130 -1.839 1.00 23.68 170 ASN A O 1
ATOM 1389 N N . LEU A 1 176 ? -5.891 12.183 -3.178 1.00 24.45 171 LEU A N 1
ATOM 1390 C CA . LEU A 1 176 ? -6.191 13.237 -2.225 1.00 22.83 171 LEU A CA 1
ATOM 1391 C C . LEU A 1 176 ? -7.221 12.753 -1.216 1.00 25.35 171 LEU A C 1
ATOM 1392 O O . LEU A 1 176 ? -8.103 11.952 -1.532 1.00 26.88 171 LEU A O 1
ATOM 1397 N N . THR A 1 177 ? -7.107 13.258 0.006 1.00 26.07 172 THR A N 1
ATOM 1398 C CA . THR A 1 177 ? -7.950 12.837 1.107 1.00 30.70 172 THR A CA 1
ATOM 1399 C C . THR A 1 177 ? -8.630 14.047 1.737 1.00 29.33 172 THR A C 1
ATOM 1400 O O . THR A 1 177 ? -8.198 15.194 1.573 1.00 23.27 172 THR A O 1
ATOM 1404 N N . ALA A 1 178 ? -9.709 13.772 2.475 1.00 31.83 173 ALA A N 1
ATOM 1405 C CA . ALA A 1 178 ? -10.352 14.833 3.237 1.00 32.55 173 ALA A CA 1
ATOM 1406 C C . ALA A 1 178 ? -9.364 15.507 4.173 1.00 28.93 173 ALA A C 1
ATOM 1407 O O . ALA A 1 178 ? -9.496 16.702 4.453 1.00 28.98 173 ALA A O 1
ATOM 1409 N N . GLU A 1 179 ? -8.355 14.767 4.645 1.00 27.66 174 GLU A N 1
ATOM 1410 C CA . GLU A 1 179 ? -7.381 15.348 5.561 1.00 30.01 174 GLU A CA 1
ATOM 1411 C C . GLU A 1 179 ? -6.522 16.396 4.875 1.00 28.40 174 GLU A C 1
ATOM 1412 O O . GLU A 1 179 ? -6.094 17.356 5.524 1.00 28.54 174 GLU A O 1
ATOM 1418 N N . ASP A 1 180 ? -6.252 16.228 3.575 1.00 21.71 175 ASP A N 1
ATOM 1419 C CA . ASP A 1 180 ? -5.511 17.250 2.847 1.00 20.30 175 ASP A CA 1
ATOM 1420 C C . ASP A 1 180 ? -6.218 18.593 2.909 1.00 18.96 175 ASP A C 1
ATOM 1421 O O . ASP A 1 180 ? -5.568 19.640 3.010 1.00 21.04 175 ASP A O 1
ATOM 1426 N N . PHE A 1 181 ? -7.543 18.587 2.812 1.00 21.86 176 PHE A N 1
ATOM 1427 C CA . PHE A 1 181 ? -8.309 19.821 2.780 1.00 23.90 176 PHE A CA 1
ATOM 1428 C C . PHE A 1 181 ? -8.678 20.303 4.167 1.00 26.83 176 PHE A C 1
ATOM 1429 O O . PHE A 1 181 ? -9.334 21.338 4.298 1.00 30.42 176 PHE A O 1
ATOM 1437 N N . GLN A 1 182 ? -8.263 19.581 5.203 1.00 28.30 177 GLN A N 1
ATOM 1438 C CA . GLN A 1 182 ? -8.302 20.118 6.554 1.00 29.78 177 GLN A CA 1
ATOM 1439 C C . GLN A 1 182 ? -6.991 20.805 6.907 1.00 31.77 177 GLN A C 1
ATOM 1440 O O . GLN A 1 182 ? -7.004 21.869 7.529 1.00 32.73 177 GLN A O 1
ATOM 1446 N N . ARG A 1 183 ? -5.860 20.230 6.491 1.00 21.16 178 ARG A N 1
ATOM 1447 C CA . ARG A 1 183 ? -4.575 20.901 6.662 1.00 21.29 178 ARG A CA 1
ATOM 1448 C C . ARG A 1 183 ? -4.486 22.147 5.794 1.00 24.62 178 ARG A C 1
ATOM 1449 O O . ARG A 1 183 ? -3.940 23.176 6.210 1.00 24.01 178 ARG A O 1
ATOM 1457 N N . CYS A 1 184 ? -4.993 22.058 4.579 1.00 22.46 179 CYS A N 1
ATOM 1458 C CA . CYS A 1 184 ? -4.978 23.151 3.616 1.00 19.75 179 CYS A CA 1
ATOM 1459 C C . CYS A 1 184 ? -6.432 23.464 3.282 1.00 20.03 179 CYS A C 1
ATOM 1460 O O . CYS A 1 184 ? -7.054 22.776 2.461 1.00 24.13 179 CYS A O 1
ATOM 1463 N N . MET A 1 185 ? -6.960 24.505 3.905 1.00 22.02 180 MET A N 1
ATOM 1464 C CA . MET A 1 185 ? -8.376 24.819 3.786 1.00 23.38 180 MET A CA 1
ATOM 1465 C C . MET A 1 185 ? -8.701 25.317 2.386 1.00 21.95 180 MET A C 1
ATOM 1466 O O . MET A 1 185 ? -7.919 26.042 1.769 1.00 21.30 180 MET A O 1
ATOM 1471 N N . SER A 1 186 ? -9.869 24.919 1.888 1.00 20.96 181 SER A N 1
ATOM 1472 C CA . SER A 1 186 ? -10.419 25.423 0.635 1.00 25.09 181 SER A CA 1
ATOM 1473 C C . SER A 1 186 ? -11.547 26.377 0.999 1.00 29.19 181 SER A C 1
ATOM 1474 O O . SER A 1 186 ? -12.704 25.957 1.138 1.00 31.35 181 SER A O 1
ATOM 1477 N N . PRO A 1 187 ? -11.264 27.660 1.185 1.00 27.50 182 PRO A N 1
ATOM 1478 C CA . PRO A 1 187 ? -12.306 28.589 1.635 1.00 30.02 182 PRO A CA 1
ATOM 1479 C C . PRO A 1 187 ? -13.381 28.776 0.584 1.00 27.33 182 PRO A C 1
ATOM 1480 O O . PRO A 1 187 ? -13.120 28.754 -0.618 1.00 27.10 182 PRO A O 1
ATOM 1484 N N . GLU A 1 188 ? -14.602 28.970 1.052 1.00 29.74 183 GLU A N 1
ATOM 1485 C CA . GLU A 1 188 ? -15.676 29.378 0.165 1.00 30.31 183 GLU A CA 1
ATOM 1486 C C . GLU A 1 188 ? -15.526 30.866 -0.111 1.00 31.87 183 GLU A C 1
ATOM 1487 O O . GLU A 1 188 ? -15.644 31.667 0.820 1.00 28.41 183 GLU A O 1
ATOM 1493 N N . PRO A 1 189 ? -15.264 31.279 -1.344 1.00 31.73 184 PRO A N 1
ATOM 1494 C CA . PRO A 1 189 ? -15.058 32.708 -1.600 1.00 33.83 184 PRO A CA 1
ATOM 1495 C C . PRO A 1 189 ? -16.346 33.500 -1.433 1.00 35.71 184 PRO A C 1
ATOM 1496 O O . PRO A 1 189 ? -17.456 32.963 -1.446 1.00 32.59 184 PRO A O 1
ATOM 1500 N N . GLY A 1 190 ? -16.181 34.809 -1.250 1.00 37.77 185 GLY A N 1
ATOM 1501 C CA . GLY A 1 190 ? -17.314 35.698 -1.377 1.00 37.87 185 GLY A CA 1
ATOM 1502 C C . GLY A 1 190 ? -17.853 35.687 -2.793 1.00 36.48 185 GLY A C 1
ATOM 1503 O O . GLY A 1 190 ? -17.109 35.526 -3.762 1.00 38.45 185 GLY A O 1
ATOM 1504 N N . LEU A 1 191 ? -19.173 35.837 -2.908 1.00 33.51 186 LEU A N 1
ATOM 1505 C CA . LEU A 1 191 ? -19.856 35.792 -4.200 1.00 35.15 186 LEU A CA 1
ATOM 1506 C C . LEU A 1 191 ? -19.614 34.454 -4.894 1.00 35.72 186 LEU A C 1
ATOM 1507 O O . LEU A 1 191 ? -19.308 34.396 -6.083 1.00 28.12 186 LEU A O 1
ATOM 1512 N N . ALA A 1 192 ? -19.746 33.364 -4.130 1.00 36.98 187 ALA A N 1
ATOM 1513 C CA . ALA A 1 192 ? -19.410 32.044 -4.661 1.00 27.13 187 ALA A CA 1
ATOM 1514 C C . ALA A 1 192 ? -20.294 31.635 -5.834 1.00 26.99 187 ALA A C 1
ATOM 1515 O O . ALA A 1 192 ? -19.908 30.745 -6.597 1.00 27.83 187 ALA A O 1
ATOM 1517 N N . GLU A 1 193 ? -21.456 32.273 -6.015 1.00 30.99 188 GLU A N 1
ATOM 1518 C CA . GLU A 1 193 ? -22.298 31.959 -7.167 1.00 34.10 188 GLU A CA 1
ATOM 1519 C C . GLU A 1 193 ? -21.618 32.324 -8.479 1.00 34.99 188 GLU A C 1
ATOM 1520 O O . GLU A 1 193 ? -21.932 31.744 -9.524 1.00 38.13 188 GLU A O 1
ATOM 1526 N N . ARG A 1 194 ? -20.693 33.288 -8.447 1.00 36.29 189 ARG A N 1
ATOM 1527 C CA . ARG A 1 194 ? -19.928 33.651 -9.635 1.00 32.27 189 ARG A CA 1
ATOM 1528 C C . ARG A 1 194 ? -19.095 32.498 -10.169 1.00 29.46 189 ARG A C 1
ATOM 1529 O O . ARG A 1 194 ? -18.705 32.524 -11.340 1.00 26.23 189 ARG A O 1
ATOM 1537 N N . TYR A 1 195 ? -18.823 31.488 -9.347 1.00 24.10 190 TYR A N 1
ATOM 1538 C CA . TYR A 1 195 ? -17.846 30.457 -9.663 1.00 22.57 190 TYR A CA 1
ATOM 1539 C C . TYR A 1 195 ? -18.491 29.106 -9.954 1.00 22.06 190 TYR A C 1
ATOM 1540 O O . TYR A 1 195 ? -17.800 28.086 -9.964 1.00 20.98 190 TYR A O 1
ATOM 1549 N N . ARG A 1 196 ? -19.791 29.083 -10.219 1.00 22.89 191 ARG A N 1
ATOM 1550 C CA . ARG A 1 196 ? -20.467 27.835 -10.545 1.00 26.70 191 ARG A CA 1
ATOM 1551 C C . ARG A 1 196 ? -19.989 27.307 -11.881 1.00 29.24 191 ARG A C 1
ATOM 1552 O O . ARG A 1 196 ? -19.563 28.064 -12.758 1.00 23.66 191 ARG A O 1
ATOM 1560 N N . VAL A 1 197 ? -20.047 25.988 -12.029 1.00 20.62 192 VAL A N 1
ATOM 1561 C CA . VAL A 1 197 ? -19.828 25.448 -13.370 1.00 19.65 192 VAL A CA 1
ATOM 1562 C C . VAL A 1 197 ? -20.949 25.933 -14.278 1.00 21.73 192 VAL A C 1
ATOM 1563 O O . VAL A 1 197 ? -22.137 25.813 -13.916 1.00 22.75 192 VAL A O 1
ATOM 1567 N N . PRO A 1 198 ? -20.644 26.521 -15.427 1.00 23.33 193 PRO A N 1
ATOM 1568 C CA . PRO A 1 198 ? -21.709 26.996 -16.314 1.00 31.18 193 PRO A CA 1
ATOM 1569 C C . PRO A 1 198 ? -22.485 25.835 -16.916 1.00 32.99 193 PRO A C 1
ATOM 1570 O O . PRO A 1 198 ? -22.006 24.704 -17.015 1.00 29.42 193 PRO A O 1
ATOM 1574 N N . VAL A 1 199 ? -23.717 26.137 -17.301 1.00 36.26 194 VAL A N 1
ATOM 1575 C CA . VAL A 1 199 ? -24.606 25.171 -17.937 1.00 37.75 194 VAL A CA 1
ATOM 1576 C C . VAL A 1 199 ? -24.494 25.362 -19.447 1.00 37.79 194 VAL A C 1
ATOM 1577 O O . VAL A 1 199 ? -23.957 26.389 -19.893 1.00 36.02 194 VAL A O 1
ATOM 1581 N N . PRO A 1 200 ? -24.950 24.404 -20.269 1.00 36.39 195 PRO A N 1
ATOM 1582 C CA . PRO A 1 200 ? -24.801 24.562 -21.728 1.00 36.29 195 PRO A CA 1
ATOM 1583 C C . PRO A 1 200 ? -25.332 25.873 -22.283 1.00 36.80 195 PRO A C 1
ATOM 1584 O O . PRO A 1 200 ? -24.700 26.455 -23.172 1.00 35.47 195 PRO A O 1
ATOM 1588 N N . ALA A 1 201 ? -26.471 26.353 -21.783 1.00 41.43 196 ALA A N 1
ATOM 1589 C CA . ALA A 1 201 ? -27.032 27.608 -22.275 1.00 46.30 196 ALA A CA 1
ATOM 1590 C C . ALA A 1 201 ? -26.032 28.751 -22.155 1.00 48.97 196 ALA A C 1
ATOM 1591 O O . ALA A 1 201 ? -25.977 29.632 -23.022 1.00 49.76 196 ALA A O 1
ATOM 1593 N N . ASP A 1 202 ? -25.224 28.746 -21.089 1.00 47.56 197 ASP A N 1
ATOM 1594 C CA . ASP A 1 202 ? -24.226 29.790 -20.887 1.00 47.68 197 ASP A CA 1
ATOM 1595 C C . ASP A 1 202 ? -23.169 29.798 -21.976 1.00 49.31 197 ASP A C 1
ATOM 1596 O O . ASP A 1 202 ? -22.525 30.828 -22.196 1.00 55.21 197 ASP A O 1
ATOM 1601 N N . LEU A 1 203 ? -22.970 28.674 -22.653 1.00 45.96 198 LEU A N 1
ATOM 1602 C CA . LEU A 1 203 ? -21.995 28.559 -23.723 1.00 46.78 198 LEU A CA 1
ATOM 1603 C C . LEU A 1 203 ? -22.647 28.577 -25.101 1.00 49.66 198 LEU A C 1
ATOM 1604 O O . LEU A 1 203 ? -21.987 28.242 -26.091 1.00 52.46 198 LEU A O 1
ATOM 1609 N N . GLU A 1 204 ? -23.930 28.945 -25.182 1.00 49.45 199 GLU A N 1
ATOM 1610 C CA . GLU A 1 204 ? -24.660 29.011 -26.451 1.00 50.18 199 GLU A CA 1
ATOM 1611 C C . GLU A 1 204 ? -24.633 27.661 -27.171 1.00 51.53 199 GLU A C 1
ATOM 1612 O O . GLU A 1 204 ? -24.306 27.566 -28.356 1.00 54.16 199 GLU A O 1
ATOM 1618 N N . ILE A 1 205 ? -24.995 26.610 -26.440 1.00 49.52 200 ILE A N 1
ATOM 1619 C CA . ILE A 1 205 ? -24.837 25.230 -26.897 1.00 46.23 200 ILE A CA 1
ATOM 1620 C C . ILE A 1 205 ? -26.120 24.457 -26.611 1.00 43.31 200 ILE A C 1
ATOM 1621 O O . ILE A 1 205 ? -26.732 24.670 -25.554 1.00 41.40 200 ILE A O 1
ATOM 1626 N N . PRO A 1 206 ? -26.570 23.582 -27.514 1.00 43.77 201 PRO A N 1
ATOM 1627 C CA . PRO A 1 206 ? -27.789 22.785 -27.262 1.00 44.24 201 PRO A CA 1
ATOM 1628 C C . PRO A 1 206 ? -27.748 22.139 -25.889 1.00 50.16 201 PRO A C 1
ATOM 1629 O O . PRO A 1 206 ? -26.722 21.563 -25.497 1.00 52.63 201 PRO A O 1
ATOM 1633 N N . PRO A 1 207 ? -28.844 22.212 -25.126 1.00 50.46 202 PRO A N 1
ATOM 1634 C CA . PRO A 1 207 ? -28.772 21.813 -23.709 1.00 49.44 202 PRO A CA 1
ATOM 1635 C C . PRO A 1 207 ? -28.553 20.324 -23.505 1.00 52.34 202 PRO A C 1
ATOM 1636 O O . PRO A 1 207 ? -27.984 19.924 -22.481 1.00 54.28 202 PRO A O 1
ATOM 1640 N N . GLN A 1 208 ? -28.980 19.492 -24.448 1.00 52.39 203 GLN A N 1
ATOM 1641 C CA . GLN A 1 208 ? -28.921 18.046 -24.292 1.00 52.53 203 GLN A CA 1
ATOM 1642 C C . GLN A 1 208 ? -27.657 17.510 -24.951 1.00 53.19 203 GLN A C 1
ATOM 1643 O O . GLN A 1 208 ? -27.422 17.742 -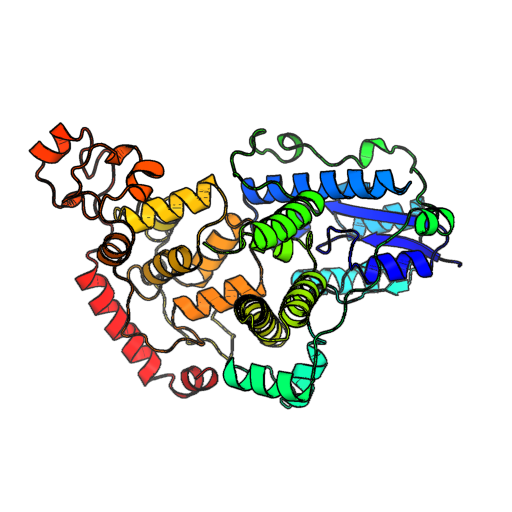26.144 1.00 54.62 203 GLN A O 1
ATOM 1649 N N . SER A 1 209 ? -26.843 16.801 -24.176 1.00 51.70 204 SER A N 1
ATOM 1650 C CA . SER A 1 209 ? -25.704 16.081 -24.729 1.00 48.84 204 SER A CA 1
ATOM 1651 C C . SER A 1 209 ? -26.183 14.694 -25.137 1.00 44.48 204 SER A C 1
ATOM 1652 O O . SER A 1 209 ? -26.587 13.891 -24.289 1.00 43.30 204 SER A O 1
ATOM 1655 N N . LEU A 1 210 ? -26.151 14.418 -26.434 1.00 43.30 205 LEU A N 1
ATOM 1656 C CA . LEU A 1 210 ? -26.619 13.147 -26.956 1.00 47.49 205 LEU A CA 1
ATOM 1657 C C . LEU A 1 210 ? -25.474 12.194 -27.273 1.00 48.28 205 LEU A C 1
ATOM 1658 O O . LEU A 1 210 ? -25.696 11.168 -27.923 1.00 49.65 205 LEU A O 1
ATOM 1663 N N . SER A 1 211 ? -24.254 12.518 -26.839 1.00 45.30 206 SER A N 1
ATOM 1664 C CA . SER A 1 211 ? -23.142 11.575 -26.920 1.00 40.18 206 SER A CA 1
ATOM 1665 C C . SER A 1 211 ? -23.296 10.516 -25.834 1.00 41.10 206 SER A C 1
ATOM 1666 O O . SER A 1 211 ? -23.594 10.857 -24.688 1.00 39.79 206 SER A O 1
ATOM 1669 N N . PRO A 1 212 ? -23.109 9.231 -26.152 1.00 38.08 207 PRO A N 1
ATOM 1670 C CA . PRO A 1 212 ? -23.141 8.200 -25.099 1.00 34.47 207 PRO A CA 1
ATOM 1671 C C . PRO A 1 212 ? -22.044 8.359 -24.059 1.00 29.85 207 PRO A C 1
ATOM 1672 O O . PRO A 1 212 ? -22.021 7.599 -23.086 1.00 33.57 207 PRO A O 1
ATOM 1676 N N . TRP A 1 213 ? -21.138 9.304 -24.240 1.00 21.39 208 TRP A N 1
ATOM 1677 C CA . TRP A 1 213 ? -20.050 9.549 -23.311 1.00 21.25 208 TRP A CA 1
ATOM 1678 C C . TRP A 1 213 ? -20.478 10.618 -22.319 1.00 20.50 208 TRP A C 1
ATOM 1679 O O . TRP A 1 213 ? -21.120 11.603 -22.696 1.00 18.99 208 TRP A O 1
ATOM 1690 N N . THR A 1 214 ? -20.121 10.417 -21.051 1.00 17.12 209 THR A N 1
ATOM 1691 C CA . THR A 1 214 ? -20.278 11.425 -20.007 1.00 19.80 209 THR A CA 1
ATOM 1692 C C . THR A 1 214 ? -18.899 11.781 -19.467 1.00 15.02 209 THR A C 1
ATOM 1693 O O . THR A 1 214 ? -18.100 10.888 -19.172 1.00 14.17 209 THR A O 1
ATOM 1697 N N . GLY A 1 215 ? -18.614 13.076 -19.339 1.00 14.65 210 GLY A N 1
ATOM 1698 C CA . GLY A 1 215 ? -17.293 13.485 -18.910 1.00 15.94 210 GLY A CA 1
ATOM 1699 C C . GLY A 1 215 ? -17.061 13.268 -17.425 1.00 13.61 210 GLY A C 1
ATOM 1700 O O . GLY A 1 215 ? -17.979 13.047 -16.637 1.00 14.97 210 GLY A O 1
ATOM 1701 N N . GLY A 1 216 ? -15.792 13.341 -17.040 1.00 14.59 211 GLY A N 1
ATOM 1702 C CA . GLY A 1 216 ? -15.478 13.329 -15.630 1.00 16.37 211 GLY A CA 1
ATOM 1703 C C . GLY A 1 216 ? -14.668 12.148 -15.141 1.00 17.15 211 GLY A C 1
ATOM 1704 O O . GLY A 1 216 ? -14.725 11.048 -15.694 1.00 16.51 211 GLY A O 1
ATOM 1705 N N . GLU A 1 217 ? -13.902 12.406 -14.081 1.00 14.41 212 GLU A N 1
ATOM 1706 C CA . GLU A 1 217 ? -13.095 11.380 -13.438 1.00 13.66 212 GLU A CA 1
ATOM 1707 C C . GLU A 1 217 ? -13.949 10.198 -12.987 1.00 15.60 212 GLU A C 1
ATOM 1708 O O . GLU A 1 217 ? -13.552 9.039 -13.155 1.00 17.64 212 GLU A O 1
ATOM 1714 N N . THR A 1 218 ? -15.128 10.465 -12.414 1.00 14.91 213 THR A N 1
ATOM 1715 C CA . THR A 1 218 ? -15.949 9.377 -11.884 1.00 15.76 213 THR A CA 1
ATOM 1716 C C . THR A 1 218 ? -16.292 8.379 -12.980 1.00 21.55 213 THR A C 1
ATOM 1717 O O . THR A 1 218 ? -16.113 7.165 -12.820 1.00 19.24 213 THR A O 1
ATOM 1721 N N . GLU A 1 219 ? -16.757 8.887 -14.120 1.00 21.36 214 GLU A N 1
ATOM 1722 C CA . GLU A 1 219 ? -17.120 8.015 -15.228 1.00 20.90 214 GLU A CA 1
ATOM 1723 C C . GLU A 1 219 ? -15.890 7.359 -15.845 1.00 18.85 214 GLU A C 1
ATOM 1724 O O . GLU A 1 219 ? -15.931 6.175 -16.206 1.00 19.19 214 GLU A O 1
ATOM 1730 N N . GLY A 1 220 ? -14.784 8.101 -15.962 1.00 14.74 215 GLY A N 1
ATOM 1731 C CA . GLY A 1 220 ? -13.552 7.503 -16.461 1.00 16.69 215 GLY A CA 1
ATOM 1732 C C . GLY A 1 220 ? -13.101 6.332 -15.607 1.00 20.06 215 GLY A C 1
ATOM 1733 O O . GLY A 1 220 ? -12.749 5.268 -16.119 1.00 17.25 215 GLY A O 1
ATOM 1734 N N . LEU A 1 221 ? -13.132 6.501 -14.285 1.00 18.93 216 LEU A N 1
ATOM 1735 C CA . LEU A 1 221 ? -12.738 5.404 -13.403 1.00 23.94 216 LEU A CA 1
ATOM 1736 C C . LEU A 1 221 ? -13.722 4.244 -13.482 1.00 25.85 216 LEU A C 1
ATOM 1737 O O . LEU A 1 221 ? -13.313 3.077 -13.474 1.00 28.70 216 LEU A O 1
ATOM 1742 N N . ARG A 1 222 ? -15.022 4.538 -13.568 1.00 19.10 217 ARG A N 1
ATOM 1743 C CA . ARG A 1 222 ? -16.012 3.478 -13.705 1.00 22.67 217 ARG A CA 1
ATOM 1744 C C . ARG A 1 222 ? -15.796 2.687 -14.989 1.00 25.95 217 ARG A C 1
ATOM 1745 O O . ARG A 1 222 ? -15.800 1.447 -14.984 1.00 22.50 217 ARG A O 1
ATOM 1753 N N . ARG A 1 223 ? -15.640 3.397 -16.107 1.00 23.77 218 ARG A N 1
ATOM 1754 C CA . ARG A 1 223 ? -15.351 2.740 -17.376 1.00 23.89 218 ARG A CA 1
ATOM 1755 C C . ARG A 1 223 ? -14.060 1.932 -17.307 1.00 24.77 218 ARG A C 1
ATOM 1756 O O . ARG A 1 223 ? -13.996 0.809 -17.822 1.00 27.96 218 ARG A O 1
ATOM 1764 N N . LEU A 1 224 ? -13.021 2.488 -16.682 1.00 23.84 219 LEU A N 1
ATOM 1765 C CA . LEU A 1 224 ? -11.751 1.778 -16.581 1.00 25.23 219 LEU A CA 1
ATOM 1766 C C . LEU A 1 224 ? -11.943 0.454 -15.863 1.00 27.30 219 LEU A C 1
ATOM 1767 O O . LEU A 1 224 ? -11.511 -0.601 -16.340 1.00 28.75 219 LEU A O 1
ATOM 1772 N N . GLU A 1 225 ? -12.613 0.490 -14.720 1.00 27.62 220 GLU A N 1
ATOM 1773 C CA . GLU A 1 225 ? -12.840 -0.740 -13.974 1.00 34.61 220 GLU A CA 1
ATOM 1774 C C . GLU A 1 225 ? -13.809 -1.670 -14.694 1.00 36.16 220 GLU A C 1
ATOM 1775 O O . GLU A 1 225 ? -13.646 -2.894 -14.633 1.00 41.63 220 GLU A O 1
ATOM 1781 N N . GLN A 1 226 ? -14.805 -1.119 -15.393 1.00 30.00 221 GLN A N 1
ATOM 1782 C CA . GLN A 1 226 ? -15.770 -1.947 -16.110 1.00 36.37 221 GLN A CA 1
ATOM 1783 C C . GLN A 1 226 ? -15.138 -2.642 -17.308 1.00 40.83 221 GLN A C 1
ATOM 1784 O O . GLN A 1 226 ? -15.524 -3.767 -17.646 1.00 43.04 221 GLN A O 1
ATOM 1790 N N . HIS A 1 227 ? -14.182 -1.991 -17.974 1.00 37.99 222 HIS A N 1
ATOM 1791 C CA . HIS A 1 227 ? -13.486 -2.654 -19.070 1.00 40.33 222 HIS A CA 1
ATOM 1792 C C . HIS A 1 227 ? -12.666 -3.829 -18.560 1.00 44.48 222 HIS A C 1
ATOM 1793 O O . HIS A 1 227 ? -12.652 -4.900 -19.178 1.00 48.75 222 HIS A O 1
ATOM 1800 N N . LEU A 1 228 ? -11.980 -3.650 -17.432 1.00 40.65 223 LEU A N 1
ATOM 1801 C CA . LEU A 1 228 ? -11.199 -4.745 -16.872 1.00 44.20 223 LEU A CA 1
ATOM 1802 C C . LEU A 1 228 ? -12.078 -5.876 -16.352 1.00 51.65 223 LEU A C 1
ATOM 1803 O O . LEU A 1 228 ? -11.578 -6.989 -16.151 1.00 58.47 223 LEU A O 1
ATOM 1808 N N . THR A 1 229 ? -13.372 -5.627 -16.145 1.00 48.19 224 THR A N 1
ATOM 1809 C CA . THR A 1 229 ? -14.296 -6.687 -15.753 1.00 46.97 224 THR A CA 1
ATOM 1810 C C . THR A 1 229 ? -14.922 -7.383 -16.958 1.00 48.80 224 THR A C 1
ATOM 1811 O O . THR A 1 229 ? -14.964 -8.616 -17.005 1.00 50.37 224 THR A O 1
ATOM 1815 N N . ASP A 1 230 ? -15.416 -6.612 -17.936 1.00 49.10 225 ASP A N 1
ATOM 1816 C CA . ASP A 1 230 ? -15.915 -7.210 -19.170 1.00 53.01 225 ASP A CA 1
ATOM 1817 C C . ASP A 1 230 ? -14.831 -7.989 -19.901 1.00 58.34 225 ASP A C 1
ATOM 1818 O O . ASP A 1 230 ? -15.150 -8.880 -20.697 1.00 61.51 225 ASP A O 1
ATOM 1823 N N . GLN A 1 231 ? -13.564 -7.667 -19.662 1.00 58.16 226 GLN A N 1
ATOM 1824 C CA . GLN A 1 231 ? -12.461 -8.369 -20.303 1.00 55.94 226 GLN A CA 1
ATOM 1825 C C . GLN A 1 231 ? -11.550 -9.025 -19.262 1.00 54.71 226 GLN A C 1
ATOM 1826 O O . GLN A 1 231 ? -12.003 -9.439 -18.191 1.00 50.35 226 GLN A O 1
ATOM 1832 N N . SER A 1 250 ? -13.649 -3.923 -30.451 1.00 47.86 245 SER A N 1
ATOM 1833 C CA . SER A 1 250 ? -13.888 -3.264 -29.171 1.00 46.97 245 SER A CA 1
ATOM 1834 C C . SER A 1 250 ? -12.573 -2.847 -28.509 1.00 43.17 245 SER A C 1
ATOM 1835 O O . SER A 1 250 ? -11.627 -3.639 -28.425 1.00 44.82 245 SER A O 1
ATOM 1838 N N . THR A 1 251 ? -12.520 -1.588 -28.060 1.00 33.98 246 THR A N 1
ATOM 1839 C CA . THR A 1 251 ? -11.354 -1.050 -27.369 1.00 26.53 246 THR A CA 1
ATOM 1840 C C . THR A 1 251 ? -11.813 -0.475 -26.021 1.00 21.39 246 THR A C 1
ATOM 1841 O O . THR A 1 251 ? -12.956 -0.724 -25.622 1.00 22.23 246 THR A O 1
ATOM 1845 N N . THR A 1 252 ? -10.962 0.250 -25.275 1.00 16.57 247 THR A N 1
ATOM 1846 C CA . THR A 1 252 ? -11.393 0.663 -23.929 1.00 15.17 247 THR A CA 1
ATOM 1847 C C . THR A 1 252 ? -12.408 1.791 -23.965 1.00 15.20 247 THR A C 1
ATOM 1848 O O . THR A 1 252 ? -13.204 1.929 -23.030 1.00 16.22 247 THR A O 1
ATOM 1852 N N . GLY A 1 253 ? -12.383 2.627 -25.000 1.00 13.12 248 GLY A N 1
ATOM 1853 C CA . GLY A 1 253 ? -13.205 3.828 -24.975 1.00 12.70 248 GLY A CA 1
ATOM 1854 C C . GLY A 1 253 ? -12.791 4.863 -23.950 1.00 14.54 248 GLY A C 1
ATOM 1855 O O . GLY A 1 253 ? -13.605 5.723 -23.603 1.00 16.89 248 GLY A O 1
ATOM 1856 N N . LEU A 1 254 ? -11.548 4.806 -23.449 1.00 13.06 249 LEU A N 1
ATOM 1857 C CA . LEU A 1 254 ? -11.078 5.742 -22.428 1.00 14.59 249 LEU A CA 1
ATOM 1858 C C . LEU A 1 254 ? -10.408 6.989 -22.997 1.00 14.08 249 LEU A C 1
ATOM 1859 O O . LEU A 1 254 ? -10.098 7.915 -22.235 1.00 11.00 249 LEU A O 1
ATOM 1864 N N . SER A 1 255 ? -10.182 7.061 -24.307 1.00 11.39 250 SER A N 1
ATOM 1865 C CA . SER A 1 255 ? -9.432 8.192 -24.845 1.00 9.59 250 SER A CA 1
ATOM 1866 C C . SER A 1 255 ? -9.953 9.562 -24.425 1.00 9.49 250 SER A C 1
ATOM 1867 O O . SER A 1 255 ? -9.115 10.419 -24.101 1.00 9.31 250 SER A O 1
ATOM 1870 N N . PRO A 1 256 ? -11.266 9.852 -24.402 1.00 10.02 251 PRO A N 1
ATOM 1871 C CA . PRO A 1 256 ? -11.685 11.196 -23.959 1.00 9.72 251 PRO A CA 1
ATOM 1872 C C . PRO A 1 256 ? -11.227 11.513 -22.546 1.00 11.78 251 PRO A C 1
ATOM 1873 O O . PRO A 1 256 ? -10.928 12.669 -22.244 1.00 10.68 251 PRO A O 1
ATOM 1877 N N . TYR A 1 257 ? -11.154 10.501 -21.682 1.00 10.23 252 TYR A N 1
ATOM 1878 C CA . TYR A 1 257 ? -10.806 10.731 -20.282 1.00 10.49 252 TYR A CA 1
ATOM 1879 C C . TYR A 1 257 ? -9.319 10.979 -20.131 1.00 10.19 252 TYR A C 1
ATOM 1880 O O . TYR A 1 257 ? -8.906 11.837 -19.348 1.00 11.53 252 TYR A O 1
ATOM 1889 N N . PHE A 1 258 ? -8.500 10.286 -20.919 1.00 9.97 253 PHE A N 1
ATOM 1890 C CA . PHE A 1 258 ? -7.072 10.574 -20.919 1.00 9.77 253 PHE A CA 1
ATOM 1891 C C . PHE A 1 258 ? -6.782 11.947 -21.505 1.00 9.45 253 PHE A C 1
ATOM 1892 O O . PHE A 1 258 ? -5.947 12.683 -20.979 1.00 10.44 253 PHE A O 1
ATOM 1900 N N . SER A 1 259 ? -7.441 12.307 -22.612 1.00 9.24 254 SER A N 1
ATOM 1901 C CA . SER A 1 259 ? -7.165 13.586 -23.248 1.00 11.16 254 SER A CA 1
ATOM 1902 C C . SER A 1 259 ? -7.561 14.760 -22.362 1.00 12.43 254 SER A C 1
ATOM 1903 O O . SER A 1 259 ? -6.883 15.797 -22.350 1.00 13.55 254 SER A O 1
ATOM 1906 N N . MET A 1 260 ? -8.682 14.642 -21.661 1.00 11.22 255 MET A N 1
ATOM 1907 C CA . MET A 1 260 ? -9.130 15.703 -20.762 1.00 16.12 255 MET A CA 1
ATOM 1908 C C . MET A 1 260 ? -8.410 15.659 -19.420 1.00 17.53 255 MET A C 1
ATOM 1909 O O . MET A 1 260 ? -8.497 16.621 -18.641 1.00 18.84 255 MET A O 1
ATOM 1914 N N . GLY A 1 261 ? -7.696 14.573 -19.144 1.00 12.77 256 GLY A N 1
ATOM 1915 C CA . GLY A 1 261 ? -7.063 14.372 -17.862 1.00 12.49 256 GLY A CA 1
ATOM 1916 C C . GLY A 1 261 ? -7.980 13.929 -16.749 1.00 13.61 256 GLY A C 1
ATOM 1917 O O . GLY A 1 261 ? -7.560 13.962 -15.586 1.00 14.11 256 GLY A O 1
ATOM 1918 N N . CYS A 1 262 ? -9.222 13.529 -17.056 1.00 12.85 257 CYS A N 1
ATOM 1919 C CA . CYS A 1 262 ? -10.074 12.883 -16.058 1.00 12.76 257 CYS A CA 1
ATOM 1920 C C . CYS A 1 262 ? -9.477 11.578 -15.568 1.00 15.43 257 CYS A C 1
ATOM 1921 O O . CYS A 1 262 ? -9.821 11.128 -14.471 1.00 12.45 257 CYS A O 1
ATOM 1924 N N . LEU A 1 263 ? -8.633 10.938 -16.377 1.00 12.54 258 LEU A N 1
ATOM 1925 C CA . LEU A 1 263 ? -7.958 9.701 -16.006 1.00 11.49 258 LEU A CA 1
ATOM 1926 C C . LEU A 1 263 ? -6.469 9.856 -16.255 1.00 13.25 258 LEU A C 1
ATOM 1927 O O . LEU A 1 263 ? -6.048 10.374 -17.293 1.00 12.95 258 LEU A O 1
ATOM 1932 N N . SER A 1 264 ? -5.682 9.412 -15.283 1.00 12.57 259 SER A N 1
ATOM 1933 C CA . SER A 1 264 ? -4.235 9.404 -15.383 1.00 11.41 259 SER A CA 1
ATOM 1934 C C . SER A 1 264 ? -3.749 8.217 -16.217 1.00 11.47 259 SER A C 1
ATOM 1935 O O . SER A 1 264 ? -4.108 7.069 -15.941 1.00 11.90 259 SER A O 1
ATOM 1938 N N . VAL A 1 265 ? -2.874 8.484 -17.188 1.00 12.81 260 VAL A N 1
ATOM 1939 C CA . VAL A 1 265 ? -2.261 7.371 -17.909 1.00 12.66 260 VAL A CA 1
ATOM 1940 C C . VAL A 1 265 ? -1.318 6.597 -16.999 1.00 12.17 260 VAL A C 1
ATOM 1941 O O . VAL A 1 265 ? -1.134 5.392 -17.180 1.00 12.43 260 VAL A O 1
ATOM 1945 N N . ARG A 1 266 ? -0.685 7.267 -16.026 1.00 12.13 261 ARG A N 1
ATOM 1946 C CA . ARG A 1 266 ? 0.180 6.541 -15.101 1.00 12.80 261 ARG A CA 1
ATOM 1947 C C . ARG A 1 266 ? -0.617 5.571 -14.250 1.00 13.29 261 ARG A C 1
ATOM 1948 O O . ARG A 1 266 ? -0.168 4.446 -13.999 1.00 13.94 261 ARG A O 1
ATOM 1956 N N . THR A 1 267 ? -1.802 5.992 -13.796 1.00 13.11 262 THR A N 1
ATOM 1957 C CA . THR A 1 267 ? -2.664 5.101 -13.026 1.00 16.11 262 THR A CA 1
ATOM 1958 C C . THR A 1 267 ? -3.120 3.921 -13.878 1.00 13.87 262 THR A C 1
ATOM 1959 O O . THR A 1 267 ? -3.082 2.762 -13.438 1.00 14.60 262 THR A O 1
ATOM 1963 N N . PHE A 1 268 ? -3.545 4.199 -15.112 1.00 13.30 263 PHE A N 1
ATOM 1964 C CA . PHE A 1 268 ? -4.006 3.113 -15.968 1.00 13.51 263 PHE A CA 1
ATOM 1965 C C . PHE A 1 268 ? -2.874 2.151 -16.282 1.00 13.98 263 PHE A C 1
ATOM 1966 O O . PHE A 1 268 ? -3.051 0.930 -16.207 1.00 14.67 263 PHE A O 1
ATOM 1974 N N . PHE A 1 269 ? -1.693 2.682 -16.592 1.00 13.75 264 PHE A N 1
ATOM 1975 C CA . PHE A 1 269 ? -0.552 1.813 -16.856 1.00 14.34 264 PHE A CA 1
ATOM 1976 C C . PHE A 1 269 ? -0.284 0.910 -15.662 1.00 15.26 264 PHE A C 1
ATOM 1977 O O . PHE A 1 269 ? -0.100 -0.308 -15.807 1.00 16.01 264 PHE A O 1
ATOM 1985 N N . GLN A 1 270 ? -0.281 1.486 -14.461 1.00 15.30 265 GLN A N 1
ATOM 1986 C CA . GLN A 1 270 ? 0.026 0.657 -13.301 1.00 16.25 265 GLN A CA 1
ATOM 1987 C C . GLN A 1 270 ? -1.079 -0.366 -13.051 1.00 16.79 265 GLN A C 1
ATOM 1988 O O . GLN A 1 270 ? -0.800 -1.513 -12.690 1.00 17.75 265 GLN A O 1
ATOM 1994 N N . ARG A 1 271 ? -2.339 0.030 -13.247 1.00 16.31 266 ARG A N 1
ATOM 1995 C CA . ARG A 1 271 ? -3.450 -0.918 -13.139 1.00 16.88 266 ARG A CA 1
ATOM 1996 C C . ARG A 1 271 ? -3.241 -2.115 -14.062 1.00 17.38 266 ARG A C 1
ATOM 1997 O O . ARG A 1 271 ? -3.485 -3.269 -13.684 1.00 18.35 266 ARG A O 1
ATOM 2005 N N . LEU A 1 272 ? -2.781 -1.854 -15.281 1.00 16.80 267 LEU A N 1
ATOM 2006 C CA . LEU A 1 272 ? -2.538 -2.945 -16.216 1.00 17.29 267 LEU A CA 1
ATOM 2007 C C . LEU A 1 272 ? -1.371 -3.801 -15.754 1.00 18.28 267 LEU A C 1
ATOM 2008 O O . LEU A 1 272 ? -1.402 -5.033 -15.892 1.00 19.23 267 LEU A O 1
ATOM 2013 N N . SER A 1 273 ? -0.334 -3.167 -15.199 1.00 18.18 268 SER A N 1
ATOM 2014 C CA . SER A 1 273 ? 0.755 -3.938 -14.605 1.00 19.24 268 SER A CA 1
ATOM 2015 C C . SER A 1 273 ? 0.251 -4.823 -13.472 1.00 20.24 268 SER A C 1
ATOM 2016 O O . SER A 1 273 ? 0.745 -5.940 -13.289 1.00 21.39 268 SER A O 1
ATOM 2019 N N . ASN A 1 274 ? -0.714 -4.333 -12.691 1.00 19.93 269 ASN A N 1
ATOM 2020 C CA . ASN A 1 274 ? -1.237 -5.125 -11.574 1.00 20.95 269 ASN A CA 1
ATOM 2021 C C . ASN A 1 274 ? -1.902 -6.400 -12.082 1.00 21.77 269 ASN A C 1
ATOM 2022 O O . ASN A 1 274 ? -1.760 -7.470 -11.482 1.00 23.03 269 ASN A O 1
ATOM 2027 N N . ILE A 1 275 ? -2.677 -6.281 -13.161 1.00 21.13 270 ILE A N 1
ATOM 2028 C CA . ILE A 1 275 ? -3.330 -7.440 -13.754 1.00 21.88 270 ILE A CA 1
ATOM 2029 C C . ILE A 1 275 ? -2.293 -8.409 -14.291 1.00 22.72 270 ILE A C 1
ATOM 2030 O O . ILE A 1 275 ? -2.393 -9.624 -14.097 1.00 24.00 270 ILE A O 1
ATOM 2035 N N . TYR A 1 276 ? -1.288 -7.880 -14.992 1.00 22.11 271 TYR A N 1
ATOM 2036 C CA . TYR A 1 276 ? -0.212 -8.718 -15.505 1.00 22.98 271 TYR A CA 1
ATOM 2037 C C . TYR A 1 276 ? 0.485 -9.453 -14.368 1.00 26.23 271 TYR A C 1
ATOM 2038 O O . TYR A 1 276 ? 0.837 -10.635 -14.500 1.00 25.60 271 TYR A O 1
ATOM 2047 N N . ALA A 1 277 ? 0.657 -8.774 -13.227 1.00 24.08 272 ALA A N 1
ATOM 2048 C CA . ALA A 1 277 ? 1.277 -9.405 -12.061 1.00 25.35 272 ALA A CA 1
ATOM 2049 C C . ALA A 1 277 ? 0.381 -10.486 -11.468 1.00 26.51 272 ALA A C 1
ATOM 2050 O O . ALA A 1 277 ? 0.861 -11.569 -11.104 1.00 27.98 272 ALA A O 1
ATOM 2052 N N . GLN A 1 278 ? -0.919 -10.210 -11.346 1.00 25.99 273 GLN A N 1
ATOM 2053 C CA . GLN A 1 278 ? -1.804 -11.187 -10.720 1.00 27.19 273 GLN A CA 1
ATOM 2054 C C . GLN A 1 278 ? -2.005 -12.405 -11.610 1.00 28.13 273 GLN A C 1
ATOM 2055 O O . GLN A 1 278 ? -2.288 -13.499 -11.106 1.00 29.61 273 GLN A O 1
ATOM 2061 N N . ALA A 1 279 ? -1.860 -12.234 -12.926 1.00 27.39 274 ALA A N 1
ATOM 2062 C CA . ALA A 1 279 ? -1.886 -13.334 -13.877 1.00 28.26 274 ALA A CA 1
ATOM 2063 C C . ALA A 1 279 ? -0.540 -14.030 -13.998 1.00 29.32 274 ALA A C 1
ATOM 2064 O O . ALA A 1 279 ? -0.359 -14.826 -14.928 1.00 29.98 274 ALA A O 1
ATOM 2066 N N . LYS A 1 280 ? 0.392 -13.732 -13.088 1.00 29.57 275 LYS A N 1
ATOM 2067 C CA . LYS A 1 280 ? 1.702 -14.379 -13.035 1.00 31.05 275 LYS A CA 1
ATOM 2068 C C . LYS A 1 280 ? 2.463 -14.213 -14.348 1.00 33.25 275 LYS A C 1
ATOM 2069 O O . LYS A 1 280 ? 3.220 -15.098 -14.746 1.00 31.56 275 LYS A O 1
ATOM 2075 N N . HIS A 1 281 ? 2.249 -13.079 -15.026 1.00 32.38 276 HIS A N 1
ATOM 2076 C CA . HIS A 1 281 ? 2.837 -12.746 -16.327 1.00 34.89 276 HIS A CA 1
ATOM 2077 C C . HIS A 1 281 ? 2.314 -13.617 -17.469 1.00 35.18 276 HIS A C 1
ATOM 2078 O O . HIS A 1 281 ? 2.930 -13.673 -18.543 1.00 36.58 276 HIS A O 1
ATOM 2085 N N . HIS A 1 282 ? 1.166 -14.274 -17.294 1.00 29.89 277 HIS A N 1
ATOM 2086 C CA . HIS A 1 282 ? 0.598 -15.114 -18.343 1.00 29.38 277 HIS A CA 1
ATOM 2087 C C . HIS A 1 282 ? -0.470 -14.420 -19.173 1.00 36.23 277 HIS A C 1
ATOM 2088 O O . HIS A 1 282 ? -0.953 -15.013 -20.140 1.00 41.97 277 HIS A O 1
ATOM 2095 N N . SER A 1 283 ? -0.852 -13.196 -18.830 1.00 31.39 278 SER A N 1
ATOM 2096 C CA . SER A 1 283 ? -1.897 -12.468 -19.543 1.00 31.58 278 SER A CA 1
ATOM 2097 C C . SER A 1 283 ? -1.250 -11.319 -20.301 1.00 24.66 278 SER A C 1
ATOM 2098 O O . SER A 1 283 ? -0.817 -10.339 -19.693 1.00 23.66 278 SER A O 1
ATOM 2101 N N . LEU A 1 284 ? -1.180 -11.443 -21.622 1.00 23.63 279 LEU A N 1
ATOM 2102 C CA . LEU A 1 284 ? -0.607 -10.390 -22.447 1.00 22.46 279 LEU A CA 1
ATOM 2103 C C . LEU A 1 284 ? -1.584 -9.287 -22.875 1.00 20.99 279 LEU A C 1
ATOM 2104 O O . LEU A 1 284 ? -1.111 -8.215 -23.250 1.00 20.48 279 LEU A O 1
ATOM 2109 N N . PRO A 1 285 ? -2.910 -9.466 -22.851 1.00 23.05 280 PRO A N 1
ATOM 2110 C CA . PRO A 1 285 ? -3.797 -8.339 -23.250 1.00 25.01 280 PRO A CA 1
ATOM 2111 C C . PRO A 1 285 ? -3.571 -7.071 -22.466 1.00 18.63 280 PRO A C 1
ATOM 2112 O O . PRO A 1 285 ? -3.688 -5.974 -23.051 1.00 17.53 280 PRO A O 1
ATOM 2116 N N . PRO A 1 286 ? -3.277 -7.108 -21.158 1.00 21.54 281 PRO A N 1
ATOM 2117 C CA . PRO A 1 286 ? -2.903 -5.857 -20.480 1.00 20.61 281 PRO A CA 1
ATOM 2118 C C . PRO A 1 286 ? -1.611 -5.258 -21.017 1.00 17.84 281 PRO A C 1
ATOM 2119 O O . PRO A 1 286 ? -1.477 -4.024 -21.079 1.00 16.87 281 PRO A O 1
ATOM 2123 N N . VAL A 1 287 ? -0.654 -6.094 -21.423 1.00 18.66 282 VAL A N 1
ATOM 2124 C CA . VAL A 1 287 ? 0.579 -5.570 -22.001 1.00 36.62 282 VAL A CA 1
ATOM 2125 C C . VAL A 1 287 ? 0.306 -4.912 -23.338 1.00 27.95 282 VAL A C 1
ATOM 2126 O O . VAL A 1 287 ? 0.891 -3.874 -23.659 1.00 16.84 282 VAL A O 1
ATOM 2130 N N . SER A 1 288 ? -0.544 -5.527 -24.161 1.00 17.60 283 SER A N 1
ATOM 2131 C CA . SER A 1 288 ? -0.950 -4.907 -25.419 1.00 17.91 283 SER A CA 1
ATOM 2132 C C . SER A 1 288 ? -1.575 -3.539 -25.180 1.00 15.59 283 SER A C 1
ATOM 2133 O O . SER A 1 288 ? -1.289 -2.573 -25.895 1.00 14.85 283 SER A O 1
ATOM 2136 N N . LEU A 1 289 ? -2.431 -3.438 -24.155 1.00 15.52 284 LEU A N 1
ATOM 2137 C CA . LEU A 1 289 ? -3.067 -2.156 -23.868 1.00 16.57 284 LEU A CA 1
ATOM 2138 C C . LEU A 1 289 ? -2.047 -1.137 -23.375 1.00 14.19 284 LEU A C 1
ATOM 2139 O O . LEU A 1 289 ? -2.139 0.056 -23.691 1.00 13.37 284 LEU A O 1
ATOM 2144 N N . GLN A 1 290 ? -1.066 -1.582 -22.584 1.00 14.86 285 GLN A N 1
ATOM 2145 C CA . GLN A 1 290 ? 0.034 -0.691 -22.247 1.00 14.64 285 GLN A CA 1
ATOM 2146 C C . GLN A 1 290 ? 0.727 -0.175 -23.500 1.00 14.29 285 GLN A C 1
ATOM 2147 O O . GLN A 1 290 ? 1.195 0.965 -23.525 1.00 13.76 285 GLN A O 1
ATOM 2153 N N . GLY A 1 291 ? 0.812 -1.008 -24.537 1.00 14.66 286 GLY A N 1
ATOM 2154 C CA . GLY A 1 291 ? 1.394 -0.556 -25.788 1.00 15.89 286 GLY A CA 1
ATOM 2155 C C . GLY A 1 291 ? 0.633 0.595 -26.406 1.00 13.36 286 GLY A C 1
ATOM 2156 O O . GLY A 1 291 ? 1.236 1.468 -27.032 1.00 13.02 286 GLY A O 1
ATOM 2157 N N . GLN A 1 292 ? -0.695 0.614 -26.252 1.00 12.96 287 GLN A N 1
ATOM 2158 C CA . GLN A 1 292 ? -1.482 1.744 -26.737 1.00 13.04 287 GLN A CA 1
ATOM 2159 C C . GLN A 1 292 ? -1.059 3.031 -26.044 1.00 12.34 287 GLN A C 1
ATOM 2160 O O . GLN A 1 292 ? -0.936 4.090 -26.677 1.00 11.15 287 GLN A O 1
ATOM 2166 N N . LEU A 1 293 ? -0.847 2.959 -24.727 1.00 11.94 288 LEU A N 1
ATOM 2167 C CA . LEU A 1 293 ? -0.369 4.130 -24.009 1.00 11.65 288 LEU A CA 1
ATOM 2168 C C . LEU A 1 293 ? 1.028 4.520 -24.451 1.00 11.83 288 LEU A C 1
ATOM 2169 O O . LEU A 1 293 ? 1.390 5.707 -24.391 1.00 12.41 288 LEU A O 1
ATOM 2174 N N . LEU A 1 294 ? 1.832 3.545 -24.865 1.00 13.04 289 LEU A N 1
ATOM 2175 C CA . LEU A 1 294 ? 3.166 3.879 -25.350 1.00 12.78 289 LEU A CA 1
ATOM 2176 C C . LEU A 1 294 ? 3.111 4.567 -26.706 1.00 12.33 289 LEU A C 1
ATOM 2177 O O . LEU A 1 294 ? 3.963 5.413 -26.985 1.00 12.35 289 LEU A O 1
ATOM 2182 N N . TRP A 1 295 ? 2.151 4.206 -27.568 1.00 12.97 290 TRP A N 1
ATOM 2183 C CA . TRP A 1 295 ? 1.943 4.993 -28.788 1.00 12.62 290 TRP A CA 1
ATOM 2184 C C . TRP A 1 295 ? 1.611 6.435 -28.452 1.00 10.93 290 TRP A C 1
ATOM 2185 O O . TRP A 1 295 ? 2.152 7.371 -29.058 1.00 10.82 290 TRP A O 1
ATOM 2196 N N . ARG A 1 296 ? 0.729 6.644 -27.475 1.00 10.62 291 ARG A N 1
ATOM 2197 C CA . ARG A 1 296 ? 0.447 7.999 -27.034 1.00 10.19 291 ARG A CA 1
ATOM 2198 C C . ARG A 1 296 ? 1.731 8.702 -26.597 1.00 10.47 291 ARG A C 1
ATOM 2199 O O . ARG A 1 296 ? 2.008 9.835 -27.007 1.00 10.30 291 ARG A O 1
ATOM 2207 N N . GLU A 1 297 ? 2.546 8.023 -25.789 1.00 11.01 292 GLU A N 1
ATOM 2208 C CA . GLU A 1 297 ? 3.788 8.625 -25.310 1.00 11.39 292 GLU A CA 1
ATOM 2209 C C . GLU A 1 297 ? 4.725 8.923 -26.470 1.00 11.66 292 GLU A C 1
ATOM 2210 O O . GLU A 1 297 ? 5.415 9.942 -26.479 1.00 11.77 292 GLU A O 1
ATOM 2216 N N . PHE A 1 298 ? 4.762 8.031 -27.456 1.00 11.86 293 PHE A N 1
ATOM 2217 C CA . PHE A 1 298 ? 5.576 8.272 -28.641 1.00 12.17 293 PHE A CA 1
ATOM 2218 C C . PHE A 1 298 ? 5.216 9.607 -29.276 1.00 11.67 293 PHE A C 1
ATOM 2219 O O . PHE A 1 298 ? 6.074 10.466 -29.477 1.00 11.97 293 PHE A O 1
ATOM 2227 N N . PHE A 1 299 ? 3.942 9.808 -29.576 1.00 11.01 294 PHE A N 1
ATOM 2228 C CA . PHE A 1 299 ? 3.556 11.043 -30.245 1.00 10.63 294 PHE A CA 1
ATOM 2229 C C . PHE A 1 299 ? 3.749 12.247 -29.340 1.00 10.59 294 PHE A C 1
ATOM 2230 O O . PHE A 1 299 ? 4.169 13.302 -29.809 1.00 10.71 294 PHE A O 1
ATOM 2238 N N . TYR A 1 300 ? 3.425 12.119 -28.051 1.00 10.48 295 TYR A N 1
ATOM 2239 C CA . TYR A 1 300 ? 3.730 13.203 -27.121 1.00 10.55 295 TYR A CA 1
ATOM 2240 C C . TYR A 1 300 ? 5.206 13.567 -27.160 1.00 11.19 295 TYR A C 1
ATOM 2241 O O . TYR A 1 300 ? 5.565 14.753 -27.104 1.00 11.34 295 TYR A O 1
ATOM 2250 N N . THR A 1 301 ? 6.079 12.560 -27.226 1.00 11.70 296 THR A N 1
ATOM 2251 C CA . THR A 1 301 ? 7.512 12.830 -27.207 1.00 12.47 296 THR A CA 1
ATOM 2252 C C . THR A 1 301 ? 7.959 13.536 -28.483 1.00 12.70 296 THR A C 1
ATOM 2253 O O . THR A 1 301 ? 8.674 14.540 -28.425 1.00 13.11 296 THR A O 1
ATOM 2257 N N . VAL A 1 302 ? 7.566 13.013 -29.649 1.00 12.53 297 VAL A N 1
ATOM 2258 C CA . VAL A 1 302 ? 7.905 13.692 -30.906 1.00 12.81 297 VAL A CA 1
ATOM 2259 C C . VAL A 1 302 ? 7.340 15.109 -30.910 1.00 12.42 297 VAL A C 1
ATOM 2260 O O . VAL A 1 302 ? 8.029 16.071 -31.266 1.00 12.91 297 VAL A O 1
ATOM 2264 N N . ALA A 1 303 ? 6.072 15.254 -30.525 1.00 11.68 298 ALA A N 1
ATOM 2265 C CA . ALA A 1 303 ? 5.417 16.563 -30.555 1.00 11.41 298 ALA A CA 1
ATOM 2266 C C . ALA A 1 303 ? 6.096 17.568 -29.638 1.00 16.54 298 ALA A C 1
ATOM 2267 O O . ALA A 1 303 ? 6.145 18.761 -29.956 1.00 15.84 298 ALA A O 1
ATOM 2269 N N . SER A 1 304 ? 6.630 17.112 -28.505 1.00 12.23 299 SER A N 1
ATOM 2270 C CA A SER A 1 304 ? 7.229 18.032 -27.546 0.50 13.30 299 SER A CA 1
ATOM 2271 C CA B SER A 1 304 ? 7.241 18.014 -27.534 0.50 13.35 299 SER A CA 1
ATOM 2272 C C . SER A 1 304 ? 8.544 18.613 -28.036 1.00 15.38 299 SER A C 1
ATOM 2273 O O . SER A 1 304 ? 8.991 19.639 -27.504 1.00 17.02 299 SER A O 1
ATOM 2278 N N . ALA A 1 305 ? 9.183 17.983 -29.018 1.00 13.65 300 ALA A N 1
ATOM 2279 C CA . ALA A 1 305 ? 10.517 18.392 -29.419 1.00 18.13 300 ALA A CA 1
ATOM 2280 C C . ALA A 1 305 ? 10.634 18.595 -30.917 1.00 18.72 300 ALA A C 1
ATOM 2281 O O . ALA A 1 305 ? 11.743 18.563 -31.442 1.00 22.01 300 ALA A O 1
ATOM 2283 N N . THR A 1 306 ? 9.523 18.794 -31.618 1.00 17.29 301 THR A N 1
ATOM 2284 C CA . THR A 1 306 ? 9.563 19.001 -33.060 1.00 19.11 301 THR A CA 1
ATOM 2285 C C . THR A 1 306 ? 8.911 20.336 -33.379 1.00 16.47 301 THR A C 1
ATOM 2286 O O . THR A 1 306 ? 7.745 20.556 -33.028 1.00 14.88 301 THR A O 1
ATOM 2290 N N . GLN A 1 307 ? 9.661 21.208 -34.052 1.00 18.12 302 GLN A N 1
ATOM 2291 C CA . GLN A 1 307 ? 9.138 22.515 -34.425 1.00 19.38 302 GLN A CA 1
ATOM 2292 C C . GLN A 1 307 ? 7.984 22.345 -35.398 1.00 14.66 302 GLN A C 1
ATOM 2293 O O . GLN A 1 307 ? 8.034 21.495 -36.289 1.00 14.59 302 GLN A O 1
ATOM 2299 N N . ASN A 1 308 ? 6.940 23.158 -35.218 1.00 14.28 303 ASN A N 1
ATOM 2300 C CA . ASN A 1 308 ? 5.823 23.229 -36.164 1.00 13.84 303 ASN A CA 1
ATOM 2301 C C . ASN A 1 308 ? 5.128 21.882 -36.321 1.00 13.01 303 ASN A C 1
ATOM 2302 O O . ASN A 1 308 ? 4.664 21.525 -37.406 1.00 13.48 303 ASN A O 1
ATOM 2307 N N . PHE A 1 309 ? 5.038 21.135 -35.218 1.00 12.56 304 PHE A N 1
ATOM 2308 C CA . PHE A 1 309 ? 4.612 19.745 -35.297 1.00 11.98 304 PHE A CA 1
ATOM 2309 C C . PHE A 1 309 ? 3.213 19.606 -35.875 1.00 14.40 304 PHE A C 1
ATOM 2310 O O . PHE A 1 309 ? 2.922 18.617 -36.562 1.00 11.09 304 PHE A O 1
ATOM 2318 N N . THR A 1 310 ? 2.333 20.572 -35.631 1.00 11.20 305 THR A N 1
ATOM 2319 C CA . THR A 1 310 ? 0.953 20.408 -36.054 1.00 12.36 305 THR A CA 1
ATOM 2320 C C . THR A 1 310 ? 0.664 21.077 -37.384 1.00 10.96 305 THR A C 1
ATOM 2321 O O . THR A 1 310 ? -0.505 21.255 -37.747 1.00 14.42 305 THR A O 1
ATOM 2325 N N . GLN A 1 311 ? 1.691 21.415 -38.145 1.00 11.57 306 GLN A N 1
ATOM 2326 C CA . GLN A 1 311 ? 1.443 21.817 -39.519 1.00 11.85 306 GLN A CA 1
ATOM 2327 C C . GLN A 1 311 ? 2.498 21.192 -40.407 1.00 12.26 306 GLN A C 1
ATOM 2328 O O . GLN A 1 311 ? 3.442 20.559 -39.940 1.00 12.41 306 GLN A O 1
ATOM 2334 N N . MET A 1 312 ? 2.336 21.382 -41.706 1.00 12.53 307 MET A N 1
ATOM 2335 C CA . MET A 1 312 ? 3.275 20.809 -42.658 1.00 13.02 307 MET A CA 1
ATOM 2336 C C . MET A 1 312 ? 4.490 21.714 -42.877 1.00 16.88 307 MET A C 1
ATOM 2337 O O . MET A 1 312 ? 5.641 21.284 -42.735 1.00 14.51 307 MET A O 1
ATOM 2342 N N . ALA A 1 313 ? 4.242 22.973 -43.210 1.00 14.46 308 ALA A N 1
ATOM 2343 C CA . ALA A 1 313 ? 5.328 23.895 -43.508 1.00 15.56 308 ALA A CA 1
ATOM 2344 C C . ALA A 1 313 ? 6.176 24.142 -42.267 1.00 15.82 308 ALA A C 1
ATOM 2345 O O . ALA A 1 313 ? 5.646 24.380 -41.180 1.00 15.32 308 ALA A O 1
ATOM 2347 N N . GLY A 1 314 ? 7.495 24.080 -42.430 1.00 16.68 309 GLY A N 1
ATOM 2348 C CA . GLY A 1 314 ? 8.400 24.304 -41.321 1.00 20.17 309 GLY A CA 1
ATOM 2349 C C . GLY A 1 314 ? 8.531 23.132 -40.377 1.00 16.42 309 GLY A C 1
ATOM 2350 O O . GLY A 1 314 ? 9.222 23.247 -39.357 1.00 16.68 309 GLY A O 1
ATOM 2351 N N . ASN A 1 315 ? 7.877 22.018 -40.682 1.00 15.64 310 ASN A N 1
ATOM 2352 C CA . ASN A 1 315 ? 7.904 20.825 -39.853 1.00 15.07 310 ASN A CA 1
ATOM 2353 C C . ASN A 1 315 ? 8.979 19.896 -40.383 1.00 15.70 310 ASN A C 1
ATOM 2354 O O . ASN A 1 315 ? 8.798 19.312 -41.464 1.00 15.96 310 ASN A O 1
ATOM 2359 N N . PRO A 1 316 ? 10.083 19.690 -39.659 1.00 16.29 311 PRO A N 1
ATOM 2360 C CA . PRO A 1 316 ? 11.240 19.016 -40.259 1.00 20.82 311 PRO A CA 1
ATOM 2361 C C . PRO A 1 316 ? 11.036 17.533 -40.514 1.00 17.73 311 PRO A C 1
ATOM 2362 O O . PRO A 1 316 ? 11.847 16.945 -41.237 1.00 18.29 311 PRO A O 1
ATOM 2366 N N . ILE A 1 317 ? 9.987 16.905 -39.980 1.00 15.79 312 ILE A N 1
ATOM 2367 C CA . ILE A 1 317 ? 9.789 15.477 -40.224 1.00 19.86 312 ILE A CA 1
ATOM 2368 C C . ILE A 1 317 ? 8.679 15.211 -41.223 1.00 18.99 312 ILE A C 1
ATOM 2369 O O . ILE A 1 317 ? 8.386 14.046 -41.525 1.00 14.73 312 ILE A O 1
ATOM 2374 N N . CYS A 1 318 ? 8.046 16.253 -41.745 1.00 14.70 313 CYS A N 1
ATOM 2375 C CA . CYS A 1 318 ? 6.827 16.118 -42.523 1.00 14.03 313 CYS A CA 1
ATOM 2376 C C . CYS A 1 318 ? 7.131 16.272 -44.010 1.00 14.66 313 CYS A C 1
ATOM 2377 O O . CYS A 1 318 ? 7.766 17.246 -44.419 1.00 15.37 313 CYS A O 1
ATOM 2380 N N . LEU A 1 319 ? 6.687 15.311 -44.814 1.00 14.47 314 LEU A N 1
ATOM 2381 C CA . LEU A 1 319 ? 6.791 15.476 -46.257 1.00 14.99 314 LEU A CA 1
ATOM 2382 C C . LEU A 1 319 ? 6.005 16.707 -46.693 1.00 14.76 314 LEU A C 1
ATOM 2383 O O . LEU A 1 319 ? 4.898 16.957 -46.218 1.00 13.94 314 LEU A O 1
ATOM 2388 N N . GLN A 1 320 ? 6.579 17.465 -47.613 1.00 15.59 315 GLN A N 1
ATOM 2389 C CA . GLN A 1 320 ? 5.963 18.696 -48.104 1.00 15.61 315 GLN A CA 1
ATOM 2390 C C . GLN A 1 320 ? 5.181 18.347 -49.359 1.00 15.45 315 GLN A C 1
ATOM 2391 O O . GLN A 1 320 ? 5.762 18.016 -50.394 1.00 16.15 315 GLN A O 1
ATOM 2397 N N . ILE A 1 321 ? 3.865 18.374 -49.244 1.00 14.60 316 ILE A N 1
ATOM 2398 C CA . ILE A 1 321 ? 2.954 17.881 -50.265 1.00 14.31 316 ILE A CA 1
ATOM 2399 C C . ILE A 1 321 ? 2.027 19.025 -50.637 1.00 14.24 316 ILE A C 1
ATOM 2400 O O . ILE A 1 321 ? 1.467 19.682 -49.752 1.00 13.84 316 ILE A O 1
ATOM 2405 N N . HIS A 1 322 ? 1.883 19.277 -51.942 1.00 14.72 317 HIS A N 1
ATOM 2406 C CA . HIS A 1 322 ? 1.009 20.354 -52.397 1.00 14.80 317 HIS A CA 1
ATOM 2407 C C . HIS A 1 322 ? -0.418 19.824 -52.384 1.00 13.94 317 HIS A C 1
ATOM 2408 O O . HIS A 1 322 ? -0.980 19.431 -53.409 1.00 16.46 317 HIS A O 1
ATOM 2415 N N . TRP A 1 323 ? -1.005 19.792 -51.189 1.00 13.26 318 TRP A N 1
ATOM 2416 C CA . TRP A 1 323 ? -2.383 19.347 -51.073 1.00 12.56 318 TRP A CA 1
ATOM 2417 C C . TRP A 1 323 ? -3.305 20.314 -51.806 1.00 13.99 318 TRP A C 1
ATOM 2418 O O . TRP A 1 323 ? -2.990 21.491 -51.981 1.00 15.78 318 TRP A O 1
ATOM 2429 N N . ASP A 1 324 ? -4.456 19.803 -52.221 1.00 13.19 319 ASP A N 1
ATOM 2430 C CA . ASP A 1 324 ? -5.435 20.632 -52.901 1.00 18.10 319 ASP A CA 1
ATOM 2431 C C . ASP A 1 324 ? -6.108 21.562 -51.911 1.00 18.11 319 ASP A C 1
ATOM 2432 O O . ASP A 1 324 ? -6.482 21.152 -50.812 1.00 20.88 319 ASP A O 1
ATOM 2437 N N . GLU A 1 325 ? -6.245 22.827 -52.294 1.00 19.26 320 GLU A N 1
ATOM 2438 C CA . GLU A 1 325 ? -7.100 23.754 -51.554 1.00 20.71 320 GLU A CA 1
ATOM 2439 C C . GLU A 1 325 ? -8.465 23.648 -52.216 1.00 19.23 320 GLU A C 1
ATOM 2440 O O . GLU A 1 325 ? -8.656 24.086 -53.350 1.00 20.17 320 GLU A O 1
ATOM 2446 N N . ASP A 1 326 ? -9.389 22.959 -51.553 1.00 18.04 321 ASP A N 1
ATOM 2447 C CA . ASP A 1 326 ? -10.716 22.721 -52.122 1.00 18.87 321 ASP A CA 1
ATOM 2448 C C . ASP A 1 326 ? -11.638 22.652 -50.913 1.00 19.04 321 ASP A C 1
ATOM 2449 O O . ASP A 1 326 ? -11.840 21.581 -50.333 1.00 13.61 321 ASP A O 1
ATOM 2454 N N . ALA A 1 327 ? -12.138 23.819 -50.515 1.00 16.22 322 ALA A N 1
ATOM 2455 C CA . ALA A 1 327 ? -12.946 23.893 -49.309 1.00 22.13 322 ALA A CA 1
ATOM 2456 C C . ALA A 1 327 ? -14.233 23.105 -49.462 1.00 18.44 322 ALA A C 1
ATOM 2457 O O . ALA A 1 327 ? -14.775 22.609 -48.466 1.00 16.39 322 ALA A O 1
ATOM 2459 N N . GLU A 1 328 ? -14.744 22.993 -50.690 1.00 17.26 323 GLU A N 1
ATOM 2460 C CA . GLU A 1 328 ? -15.969 22.231 -50.898 1.00 17.59 323 GLU A CA 1
ATOM 2461 C C . GLU A 1 328 ? -15.736 20.754 -50.653 1.00 15.34 323 GLU A C 1
ATOM 2462 O O . GLU A 1 328 ? -16.546 20.093 -49.989 1.00 14.90 323 GLU A O 1
ATOM 2468 N N . ARG A 1 329 ? -14.642 20.200 -51.186 1.00 14.47 324 ARG A N 1
ATOM 2469 C CA A ARG A 1 329 ? -14.297 18.815 -50.891 0.50 18.78 324 ARG A CA 1
ATOM 2470 C CA B ARG A 1 329 ? -14.323 18.811 -50.892 0.50 18.76 324 ARG A CA 1
ATOM 2471 C C . ARG A 1 329 ? -14.205 18.589 -49.389 1.00 17.95 324 ARG A C 1
ATOM 2472 O O . ARG A 1 329 ? -14.749 17.625 -48.850 1.00 10.45 324 ARG A O 1
ATOM 2487 N N . LEU A 1 330 ? -13.503 19.486 -48.694 1.00 10.83 325 LEU A N 1
ATOM 2488 C CA . LEU A 1 330 ? -13.423 19.366 -47.243 1.00 11.31 325 LEU A CA 1
ATOM 2489 C C . LEU A 1 330 ? -14.803 19.467 -46.610 1.00 13.79 325 LEU A C 1
ATOM 2490 O O . LEU A 1 330 ? -15.118 18.743 -45.665 1.00 10.65 325 LEU A O 1
ATOM 2495 N N . HIS A 1 331 ? -15.631 20.379 -47.106 1.00 12.65 326 HIS A N 1
ATOM 2496 C CA . HIS A 1 331 ? -16.960 20.566 -46.543 1.00 13.53 326 HIS A CA 1
ATOM 2497 C C . HIS A 1 331 ? -17.786 19.292 -46.642 1.00 11.45 326 HIS A C 1
ATOM 2498 O O . HIS A 1 331 ? -18.437 18.885 -45.676 1.00 11.42 326 HIS A O 1
ATOM 2505 N N . LYS A 1 332 ? -17.769 18.645 -47.812 1.00 11.37 327 LYS A N 1
ATOM 2506 C CA . LYS A 1 332 ? -18.508 17.395 -47.974 1.00 11.24 327 LYS A CA 1
ATOM 2507 C C . LYS A 1 332 ? -18.010 16.331 -47.010 1.00 11.25 327 LYS A C 1
ATOM 2508 O O . LYS A 1 332 ? -18.802 15.573 -46.440 1.00 10.71 327 LYS A O 1
ATOM 2514 N N . TRP A 1 333 ? -16.699 16.254 -46.826 1.00 10.23 328 TRP A N 1
ATOM 2515 C CA . TRP A 1 333 ? -16.146 15.253 -45.923 1.00 9.77 328 TRP A CA 1
ATOM 2516 C C . TRP A 1 333 ? -16.565 15.540 -44.483 1.00 11.11 328 TRP A C 1
ATOM 2517 O O . TRP A 1 333 ? -17.060 14.654 -43.774 1.00 9.74 328 TRP A O 1
ATOM 2528 N N . LYS A 1 334 ? -16.432 16.795 -44.067 1.00 10.10 329 LYS A N 1
ATOM 2529 C CA . LYS A 1 334 ? -16.752 17.185 -42.699 1.00 12.01 329 LYS A CA 1
ATOM 2530 C C . LYS A 1 334 ? -18.222 16.973 -42.376 1.00 12.57 329 LYS A C 1
ATOM 2531 O O . LYS A 1 334 ? -18.569 16.698 -41.222 1.00 14.40 329 LYS A O 1
ATOM 2537 N N . THR A 1 335 ? -19.102 17.127 -43.364 1.00 11.53 330 THR A N 1
ATOM 2538 C CA . THR A 1 335 ? -20.534 17.074 -43.140 1.00 11.58 330 THR A CA 1
ATOM 2539 C C . THR A 1 335 ? -21.159 15.762 -43.582 1.00 11.57 330 THR A C 1
ATOM 2540 O O . THR A 1 335 ? -22.388 15.697 -43.713 1.00 12.20 330 THR A O 1
ATOM 2544 N N . ALA A 1 336 ? -20.350 14.739 -43.834 1.00 11.01 331 ALA A N 1
ATOM 2545 C CA . ALA A 1 336 ? -20.852 13.391 -44.118 1.00 12.22 331 ALA A CA 1
ATOM 2546 C C . ALA A 1 336 ? -21.672 13.393 -45.401 1.00 11.48 331 ALA A C 1
ATOM 2547 O O . ALA A 1 336 ? -22.719 12.747 -45.498 1.00 12.82 331 ALA A O 1
ATOM 2549 N N . GLN A 1 337 ? -21.202 14.144 -46.389 1.00 11.43 332 GLN A N 1
ATOM 2550 C CA . GLN A 1 337 ? -21.864 14.236 -47.680 1.00 11.86 332 GLN A CA 1
ATOM 2551 C C . GLN A 1 337 ? -20.908 13.842 -48.805 1.00 11.47 332 GLN A C 1
ATOM 2552 O O . GLN A 1 337 ? -20.926 14.421 -49.897 1.00 12.02 332 GLN A O 1
ATOM 2558 N N . THR A 1 338 ? -20.077 12.822 -48.556 1.00 10.96 333 THR A N 1
ATOM 2559 C CA . THR A 1 338 ? -19.160 12.345 -49.585 1.00 11.99 333 THR A CA 1
ATOM 2560 C C . THR A 1 338 ? -19.841 11.440 -50.600 1.00 11.59 333 THR A C 1
ATOM 2561 O O . THR A 1 338 ? -19.297 11.259 -51.685 1.00 10.96 333 THR A O 1
ATOM 2565 N N . GLY A 1 339 ? -21.001 10.865 -50.269 1.00 11.36 334 GLY A N 1
ATOM 2566 C CA . GLY A 1 339 ? -21.618 9.881 -51.136 1.00 11.69 334 GLY A CA 1
ATOM 2567 C C . GLY A 1 339 ? -21.063 8.483 -51.001 1.00 14.63 334 GLY A C 1
ATOM 2568 O O . GLY A 1 339 ? -21.527 7.583 -51.710 1.00 15.71 334 GLY A O 1
ATOM 2569 N N . PHE A 1 340 ? -20.063 8.280 -50.133 1.00 11.01 335 PHE A N 1
ATOM 2570 C CA . PHE A 1 340 ? -19.556 6.961 -49.779 1.00 12.12 335 PHE A CA 1
ATOM 2571 C C . PHE A 1 340 ? -20.129 6.632 -48.423 1.00 13.06 335 PHE A C 1
ATOM 2572 O O . PHE A 1 340 ? -19.686 7.212 -47.425 1.00 10.73 335 PHE A O 1
ATOM 2580 N N . PRO A 1 341 ? -21.141 5.761 -48.331 1.00 11.56 336 PRO A N 1
ATOM 2581 C CA . PRO A 1 341 ? -21.844 5.588 -47.042 1.00 14.91 336 PRO A CA 1
ATOM 2582 C C . PRO A 1 341 ? -20.950 5.197 -45.889 1.00 11.48 336 PRO A C 1
ATOM 2583 O O . PRO A 1 341 ? -21.159 5.675 -44.770 1.00 11.46 336 PRO A O 1
ATOM 2587 N N . TRP A 1 342 ? -19.954 4.358 -46.131 1.00 11.28 337 TRP A N 1
ATOM 2588 C CA . TRP A 1 342 ? -19.027 3.979 -45.064 1.00 12.43 337 TRP A CA 1
ATOM 2589 C C . TRP A 1 342 ? -18.347 5.215 -44.471 1.00 10.48 337 TRP A C 1
ATOM 2590 O O . TRP A 1 342 ? -18.349 5.420 -43.250 1.00 10.67 337 TRP A O 1
ATOM 2601 N N . ILE A 1 343 ? -17.824 6.086 -45.338 1.00 10.17 338 ILE A N 1
ATOM 2602 C CA . ILE A 1 343 ? -17.187 7.326 -44.890 1.00 11.72 338 ILE A CA 1
ATOM 2603 C C . ILE A 1 343 ? -18.199 8.220 -44.199 1.00 9.94 338 ILE A C 1
ATOM 2604 O O . ILE A 1 343 ? -17.932 8.769 -43.125 1.00 9.78 338 ILE A O 1
ATOM 2609 N N . ASP A 1 344 ? -19.357 8.421 -44.835 1.00 10.35 339 ASP A N 1
ATOM 2610 C CA . ASP A 1 344 ? -20.379 9.309 -44.291 1.00 11.02 339 ASP A CA 1
ATOM 2611 C C . ASP A 1 344 ? -20.936 8.792 -42.969 1.00 11.86 339 ASP A C 1
ATOM 2612 O O . ASP A 1 344 ? -21.208 9.582 -42.064 1.00 11.05 339 ASP A O 1
ATOM 2617 N N . ALA A 1 345 ? -21.137 7.477 -42.847 1.00 11.18 340 ALA A N 1
ATOM 2618 C CA . ALA A 1 345 ? -21.593 6.924 -41.569 1.00 11.51 340 ALA A CA 1
ATOM 2619 C C . ALA A 1 345 ? -20.595 7.228 -40.456 1.00 12.87 340 ALA A C 1
ATOM 2620 O O . ALA A 1 345 ? -20.985 7.623 -39.350 1.00 11.25 340 ALA A O 1
ATOM 2622 N N . ILE A 1 346 ? -19.304 7.046 -40.733 1.00 10.51 341 ILE A N 1
ATOM 2623 C CA . ILE A 1 346 ? -18.280 7.316 -39.731 1.00 10.11 341 ILE A CA 1
ATOM 2624 C C . ILE A 1 346 ? -18.283 8.790 -39.359 1.00 9.94 341 ILE A C 1
ATOM 2625 O O . ILE A 1 346 ? -18.248 9.153 -38.180 1.00 9.96 341 ILE A O 1
ATOM 2630 N N . MET A 1 347 ? -18.288 9.668 -40.364 1.00 9.84 342 MET A N 1
ATOM 2631 C CA . MET A 1 347 ? -18.289 11.095 -40.049 1.00 12.99 342 MET A CA 1
ATOM 2632 C C . MET A 1 347 ? -19.559 11.494 -39.310 1.00 12.51 342 MET A C 1
ATOM 2633 O O . MET A 1 347 ? -19.544 12.413 -38.482 1.00 10.42 342 MET A O 1
ATOM 2638 N N . THR A 1 348 ? -20.659 10.793 -39.567 1.00 10.85 343 THR A N 1
ATOM 2639 C CA . THR A 1 348 ? -21.883 11.057 -38.831 1.00 11.52 343 THR A CA 1
ATOM 2640 C C . THR A 1 348 ? -21.765 10.613 -37.379 1.00 13.16 343 THR A C 1
ATOM 2641 O O . THR A 1 348 ? -22.195 11.335 -36.469 1.00 11.91 343 THR A O 1
ATOM 2645 N N . GLN A 1 349 ? -21.202 9.425 -37.143 1.00 11.36 344 GLN A N 1
ATOM 2646 C CA . GLN A 1 349 ? -20.965 9.008 -35.765 1.00 11.42 344 GLN A CA 1
ATOM 2647 C C . GLN A 1 349 ? -20.039 9.976 -35.055 1.00 10.97 344 GLN A C 1
ATOM 2648 O O . GLN A 1 349 ? -20.278 10.333 -33.892 1.00 11.35 344 GLN A O 1
ATOM 2654 N N . LEU A 1 350 ? -18.952 10.377 -35.718 1.00 10.85 345 LEU A N 1
ATOM 2655 C CA . LEU A 1 350 ? -18.066 11.391 -35.137 1.00 11.44 345 LEU A CA 1
ATOM 2656 C C . LEU A 1 350 ? -18.839 12.658 -34.756 1.00 13.17 345 LEU A C 1
ATOM 2657 O O . LEU A 1 350 ? -18.726 13.162 -33.631 1.00 10.50 345 LEU A O 1
ATOM 2662 N N . ARG A 1 351 ? -19.640 13.187 -35.680 1.00 12.22 346 ARG A N 1
ATOM 2663 C CA . ARG A 1 351 ? -20.350 14.434 -35.397 1.00 14.56 346 ARG A CA 1
ATOM 2664 C C . ARG A 1 351 ? -21.378 14.261 -34.284 1.00 13.28 346 ARG A C 1
ATOM 2665 O O . ARG A 1 351 ? -21.559 15.160 -33.459 1.00 16.19 346 ARG A O 1
ATOM 2673 N N . GLN A 1 352 ? -22.072 13.128 -34.255 1.00 12.19 347 GLN A N 1
ATOM 2674 C CA . GLN A 1 352 ? -23.184 12.952 -33.330 1.00 14.05 347 GLN A CA 1
ATOM 2675 C C . GLN A 1 352 ? -22.760 12.439 -31.967 1.00 14.23 347 GLN A C 1
ATOM 2676 O O . GLN A 1 352 ? -23.455 12.688 -30.966 1.00 13.61 347 GLN A O 1
ATOM 2682 N N . GLU A 1 353 ? -21.647 11.725 -31.906 1.00 12.30 348 GLU A N 1
ATOM 2683 C CA . GLU A 1 353 ? -21.204 11.102 -30.670 1.00 15.87 348 GLU A CA 1
ATOM 2684 C C . GLU A 1 353 ? -19.832 11.564 -30.201 1.00 13.84 348 GLU A C 1
ATOM 2685 O O . GLU A 1 353 ? -19.546 11.451 -29.007 1.00 14.98 348 GLU A O 1
ATOM 2691 N N . GLY A 1 354 ? -18.983 12.071 -31.090 1.00 10.96 349 GLY A N 1
ATOM 2692 C CA . GLY A 1 354 ? -17.699 12.602 -30.677 1.00 12.86 349 GLY A CA 1
ATOM 2693 C C . GLY A 1 354 ? -16.609 11.573 -30.500 1.00 10.01 349 GLY A C 1
ATOM 2694 O O . GLY A 1 354 ? -15.515 11.920 -30.044 1.00 10.56 349 GLY A O 1
ATOM 2695 N N . TRP A 1 355 ? -16.861 10.323 -30.865 1.00 10.12 350 TRP A N 1
ATOM 2696 C CA . TRP A 1 355 ? -15.838 9.301 -30.791 1.00 9.86 350 TRP A CA 1
ATOM 2697 C C . TRP A 1 355 ? -16.112 8.279 -31.881 1.00 9.93 350 TRP A C 1
ATOM 2698 O O . TRP A 1 355 ? -17.266 7.913 -32.117 1.00 10.82 350 TRP A O 1
ATOM 2709 N N . ILE A 1 356 ? -15.049 7.838 -32.538 1.00 9.58 351 ILE A N 1
ATOM 2710 C CA . ILE A 1 356 ? -15.130 6.757 -33.514 1.00 9.69 351 ILE A CA 1
ATOM 2711 C C . ILE A 1 356 ? -13.927 5.844 -33.326 1.00 9.62 351 ILE A C 1
ATOM 2712 O O . ILE A 1 356 ? -12.885 6.264 -32.823 1.00 9.35 351 ILE A O 1
ATOM 2717 N N . HIS A 1 357 ? -14.091 4.584 -33.728 1.00 11.24 352 HIS A N 1
ATOM 2718 C CA . HIS A 1 357 ? -13.043 3.578 -33.570 1.00 11.90 352 HIS A CA 1
ATOM 2719 C C . HIS A 1 357 ? -11.774 3.986 -34.318 1.00 10.92 352 HIS A C 1
ATOM 2720 O O . HIS A 1 357 ? -11.815 4.735 -35.298 1.00 9.37 352 HIS A O 1
ATOM 2727 N N . HIS A 1 358 ? -10.629 3.475 -33.843 1.00 10.32 353 HIS A N 1
ATOM 2728 C CA . HIS A 1 358 ? -9.337 3.786 -34.458 1.00 14.34 353 HIS A CA 1
ATOM 2729 C C . HIS A 1 358 ? -9.337 3.522 -35.968 1.00 11.86 353 HIS A C 1
ATOM 2730 O O . HIS A 1 358 ? -8.868 4.349 -36.762 1.00 9.80 353 HIS A O 1
ATOM 2737 N N . LEU A 1 359 ? -9.856 2.371 -36.388 1.00 10.00 354 LEU A N 1
ATOM 2738 C CA . LEU A 1 359 ? -9.820 2.081 -37.818 1.00 12.76 354 LEU A CA 1
ATOM 2739 C C . LEU A 1 359 ? -10.861 2.878 -38.586 1.00 9.77 354 LEU A C 1
ATOM 2740 O O . LEU A 1 359 ? -10.696 3.088 -39.791 1.00 10.46 354 LEU A O 1
ATOM 2745 N N . ALA A 1 360 ? -11.928 3.330 -37.923 1.00 9.71 355 ALA A N 1
ATOM 2746 C CA . ALA A 1 360 ? -12.819 4.283 -38.586 1.00 9.48 355 ALA A CA 1
ATOM 2747 C C . ALA A 1 360 ? -12.105 5.594 -38.850 1.00 11.49 355 ALA A C 1
ATOM 2748 O O . ALA A 1 360 ? -12.290 6.205 -39.906 1.00 8.88 355 ALA A O 1
ATOM 2750 N N . ARG A 1 361 ? -11.284 6.038 -37.895 1.00 8.84 356 ARG A N 1
ATOM 2751 C CA . ARG A 1 361 ? -10.436 7.204 -38.117 1.00 10.15 356 ARG A CA 1
ATOM 2752 C C . ARG A 1 361 ? -9.462 6.985 -39.264 1.00 12.01 356 ARG A C 1
ATOM 2753 O O . ARG A 1 361 ? -9.245 7.899 -40.067 1.00 10.30 356 ARG A O 1
ATOM 2761 N N . HIS A 1 362 ? -8.834 5.803 -39.343 1.00 8.83 357 HIS A N 1
ATOM 2762 C CA . HIS A 1 362 ? -7.990 5.520 -40.506 1.00 9.35 357 HIS A CA 1
ATOM 2763 C C . HIS A 1 362 ? -8.779 5.695 -41.792 1.00 8.96 357 HIS A C 1
ATOM 2764 O O . HIS A 1 362 ? -8.327 6.356 -42.728 1.00 8.91 357 HIS A O 1
ATOM 2771 N N . ALA A 1 363 ? -9.972 5.108 -41.851 1.00 9.08 358 ALA A N 1
ATOM 2772 C CA . ALA A 1 363 ? -10.743 5.141 -43.092 1.00 11.44 358 ALA A CA 1
ATOM 2773 C C . ALA A 1 363 ? -10.991 6.570 -43.546 1.00 9.55 358 ALA A C 1
ATOM 2774 O O . ALA A 1 363 ? -10.754 6.912 -44.712 1.00 8.89 358 ALA A O 1
ATOM 2776 N N . VAL A 1 364 ? -11.482 7.420 -42.644 1.00 8.67 359 VAL A N 1
ATOM 2777 C CA . VAL A 1 364 ? -11.889 8.746 -43.093 1.00 9.43 359 VAL A CA 1
ATOM 2778 C C . VAL A 1 364 ? -10.674 9.635 -43.303 1.00 8.41 359 VAL A C 1
ATOM 2779 O O . VAL A 1 364 ? -10.700 10.543 -44.138 1.00 8.45 359 VAL A O 1
ATOM 2783 N N . ALA A 1 365 ? -9.610 9.420 -42.533 1.00 8.35 360 ALA A N 1
ATOM 2784 C CA . ALA A 1 365 ? -8.428 10.253 -42.693 1.00 8.34 360 ALA A CA 1
ATOM 2785 C C . ALA A 1 365 ? -7.705 9.913 -43.986 1.00 8.57 360 ALA A C 1
ATOM 2786 O O . ALA A 1 365 ? -7.238 10.810 -44.691 1.00 8.67 360 ALA A O 1
ATOM 2788 N N . CYS A 1 366 ? -7.585 8.625 -44.307 1.00 8.75 361 CYS A N 1
ATOM 2789 C CA . CYS A 1 366 ? -7.006 8.253 -45.597 1.00 10.80 361 CYS A CA 1
ATOM 2790 C C . CYS A 1 366 ? -7.843 8.801 -46.749 1.00 9.06 361 CYS A C 1
ATOM 2791 O O . CYS A 1 366 ? -7.306 9.350 -47.716 1.00 10.92 361 CYS A O 1
ATOM 2794 N N . PHE A 1 367 ? -9.167 8.670 -46.651 1.00 9.03 362 PHE A N 1
ATOM 2795 C CA . PHE A 1 367 ? -10.045 9.197 -47.696 1.00 9.00 362 PHE A CA 1
ATOM 2796 C C . PHE A 1 367 ? -9.799 10.675 -47.922 1.00 8.98 362 PHE A C 1
ATOM 2797 O O . PHE A 1 367 ? -9.687 11.137 -49.064 1.00 9.20 362 PHE A O 1
ATOM 2805 N N . LEU A 1 368 ? -9.725 11.445 -46.835 1.00 8.80 363 LEU A N 1
ATOM 2806 C CA . LEU A 1 368 ? -9.584 12.889 -46.971 1.00 10.15 363 LEU A CA 1
ATOM 2807 C C . LEU A 1 368 ? -8.256 13.272 -47.610 1.00 10.00 363 LEU A C 1
ATOM 2808 O O . LEU A 1 368 ? -8.186 14.235 -48.389 1.00 9.38 363 LEU A O 1
ATOM 2813 N N . THR A 1 369 ? -7.183 12.550 -47.281 1.00 9.13 364 THR A N 1
ATOM 2814 C CA . THR A 1 369 ? -5.842 13.019 -47.574 1.00 10.72 364 THR A CA 1
ATOM 2815 C C . THR A 1 369 ? -5.300 12.203 -48.733 1.00 11.97 364 THR A C 1
ATOM 2816 O O . THR A 1 369 ? -5.677 12.453 -49.885 1.00 9.98 364 THR A O 1
ATOM 2820 N N . ARG A 1 370 ? -4.413 11.248 -48.499 1.00 9.94 365 ARG A N 1
ATOM 2821 C CA . ARG A 1 370 ? -3.691 10.617 -49.589 1.00 10.43 365 ARG A CA 1
ATOM 2822 C C . ARG A 1 370 ? -4.578 9.717 -50.424 1.00 10.42 365 ARG A C 1
ATOM 2823 O O . ARG A 1 370 ? -4.226 9.428 -51.566 1.00 12.22 365 ARG A O 1
ATOM 2831 N N . GLY A 1 371 ? -5.706 9.268 -49.887 1.00 12.83 366 GLY A N 1
ATOM 2832 C CA . GLY A 1 371 ? -6.472 8.228 -50.551 1.00 14.85 366 GLY A CA 1
ATOM 2833 C C . GLY A 1 371 ? -7.310 8.771 -51.682 1.00 15.51 366 GLY A C 1
ATOM 2834 O O . GLY A 1 371 ? -7.191 8.323 -52.826 1.00 18.50 366 GLY A O 1
ATOM 2835 N N . ASP A 1 372 ? -8.122 9.784 -51.394 1.00 13.80 367 ASP A N 1
ATOM 2836 C CA . ASP A 1 372 ? -9.122 10.211 -52.365 1.00 12.87 367 ASP A CA 1
ATOM 2837 C C . ASP A 1 372 ? -9.100 11.710 -52.614 1.00 13.28 367 ASP A C 1
ATOM 2838 O O . ASP A 1 372 ? -8.909 12.150 -53.751 1.00 15.37 367 ASP A O 1
ATOM 2843 N N . LEU A 1 373 ? -9.304 12.510 -51.564 1.00 9.84 368 LEU A N 1
ATOM 2844 C CA . LEU A 1 373 ? -9.620 13.914 -51.777 1.00 10.01 368 LEU A CA 1
ATOM 2845 C C . LEU A 1 373 ? -8.386 14.796 -51.908 1.00 10.29 368 LEU A C 1
ATOM 2846 O O . LEU A 1 373 ? -8.496 15.902 -52.444 1.00 11.16 368 LEU A O 1
ATOM 2851 N N . TRP A 1 374 ? -7.223 14.330 -51.444 1.00 10.26 369 TRP A N 1
ATOM 2852 C CA . TRP A 1 374 ? -5.956 15.065 -51.553 1.00 10.65 369 TRP A CA 1
ATOM 2853 C C . TRP A 1 374 ? -6.030 16.402 -50.831 1.00 10.68 369 TRP A C 1
ATOM 2854 O O . TRP A 1 374 ? -5.460 17.392 -51.279 1.00 11.17 369 TRP A O 1
ATOM 2865 N N . ILE A 1 375 ? -6.762 16.425 -49.725 1.00 10.26 370 ILE A N 1
ATOM 2866 C CA . ILE A 1 375 ? -6.876 17.606 -48.868 1.00 10.31 370 ILE A CA 1
ATOM 2867 C C . ILE A 1 375 ? -5.849 17.476 -47.753 1.00 10.17 370 ILE A C 1
ATOM 2868 O O . ILE A 1 375 ? -5.534 16.372 -47.310 1.00 9.88 370 ILE A O 1
ATOM 2873 N N . SER A 1 376 ? -5.311 18.616 -47.312 1.00 12.19 371 SER A N 1
ATOM 2874 C CA . SER A 1 376 ? -4.271 18.616 -46.293 1.00 10.45 371 SER A CA 1
ATOM 2875 C C . SER A 1 376 ? -4.723 17.871 -45.051 1.00 9.89 371 SER A C 1
ATOM 2876 O O . SER A 1 376 ? -5.845 18.055 -44.581 1.00 10.52 371 SER A O 1
ATOM 2879 N N . TRP A 1 377 ? -3.806 17.069 -44.490 1.00 9.80 372 TRP A N 1
ATOM 2880 C CA . TRP A 1 377 ? -4.039 16.484 -43.170 1.00 10.28 372 TRP A CA 1
ATOM 2881 C C . TRP A 1 377 ? -4.283 17.552 -42.109 1.00 9.37 372 TRP A C 1
ATOM 2882 O O . TRP A 1 377 ? -4.976 17.293 -41.119 1.00 9.04 372 TRP A O 1
ATOM 2893 N N . GLU A 1 378 ? -3.723 18.749 -42.295 1.00 9.80 373 GLU A N 1
ATOM 2894 C CA . GLU A 1 378 ? -4.000 19.847 -41.363 1.00 9.91 373 GLU A CA 1
ATOM 2895 C C . GLU A 1 378 ? -5.484 20.162 -41.270 1.00 11.38 373 GLU A C 1
ATOM 2896 O O . GLU A 1 378 ? -5.975 20.533 -40.195 1.00 9.89 373 GLU A O 1
ATOM 2902 N N . GLU A 1 379 ? -6.212 20.028 -42.376 1.00 9.79 374 GLU A N 1
ATOM 2903 C CA . GLU A 1 379 ? -7.645 20.307 -42.357 1.00 13.24 374 GLU A CA 1
ATOM 2904 C C . GLU A 1 379 ? -8.409 19.193 -41.663 1.00 9.42 374 GLU A C 1
ATOM 2905 O O . GLU A 1 379 ? -9.338 19.463 -40.900 1.00 9.29 374 GLU A O 1
ATOM 2911 N N . GLY A 1 380 ? -8.034 17.941 -41.920 1.00 8.99 375 GLY A N 1
ATOM 2912 C CA . GLY A 1 380 ? -8.645 16.844 -41.195 1.00 8.64 375 GLY A CA 1
ATOM 2913 C C . GLY A 1 380 ? -8.363 16.946 -39.715 1.00 10.08 375 GLY A C 1
ATOM 2914 O O . GLY A 1 380 ? -9.246 16.739 -38.885 1.00 8.44 375 GLY A O 1
ATOM 2915 N N . MET A 1 381 ? -7.123 17.285 -39.370 1.00 9.06 376 MET A N 1
ATOM 2916 C CA . MET A 1 381 ? -6.762 17.450 -37.967 1.00 9.71 376 MET A CA 1
ATOM 2917 C C . MET A 1 381 ? -7.674 18.465 -37.286 1.00 9.41 376 MET A C 1
ATOM 2918 O O . MET A 1 381 ? -8.199 18.221 -36.193 1.00 8.60 376 MET A O 1
ATOM 2923 N N . LYS A 1 382 ? -7.910 19.593 -37.949 1.00 9.05 377 LYS A N 1
ATOM 2924 C CA . LYS A 1 382 ? -8.729 20.644 -37.358 1.00 9.36 377 LYS A CA 1
ATOM 2925 C C . LYS A 1 382 ? -10.181 20.206 -37.204 1.00 9.31 377 LYS A C 1
ATOM 2926 O O . LYS A 1 382 ? -10.823 20.554 -36.209 1.00 9.47 377 LYS A O 1
ATOM 2932 N N . VAL A 1 383 ? -10.725 19.452 -38.172 1.00 9.18 378 VAL A N 1
ATOM 2933 C CA . VAL A 1 383 ? -12.077 18.906 -38.000 1.00 9.20 378 VAL A CA 1
ATOM 2934 C C . VAL A 1 383 ? -12.123 17.942 -36.818 1.00 8.93 378 VAL A C 1
ATOM 2935 O O . VAL A 1 383 ? -13.037 17.990 -35.980 1.00 9.30 378 VAL A O 1
ATOM 2939 N N . PHE A 1 384 ? -11.171 17.015 -36.767 1.00 8.58 379 PHE A N 1
ATOM 2940 C CA . PHE A 1 384 ? -11.120 16.085 -35.643 1.00 10.21 379 PHE A CA 1
ATOM 2941 C C . PHE A 1 384 ? -10.974 16.832 -34.329 1.00 10.21 379 PHE A C 1
ATOM 2942 O O . PHE A 1 384 ? -11.561 16.450 -33.313 1.00 8.60 379 PHE A O 1
ATOM 2950 N N . GLU A 1 385 ? -10.195 17.905 -34.334 1.00 8.64 380 GLU A N 1
ATOM 2951 C CA . GLU A 1 385 ? -10.043 18.699 -33.126 1.00 11.86 380 GLU A CA 1
ATOM 2952 C C . GLU A 1 385 ? -11.378 19.249 -32.661 1.00 12.54 380 GLU A C 1
ATOM 2953 O O . GLU A 1 385 ? -11.675 19.247 -31.463 1.00 13.35 380 GLU A O 1
ATOM 2959 N N . GLU A 1 386 ? -12.199 19.734 -33.595 1.00 9.47 381 GLU A N 1
ATOM 2960 C CA . GLU A 1 386 ? -13.501 20.273 -33.219 1.00 9.97 381 GLU A CA 1
ATOM 2961 C C . GLU A 1 386 ? -14.426 19.186 -32.689 1.00 15.87 381 GLU A C 1
ATOM 2962 O O . GLU A 1 386 ? -15.128 19.393 -31.692 1.00 15.45 381 GLU A O 1
ATOM 2968 N N . LEU A 1 387 ? -14.431 18.025 -33.332 1.00 9.60 382 LEU A N 1
ATOM 2969 C CA . LEU A 1 387 ? -15.458 17.016 -33.119 1.00 9.73 382 LEU A CA 1
ATOM 2970 C C . LEU A 1 387 ? -15.076 15.922 -32.127 1.00 9.50 382 LEU A C 1
ATOM 2971 O O . LEU A 1 387 ? -15.972 15.302 -31.547 1.00 11.95 382 LEU A O 1
ATOM 2976 N N . LEU A 1 388 ? -13.795 15.626 -31.942 1.00 11.19 383 LEU A N 1
ATOM 2977 C CA . LEU A 1 388 ? -13.415 14.500 -31.093 1.00 8.95 383 LEU A CA 1
ATOM 2978 C C . LEU A 1 388 ? -13.453 14.869 -29.616 1.00 9.17 383 LEU A C 1
ATOM 2979 O O . LEU A 1 388 ? -12.762 15.790 -29.190 1.00 10.78 383 LEU A O 1
ATOM 2984 N N . LEU A 1 389 ? -14.202 14.100 -28.826 1.00 9.68 384 LEU A N 1
ATOM 2985 C CA . LEU A 1 389 ? -14.106 14.236 -27.374 1.00 9.67 384 LEU A CA 1
ATOM 2986 C C . LEU A 1 389 ? -12.673 14.043 -26.896 1.00 11.15 384 LEU A C 1
ATOM 2987 O O . LEU A 1 389 ? -12.248 14.685 -25.924 1.00 13.58 384 LEU A O 1
ATOM 2992 N N . ASP A 1 390 ? -11.912 13.170 -27.553 1.00 9.80 385 ASP A N 1
ATOM 2993 C CA . ASP A 1 390 ? -10.546 12.899 -27.132 1.00 8.79 385 ASP A CA 1
ATOM 2994 C C . ASP A 1 390 ? -9.504 13.744 -27.851 1.00 10.34 385 ASP A C 1
ATOM 2995 O O . ASP A 1 390 ? -8.307 13.448 -27.726 1.00 9.34 385 ASP A O 1
ATOM 3000 N N . ALA A 1 391 ? -9.915 14.810 -28.537 1.00 9.86 386 ALA A N 1
ATOM 3001 C CA . ALA A 1 391 ? -8.984 15.648 -29.287 1.00 9.22 386 ALA A CA 1
ATOM 3002 C C . ALA A 1 391 ? -7.740 15.904 -28.462 1.00 9.46 386 ALA A C 1
ATOM 3003 O O . ALA A 1 391 ? -7.821 16.417 -27.340 1.00 9.73 386 ALA A O 1
ATOM 3005 N N . ASP A 1 392 ? -6.600 15.543 -29.019 1.00 8.31 387 ASP A N 1
ATOM 3006 C CA . ASP A 1 392 ? -5.329 15.603 -28.314 1.00 10.02 387 ASP A CA 1
ATOM 3007 C C . ASP A 1 392 ? -4.283 16.159 -29.272 1.00 12.73 387 ASP A C 1
ATOM 3008 O O . ASP A 1 392 ? -4.045 15.586 -30.337 1.00 11.83 387 ASP A O 1
ATOM 3013 N N . TYR A 1 393 ? -3.683 17.286 -28.890 1.00 10.83 388 TYR A N 1
ATOM 3014 C CA . TYR A 1 393 ? -2.739 17.998 -29.758 1.00 8.89 388 TYR A CA 1
ATOM 3015 C C . TYR A 1 393 ? -1.718 17.061 -30.403 1.00 9.58 388 TYR A C 1
ATOM 3016 O O . TYR A 1 393 ? -1.581 17.009 -31.632 1.00 9.99 388 TYR A O 1
ATOM 3025 N N . SER A 1 394 ? -1.006 16.302 -29.579 1.00 9.68 389 SER A N 1
ATOM 3026 C CA . SER A 1 394 ? 0.084 15.460 -30.059 1.00 12.23 389 SER A CA 1
ATOM 3027 C C . SER A 1 394 ? -0.450 14.259 -30.827 1.00 10.83 389 SER A C 1
ATOM 3028 O O . SER A 1 394 ? 0.063 13.913 -31.897 1.00 9.64 389 SER A O 1
ATOM 3031 N N . ILE A 1 395 ? -1.453 13.582 -30.267 1.00 8.76 390 ILE A N 1
ATOM 3032 C CA . ILE A 1 395 ? -1.943 12.349 -30.874 1.00 8.67 390 ILE A CA 1
ATOM 3033 C C . ILE A 1 395 ? -2.597 12.649 -32.204 1.00 8.50 390 ILE A C 1
ATOM 3034 O O . ILE A 1 395 ? -2.371 11.958 -33.198 1.00 8.58 390 ILE A O 1
ATOM 3039 N N . ASN A 1 396 ? -3.441 13.669 -32.219 1.00 8.98 391 ASN A N 1
ATOM 3040 C CA . ASN A 1 396 ? -4.171 14.016 -33.430 1.00 9.26 391 ASN A CA 1
ATOM 3041 C C . ASN A 1 396 ? -3.210 14.380 -34.555 1.00 8.42 391 ASN A C 1
ATOM 3042 O O . ASN A 1 396 ? -3.319 13.857 -35.665 1.00 8.66 391 ASN A O 1
ATOM 3047 N N . ALA A 1 397 ? -2.234 15.256 -34.288 1.00 8.67 392 ALA A N 1
ATOM 3048 C CA . ALA A 1 397 ? -1.295 15.633 -35.343 1.00 9.00 392 ALA A CA 1
ATOM 3049 C C . ALA A 1 397 ? -0.449 14.449 -35.790 1.00 10.86 392 ALA A C 1
ATOM 3050 O O . ALA A 1 397 ? -0.226 14.249 -36.989 1.00 9.36 392 ALA A O 1
ATOM 3052 N N . GLY A 1 398 ? 0.055 13.657 -34.832 1.00 9.26 393 GLY A N 1
ATOM 3053 C CA . GLY A 1 398 ? 0.870 12.512 -35.208 1.00 9.59 393 GLY A CA 1
ATOM 3054 C C . GLY A 1 398 ? 0.106 11.526 -36.069 1.00 9.43 393 GLY A C 1
ATOM 3055 O O . GLY A 1 398 ? 0.624 11.018 -37.066 1.00 9.75 393 GLY A O 1
ATOM 3056 N N . ASN A 1 399 ? -1.142 11.261 -35.710 1.00 9.02 394 ASN A N 1
ATOM 3057 C CA . ASN A 1 399 ? -1.899 10.278 -36.466 1.00 8.94 394 ASN A CA 1
ATOM 3058 C C . ASN A 1 399 ? -2.371 10.843 -37.792 1.00 9.04 394 ASN A C 1
ATOM 3059 O O . ASN A 1 399 ? -2.521 10.097 -38.759 1.00 8.96 394 ASN A O 1
ATOM 3064 N N . TRP A 1 400 ? -2.595 12.150 -37.868 1.00 8.80 395 TRP A N 1
ATOM 3065 C CA . TRP A 1 400 ? -2.965 12.709 -39.163 1.00 8.90 395 TRP A CA 1
ATOM 3066 C C . TRP A 1 400 ? -1.775 12.729 -40.109 1.00 9.42 395 TRP A C 1
ATOM 3067 O O . TRP A 1 400 ? -1.940 12.518 -41.315 1.00 10.47 395 TRP A O 1
ATOM 3078 N N . MET A 1 401 ? -0.570 12.993 -39.597 1.00 9.51 396 MET A N 1
ATOM 3079 C CA . MET A 1 401 ? 0.605 12.874 -40.451 1.00 10.07 396 MET A CA 1
ATOM 3080 C C . MET A 1 401 ? 0.802 11.429 -40.893 1.00 10.26 396 MET A C 1
ATOM 3081 O O . MET A 1 401 ? 1.143 11.171 -42.046 1.00 10.62 396 MET A O 1
ATOM 3086 N N . TRP A 1 402 ? 0.533 10.484 -39.991 1.00 10.09 397 TRP A N 1
ATOM 3087 C CA . TRP A 1 402 ? 0.566 9.061 -40.314 1.00 10.33 397 TRP A CA 1
ATOM 3088 C C . TRP A 1 402 ? -0.421 8.712 -41.419 1.00 10.14 397 TRP A C 1
ATOM 3089 O O . TRP A 1 402 ? -0.050 8.114 -42.438 1.00 11.12 397 TRP A O 1
ATOM 3100 N N . LEU A 1 403 ? -1.698 9.041 -41.217 1.00 9.60 398 LEU A N 1
ATOM 3101 C CA . LEU A 1 403 ? -2.722 8.615 -42.161 1.00 10.95 398 LEU A CA 1
ATOM 3102 C C . LEU A 1 403 ? -2.583 9.281 -43.520 1.00 13.95 398 LEU A C 1
ATOM 3103 O O . LEU A 1 403 ? -3.066 8.724 -44.513 1.00 10.84 398 LEU A O 1
ATOM 3108 N N . SER A 1 404 ? -1.926 10.442 -43.594 1.00 12.11 399 SER A N 1
ATOM 3109 C CA . SER A 1 404 ? -1.671 11.085 -44.878 1.00 10.02 399 SER A CA 1
ATOM 3110 C C . SER A 1 404 ? -0.342 10.666 -45.484 1.00 10.68 399 SER A C 1
ATOM 3111 O O . SER A 1 404 ? 0.034 11.189 -46.544 1.00 11.06 399 SER A O 1
ATOM 3114 N N . ALA A 1 405 ? 0.359 9.730 -44.844 1.00 10.93 400 ALA A N 1
ATOM 3115 C CA . ALA A 1 405 ? 1.678 9.281 -45.269 1.00 11.70 400 ALA A CA 1
ATOM 3116 C C . ALA A 1 405 ? 2.640 10.457 -45.381 1.00 13.72 400 ALA A C 1
ATOM 3117 O O . ALA A 1 405 ? 3.549 10.455 -46.211 1.00 13.60 400 ALA A O 1
ATOM 3119 N N . SER A 1 406 ? 2.436 11.466 -44.530 1.00 11.73 401 SER A N 1
ATOM 3120 C CA . SER A 1 406 ? 3.342 12.610 -44.479 1.00 12.18 401 SER A CA 1
ATOM 3121 C C . SER A 1 406 ? 4.557 12.335 -43.611 1.00 12.68 401 SER A C 1
ATOM 3122 O O . SER A 1 406 ? 5.601 12.972 -43.789 1.00 13.36 401 SER A O 1
ATOM 3125 N N . ALA A 1 407 ? 4.420 11.420 -42.651 1.00 12.59 402 ALA A N 1
ATOM 3126 C CA . ALA A 1 407 ? 5.490 10.972 -41.773 1.00 12.92 402 ALA A CA 1
ATOM 3127 C C . ALA A 1 407 ? 5.038 9.660 -41.141 1.00 12.67 402 ALA A C 1
ATOM 3128 O O . ALA A 1 407 ? 3.845 9.367 -41.098 1.00 12.01 402 ALA A O 1
ATOM 3130 N N . PHE A 1 408 ? 6.014 8.882 -40.665 1.00 14.28 403 PHE A N 1
ATOM 3131 C CA . PHE A 1 408 ? 5.809 7.680 -39.852 1.00 16.98 403 PHE A CA 1
ATOM 3132 C C . PHE A 1 408 ? 5.350 6.472 -40.660 1.00 20.86 403 PHE A C 1
ATOM 3133 O O . PHE A 1 408 ? 5.823 5.352 -40.435 1.00 19.83 403 PHE A O 1
ATOM 3141 N N . PHE A 1 409 ? 4.394 6.684 -41.553 1.00 14.20 404 PHE A N 1
ATOM 3142 C CA . PHE A 1 409 ? 3.795 5.635 -42.369 1.00 13.05 404 PHE A CA 1
ATOM 3143 C C . PHE A 1 409 ? 4.305 5.781 -43.792 1.00 19.76 404 PHE A C 1
ATOM 3144 O O . PHE A 1 409 ? 4.339 6.893 -44.328 1.00 16.00 404 PHE A O 1
ATOM 3152 N N . HIS A 1 410 ? 4.698 4.666 -44.409 1.00 17.87 405 HIS A N 1
ATOM 3153 C CA . HIS A 1 410 ? 5.374 4.736 -45.694 1.00 17.67 405 HIS A CA 1
ATOM 3154 C C . HIS A 1 410 ? 4.849 3.728 -46.704 1.00 17.01 405 HIS A C 1
ATOM 3155 O O . HIS A 1 410 ? 5.419 3.618 -47.791 1.00 19.10 405 HIS A O 1
ATOM 3162 N N . HIS A 1 411 ? 3.763 3.019 -46.398 1.00 17.02 406 HIS A N 1
ATOM 3163 C CA . HIS A 1 411 ? 3.188 2.076 -47.361 1.00 18.90 406 HIS A CA 1
ATOM 3164 C C . HIS A 1 411 ? 2.105 2.765 -48.186 1.00 19.90 406 HIS A C 1
ATOM 3165 O O . HIS A 1 411 ? 0.919 2.424 -48.157 1.00 17.30 406 HIS A O 1
ATOM 3172 N N . TYR A 1 412 ? 2.545 3.765 -48.940 1.00 23.64 407 TYR A N 1
ATOM 3173 C CA . TYR A 1 412 ? 1.588 4.690 -49.521 1.00 25.57 407 TYR A CA 1
ATOM 3174 C C . TYR A 1 412 ? 0.819 4.084 -50.682 1.00 26.85 407 TYR A C 1
ATOM 3175 O O . TYR A 1 412 ? -0.209 4.648 -51.075 1.00 24.65 407 TYR A O 1
ATOM 3184 N N . THR A 1 413 ? 1.281 2.953 -51.228 1.00 22.61 408 THR A N 1
ATOM 3185 C CA . THR A 1 413 ? 0.497 2.249 -52.235 1.00 24.02 408 THR A CA 1
ATOM 3186 C C . THR A 1 413 ? -0.714 1.544 -51.632 1.00 21.76 408 THR A C 1
ATOM 3187 O O . THR A 1 413 ? -1.591 1.114 -52.380 1.00 28.74 408 THR A O 1
ATOM 3191 N N . ARG A 1 414 ? -0.790 1.422 -50.314 1.00 17.91 409 ARG A N 1
ATOM 3192 C CA . ARG A 1 414 ? -1.965 0.862 -49.644 1.00 25.38 409 ARG A CA 1
ATOM 3193 C C . ARG A 1 414 ? -2.941 1.988 -49.340 1.00 24.17 409 ARG A C 1
ATOM 3194 O O . ARG A 1 414 ? -2.670 2.810 -48.467 1.00 18.68 409 ARG A O 1
ATOM 3202 N N . ILE A 1 415 ? -4.088 2.008 -50.021 1.00 23.04 410 ILE A N 1
ATOM 3203 C CA . ILE A 1 415 ? -5.126 3.007 -49.778 1.00 20.58 410 ILE A CA 1
ATOM 3204 C C . ILE A 1 415 ? -6.399 2.298 -49.333 1.00 21.26 410 ILE A C 1
ATOM 3205 O O . ILE A 1 415 ? -6.849 1.368 -50.003 1.00 21.06 410 ILE A O 1
ATOM 3210 N N . PHE A 1 416 ? -6.985 2.747 -48.216 1.00 19.19 411 PHE A N 1
ATOM 3211 C CA . PHE A 1 416 ? -8.250 2.179 -47.754 1.00 20.87 411 PHE A CA 1
ATOM 3212 C C . PHE A 1 416 ? -9.317 2.335 -48.824 1.00 21.84 411 PHE A C 1
ATOM 3213 O O . PHE A 1 416 ? -9.476 3.417 -49.394 1.00 18.44 411 PHE A O 1
ATOM 3221 N N . CYS A 1 417 ? -10.065 1.259 -49.092 1.00 17.84 412 CYS A N 1
ATOM 3222 C CA . CYS A 1 417 ? -11.169 1.361 -50.040 1.00 17.83 412 CYS A CA 1
ATOM 3223 C C . CYS A 1 417 ? -12.388 1.863 -49.298 1.00 16.40 412 CYS A C 1
ATOM 3224 O O . CYS A 1 417 ? -12.794 1.240 -48.304 1.00 18.54 412 CYS A O 1
ATOM 3227 N N . PRO A 1 418 ? -12.985 2.978 -49.714 1.00 18.55 413 PRO A N 1
ATOM 3228 C CA . PRO A 1 418 ? -14.136 3.506 -48.981 1.00 18.55 413 PRO A CA 1
ATOM 3229 C C . PRO A 1 418 ? -15.381 2.682 -49.182 1.00 20.27 413 PRO A C 1
ATOM 3230 O O . PRO A 1 418 ? -16.382 2.937 -48.508 1.00 18.12 413 PRO A O 1
ATOM 3234 N N . VAL A 1 419 ? -15.342 1.701 -50.080 1.00 17.53 414 VAL A N 1
ATOM 3235 C CA . VAL A 1 419 ? -16.435 0.770 -50.268 1.00 21.36 414 VAL A CA 1
ATOM 3236 C C . VAL A 1 419 ? -16.144 -0.568 -49.608 1.00 25.32 414 VAL A C 1
ATOM 3237 O O . VAL A 1 419 ? -16.932 -1.053 -48.796 1.00 29.00 414 VAL A O 1
ATOM 3241 N N . ARG A 1 420 ? -15.002 -1.173 -49.933 1.00 23.50 415 ARG A N 1
ATOM 3242 C CA . ARG A 1 420 ? -14.772 -2.563 -49.564 1.00 27.93 415 ARG A CA 1
ATOM 3243 C C . ARG A 1 420 ? -14.312 -2.738 -48.123 1.00 28.39 415 ARG A C 1
ATOM 3244 O O . ARG A 1 420 ? -14.520 -3.811 -47.549 1.00 28.48 415 ARG A O 1
ATOM 3252 N N . PHE A 1 421 ? -13.697 -1.719 -47.524 1.00 20.87 416 PHE A N 1
ATOM 3253 C CA . PHE A 1 421 ? -13.231 -1.865 -46.148 1.00 22.48 416 PHE A CA 1
ATOM 3254 C C . PHE A 1 421 ? -14.400 -2.143 -45.215 1.00 28.62 416 PHE A C 1
ATOM 3255 O O . PHE A 1 421 ? -14.349 -3.061 -44.389 1.00 31.42 416 PHE A O 1
ATOM 3263 N N . GLY A 1 422 ? -15.488 -1.388 -45.367 1.00 32.55 417 GLY A N 1
ATOM 3264 C CA . GLY A 1 422 ? -16.672 -1.653 -44.570 1.00 39.28 417 GLY A CA 1
ATOM 3265 C C . GLY A 1 422 ? -17.332 -2.977 -44.901 1.00 44.05 417 GLY A C 1
ATOM 3266 O O . GLY A 1 422 ? -17.944 -3.604 -44.030 1.00 46.25 417 GLY A O 1
ATOM 3267 N N . LYS A 1 423 ? -17.215 -3.427 -46.154 1.00 41.90 418 LYS A N 1
ATOM 3268 C CA . LYS A 1 423 ? -17.839 -4.689 -46.544 1.00 43.41 418 LYS A CA 1
ATOM 3269 C C . LYS A 1 423 ? -17.256 -5.859 -45.771 1.00 48.48 418 LYS A C 1
ATOM 3270 O O . LYS A 1 423 ? -17.995 -6.742 -45.321 1.00 51.97 418 LYS A O 1
ATOM 3276 N N . ARG A 1 424 ? -15.928 -5.900 -45.632 1.00 50.81 419 ARG A N 1
ATOM 3277 C CA . ARG A 1 424 ? -15.306 -6.928 -44.803 1.00 52.76 419 ARG A CA 1
ATOM 3278 C C . ARG A 1 424 ? -15.838 -6.866 -43.379 1.00 52.04 419 ARG A C 1
ATOM 3279 O O . ARG A 1 424 ? -16.161 -7.896 -42.778 1.00 53.54 419 ARG A O 1
ATOM 3287 N N . THR A 1 425 ? -15.963 -5.653 -42.840 1.00 48.55 420 THR A N 1
ATOM 3288 C CA . THR A 1 425 ? -16.342 -5.472 -41.444 1.00 47.43 420 THR A CA 1
ATOM 3289 C C . THR A 1 425 ? -17.809 -5.814 -41.209 1.00 47.99 420 THR A C 1
ATOM 3290 O O . THR A 1 425 ? -18.149 -6.537 -40.265 1.00 47.79 420 THR A O 1
ATOM 3294 N N . ASP A 1 426 ? -18.689 -5.311 -42.071 1.00 45.71 421 ASP A N 1
ATOM 3295 C CA . ASP A 1 426 ? -20.115 -5.195 -41.766 1.00 41.03 421 ASP A CA 1
ATOM 3296 C C . ASP A 1 426 ? -20.891 -5.414 -43.056 1.00 36.42 421 ASP A C 1
ATOM 3297 O O . ASP A 1 426 ? -21.389 -4.466 -43.674 1.00 25.68 421 ASP A O 1
ATOM 3302 N N . PRO A 1 427 ? -21.002 -6.669 -43.506 1.00 38.87 422 PRO A N 1
ATOM 3303 C CA . PRO A 1 427 ? -21.559 -6.915 -44.849 1.00 37.65 422 PRO A CA 1
ATOM 3304 C C . PRO A 1 427 ? -22.995 -6.446 -45.024 1.00 36.73 422 PRO A C 1
ATOM 3305 O O . PRO A 1 427 ? -23.343 -5.955 -46.105 1.00 35.89 422 PRO A O 1
ATOM 3309 N N . GLU A 1 428 ? -23.833 -6.541 -43.994 1.00 33.40 423 GLU A N 1
ATOM 3310 C CA . GLU A 1 428 ? -25.197 -6.039 -44.109 1.00 32.78 423 GLU A CA 1
ATOM 3311 C C . GLU A 1 428 ? -25.292 -4.523 -43.999 1.00 27.61 423 GLU A C 1
ATOM 3312 O O . GLU A 1 428 ? -26.371 -3.973 -44.247 1.00 28.58 423 GLU A O 1
ATOM 3318 N N . GLY A 1 429 ? -24.208 -3.837 -43.653 1.00 21.11 424 GLY A N 1
ATOM 3319 C CA . GLY A 1 429 ? -24.263 -2.394 -43.505 1.00 20.82 424 GLY A CA 1
ATOM 3320 C C . GLY A 1 429 ? -25.137 -1.930 -42.357 1.00 22.95 424 GLY A C 1
ATOM 3321 O O . GLY A 1 429 ? -25.812 -0.898 -42.476 1.00 17.55 424 GLY A O 1
ATOM 3322 N N . GLN A 1 430 ? -25.136 -2.662 -41.238 1.00 20.01 425 GLN A N 1
ATOM 3323 C CA . GLN A 1 430 ? -25.922 -2.239 -40.082 1.00 19.81 425 GLN A CA 1
ATOM 3324 C C . GLN A 1 430 ? -25.429 -0.902 -39.551 1.00 17.90 425 GLN A C 1
ATOM 3325 O O . GLN A 1 430 ? -26.226 -0.053 -39.134 1.00 16.49 425 GLN A O 1
ATOM 3331 N N . TYR A 1 431 ? -24.114 -0.699 -39.559 1.00 15.39 426 TYR A N 1
ATOM 3332 C CA . TYR A 1 431 ? -23.569 0.566 -39.096 1.00 17.57 426 TYR A CA 1
ATOM 3333 C C . TYR A 1 431 ? -24.016 1.707 -40.001 1.00 14.68 426 TYR A C 1
ATOM 3334 O O . TYR A 1 431 ? -24.424 2.771 -39.523 1.00 14.22 426 TYR A O 1
ATOM 3343 N N . ILE A 1 432 ? -23.979 1.488 -41.312 1.00 14.21 427 ILE A N 1
ATOM 3344 C CA . ILE A 1 432 ? -24.460 2.497 -42.254 1.00 14.06 427 ILE A CA 1
ATOM 3345 C C . ILE A 1 432 ? -25.938 2.784 -42.024 1.00 14.90 427 ILE A C 1
ATOM 3346 O O . ILE A 1 432 ? -26.364 3.945 -41.989 1.00 15.70 427 ILE A O 1
ATOM 3351 N N . ARG A 1 433 ? -26.742 1.737 -41.866 1.00 15.79 428 ARG A N 1
ATOM 3352 C CA . ARG A 1 433 ? -28.177 1.943 -41.694 1.00 16.92 428 ARG A CA 1
ATOM 3353 C C . ARG A 1 433 ? -28.469 2.670 -40.394 1.00 20.82 428 ARG A C 1
ATOM 3354 O O . ARG A 1 433 ? -29.452 3.420 -40.306 1.00 19.95 428 ARG A O 1
ATOM 3362 N N . LYS A 1 434 ? -27.630 2.465 -39.383 1.00 20.63 429 LYS A N 1
ATOM 3363 C CA . LYS A 1 434 ? -27.828 3.146 -38.112 1.00 20.35 429 LYS A CA 1
ATOM 3364 C C . LYS A 1 434 ? -27.530 4.634 -38.236 1.00 16.00 429 LYS A C 1
ATOM 3365 O O . LYS A 1 434 ? -28.336 5.473 -37.822 1.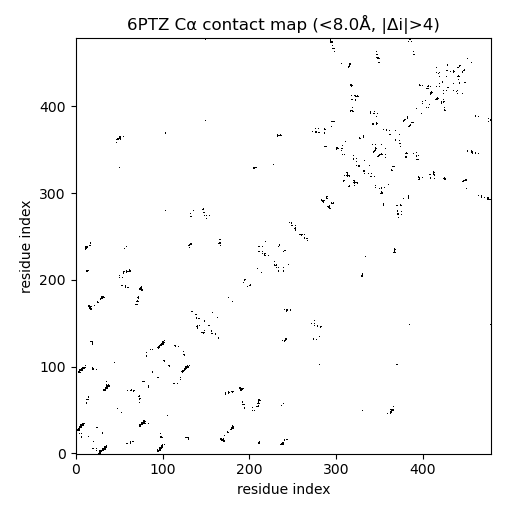00 18.45 429 LYS A O 1
ATOM 3371 N N . TYR A 1 435 ? -26.390 4.987 -38.817 1.00 15.00 430 TYR A N 1
ATOM 3372 C CA . TYR A 1 435 ? -25.983 6.389 -38.814 1.00 14.44 430 TYR A CA 1
ATOM 3373 C C . TYR A 1 435 ? -26.485 7.159 -40.016 1.00 14.53 430 TYR A C 1
ATOM 3374 O O . TYR A 1 435 ? -26.557 8.391 -39.956 1.00 15.78 430 TYR A O 1
ATOM 3383 N N . LEU A 1 436 ? -26.870 6.466 -41.091 1.00 14.79 431 LEU A N 1
ATOM 3384 C CA . LEU A 1 436 ? -27.383 7.091 -42.309 1.00 14.97 431 LEU A CA 1
ATOM 3385 C C . LEU A 1 436 ? -28.775 6.532 -42.575 1.00 16.06 431 LEU A C 1
ATOM 3386 O O . LEU A 1 436 ? -28.976 5.771 -43.527 1.00 16.25 431 LEU A O 1
ATOM 3391 N N . PRO A 1 437 ? -29.759 6.882 -41.744 1.00 18.07 432 PRO A N 1
ATOM 3392 C CA . PRO A 1 437 ? -31.076 6.246 -41.874 1.00 19.70 432 PRO A CA 1
ATOM 3393 C C . PRO A 1 437 ? -31.725 6.482 -43.220 1.00 18.48 432 PRO A C 1
ATOM 3394 O O . PRO A 1 437 ? -32.607 5.710 -43.599 1.00 19.35 432 PRO A O 1
ATOM 3398 N N . VAL A 1 438 ? -31.311 7.510 -43.966 1.00 17.93 433 VAL A N 1
ATOM 3399 C CA . VAL A 1 438 ? -31.874 7.718 -45.300 1.00 18.31 433 VAL A CA 1
ATOM 3400 C C . VAL A 1 438 ? -31.643 6.487 -46.175 1.00 18.16 433 VAL A C 1
ATOM 3401 O O . VAL A 1 438 ? -32.424 6.207 -47.091 1.00 18.88 433 VAL A O 1
ATOM 3405 N N . LEU A 1 439 ? -30.587 5.723 -45.891 1.00 17.38 434 LEU A N 1
ATOM 3406 C CA . LEU A 1 439 ? -30.217 4.547 -46.661 1.00 17.24 434 LEU A CA 1
ATOM 3407 C C . LEU A 1 439 ? -30.740 3.258 -46.051 1.00 22.01 434 LEU A C 1
ATOM 3408 O O . LEU A 1 439 ? -30.406 2.175 -46.546 1.00 18.09 434 LEU A O 1
ATOM 3413 N N . LYS A 1 440 ? -31.539 3.347 -44.985 1.00 20.36 435 LYS A N 1
ATOM 3414 C CA . LYS A 1 440 ? -31.843 2.165 -44.186 1.00 24.90 435 LYS A CA 1
ATOM 3415 C C . LYS A 1 440 ? -32.584 1.092 -44.967 1.00 25.00 435 LYS A C 1
ATOM 3416 O O . LYS A 1 440 ? -32.543 -0.079 -44.574 1.00 26.01 435 LYS A O 1
ATOM 3422 N N . ASN A 1 441 ? -33.251 1.444 -46.063 1.00 20.67 436 ASN A N 1
ATOM 3423 C CA . ASN A 1 441 ? -34.018 0.468 -46.827 1.00 21.63 436 ASN A CA 1
ATOM 3424 C C . ASN A 1 441 ? -33.310 0.034 -48.098 1.00 21.03 436 ASN A C 1
ATOM 3425 O O . ASN A 1 441 ? -33.905 -0.683 -48.915 1.00 21.77 436 ASN A O 1
ATOM 3430 N N . PHE A 1 442 ? -32.061 0.447 -48.279 1.00 19.78 437 PHE A N 1
ATOM 3431 C CA . PHE A 1 442 ? -31.307 0.032 -49.445 1.00 19.26 437 PHE A CA 1
ATOM 3432 C C . PHE A 1 442 ? -30.959 -1.441 -49.315 1.00 27.20 437 PHE A C 1
ATOM 3433 O O . PHE A 1 442 ? -30.518 -1.873 -48.239 1.00 19.84 437 PHE A O 1
ATOM 3441 N N . PRO A 1 443 ? -31.157 -2.245 -50.361 1.00 27.93 438 PRO A N 1
ATOM 3442 C CA . PRO A 1 443 ? -30.717 -3.633 -50.287 1.00 28.32 438 PRO A CA 1
ATOM 3443 C C . PRO A 1 443 ? -29.223 -3.670 -50.045 1.00 20.17 438 PRO A C 1
ATOM 3444 O O . PRO A 1 443 ? -28.482 -2.752 -50.411 1.00 18.57 438 PRO A O 1
ATOM 3448 N N . THR A 1 444 ? -28.800 -4.732 -49.374 1.00 24.06 439 THR A N 1
ATOM 3449 C CA . THR A 1 444 ? -27.417 -4.856 -48.951 1.00 25.69 439 THR A CA 1
ATOM 3450 C C . THR A 1 444 ? -26.463 -4.833 -50.133 1.00 21.76 439 THR A C 1
ATOM 3451 O O . THR A 1 444 ? -25.328 -4.366 -50.001 1.00 18.57 439 THR A O 1
ATOM 3455 N N . LYS A 1 445 ? -26.906 -5.293 -51.305 1.00 22.80 440 LYS A N 1
ATOM 3456 C CA . LYS A 1 445 ? -26.012 -5.241 -52.456 1.00 25.30 440 LYS A CA 1
ATOM 3457 C C . LYS A 1 445 ? -25.683 -3.819 -52.877 1.00 18.97 440 LYS A C 1
ATOM 3458 O O . LYS A 1 445 ? -24.713 -3.622 -53.609 1.00 22.51 440 LYS A O 1
ATOM 3464 N N . TYR A 1 446 ? -26.426 -2.823 -52.399 1.00 18.96 441 TYR A N 1
ATOM 3465 C CA . TYR A 1 446 ? -26.149 -1.431 -52.716 1.00 19.91 441 TYR A CA 1
ATOM 3466 C C . TYR A 1 446 ? -25.732 -0.588 -51.515 1.00 15.74 441 TYR A C 1
ATOM 3467 O O . TYR A 1 446 ? -25.452 0.597 -51.696 1.00 16.42 441 TYR A O 1
ATOM 3476 N N . ILE A 1 447 ? -25.694 -1.146 -50.302 1.00 16.09 442 ILE A N 1
ATOM 3477 C CA . ILE A 1 447 ? -25.631 -0.284 -49.123 1.00 15.50 442 ILE A CA 1
ATOM 3478 C C . ILE A 1 447 ? -24.310 0.482 -49.065 1.00 15.25 442 ILE A C 1
ATOM 3479 O O . ILE A 1 447 ? -24.261 1.590 -48.517 1.00 14.57 442 ILE A O 1
ATOM 3484 N N . TYR A 1 448 ? -23.230 -0.076 -49.614 1.00 14.19 443 TYR A N 1
ATOM 3485 C CA . TYR A 1 448 ? -21.929 0.586 -49.627 1.00 16.34 443 TYR A CA 1
ATOM 3486 C C . TYR A 1 448 ? -21.683 1.379 -50.896 1.00 14.75 443 TYR A C 1
ATOM 3487 O O . TYR A 1 448 ? -20.734 2.166 -50.930 1.00 12.47 443 TYR A O 1
ATOM 3496 N N . GLU A 1 449 ? -22.503 1.159 -51.933 1.00 14.42 444 GLU A N 1
ATOM 3497 C CA . GLU A 1 449 ? -22.387 1.852 -53.222 1.00 18.31 444 GLU A CA 1
ATOM 3498 C C . GLU A 1 449 ? -23.784 2.124 -53.760 1.00 14.39 444 GLU A C 1
ATOM 3499 O O . GLU A 1 449 ? -24.200 1.549 -54.773 1.00 14.49 444 GLU A O 1
ATOM 3505 N N . PRO A 1 450 ? -24.562 2.961 -53.075 1.00 14.09 445 PRO A N 1
ATOM 3506 C CA . PRO A 1 450 ? -25.978 3.108 -53.456 1.00 14.84 445 PRO A CA 1
ATOM 3507 C C . PRO A 1 450 ? -26.159 3.756 -54.813 1.00 14.94 445 PRO A C 1
ATOM 3508 O O . PRO A 1 450 ? -27.223 3.588 -55.418 1.00 15.65 445 PRO A O 1
ATOM 3512 N N . TRP A 1 451 ? -25.146 4.467 -55.314 1.00 14.32 446 TRP A N 1
ATOM 3513 C CA . TRP A 1 451 ? -25.206 5.034 -56.659 1.00 14.46 446 TRP A CA 1
ATOM 3514 C C . TRP A 1 451 ? -25.253 3.949 -57.737 1.00 14.84 446 TRP A C 1
ATOM 3515 O O . TRP A 1 451 ? -25.605 4.249 -58.885 1.00 15.17 446 TRP A O 1
ATOM 3526 N N . THR A 1 452 ? -24.917 2.705 -57.398 1.00 14.89 447 THR A N 1
ATOM 3527 C CA . THR A 1 452 ? -24.962 1.641 -58.404 1.00 15.36 447 THR A CA 1
ATOM 3528 C C . THR A 1 452 ? -26.363 1.077 -58.584 1.00 16.24 447 THR A C 1
ATOM 3529 O O . THR A 1 452 ? -26.616 0.383 -59.585 1.00 16.75 447 THR A O 1
ATOM 3533 N N . ALA A 1 453 ? -27.279 1.368 -57.660 1.00 16.52 448 ALA A N 1
ATOM 3534 C CA . ALA A 1 453 ? -28.665 0.955 -57.817 1.00 17.48 448 ALA A CA 1
ATOM 3535 C C . ALA A 1 453 ? -29.306 1.657 -59.007 1.00 17.86 448 ALA A C 1
ATOM 3536 O O . ALA A 1 453 ? -29.005 2.812 -59.307 1.00 17.44 448 ALA A O 1
ATOM 3538 N N . SER A 1 454 ? -30.197 0.946 -59.688 1.00 18.74 449 SER A N 1
ATOM 3539 C CA . SER A 1 454 ? -30.995 1.592 -60.718 1.00 19.27 449 SER A CA 1
ATOM 3540 C C . SER A 1 454 ? -31.913 2.625 -60.078 1.00 25.75 449 SER A C 1
ATOM 3541 O O . SER A 1 454 ? -32.233 2.549 -58.889 1.00 19.70 449 SER A O 1
ATOM 3544 N N . GLU A 1 455 ? -32.353 3.594 -60.885 1.00 24.09 450 GLU A N 1
ATOM 3545 C CA . GLU A 1 455 ? -33.255 4.610 -60.352 1.00 27.20 450 GLU A CA 1
ATOM 3546 C C . GLU A 1 455 ? -34.546 3.982 -59.823 1.00 26.18 450 GLU A C 1
ATOM 3547 O O . GLU A 1 455 ? -35.091 4.442 -58.814 1.00 21.76 450 GLU A O 1
ATOM 3553 N N . GLU A 1 456 ? -35.018 2.895 -60.435 1.00 22.12 451 GLU A N 1
ATOM 3554 C CA . GLU A 1 456 ? -36.195 2.222 -59.889 1.00 23.24 451 GLU A CA 1
ATOM 3555 C C . GLU A 1 456 ? -35.894 1.572 -58.543 1.00 23.24 451 GLU A C 1
ATOM 3556 O O . GLU A 1 456 ? -36.728 1.596 -57.626 1.00 23.70 451 GLU A O 1
ATOM 3562 N N . GLU A 1 457 ? -34.706 0.993 -58.386 1.00 22.05 452 GLU A N 1
ATOM 3563 C CA . GLU A 1 457 ? -34.359 0.459 -57.078 1.00 21.80 452 GLU A CA 1
ATOM 3564 C C . GLU A 1 457 ? -34.228 1.574 -56.052 1.00 21.31 452 GLU A C 1
ATOM 3565 O O . GLU A 1 457 ? -34.588 1.396 -54.884 1.00 21.62 452 GLU A O 1
ATOM 3571 N N . GLN A 1 458 ? -33.713 2.729 -56.474 1.00 20.63 453 GLN A N 1
ATOM 3572 C CA . GLN A 1 458 ? -33.627 3.866 -55.570 1.00 20.28 453 GLN A CA 1
ATOM 3573 C C . GLN A 1 458 ? -35.012 4.305 -55.129 1.00 21.42 453 GLN A C 1
ATOM 3574 O O . GLN A 1 458 ? -35.258 4.532 -53.941 1.00 21.57 453 GLN A O 1
ATOM 3580 N N . ARG A 1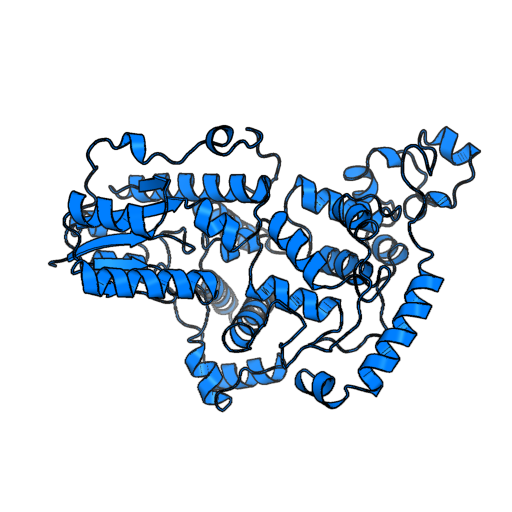 459 ? -35.940 4.399 -56.077 1.00 22.33 454 ARG A N 1
ATOM 3581 C CA . ARG A 1 459 ? -37.306 4.776 -55.740 1.00 26.95 454 ARG A CA 1
ATOM 3582 C C . ARG A 1 459 ? -37.927 3.784 -54.761 1.00 28.69 454 ARG A C 1
ATOM 3583 O O . ARG A 1 459 ? -38.625 4.181 -53.816 1.00 25.04 454 ARG A O 1
ATOM 3591 N N . GLN A 1 460 ? -37.658 2.489 -54.949 1.00 24.42 455 GLN A N 1
ATOM 3592 C CA . GLN A 1 460 ? -38.200 1.483 -54.041 1.00 27.14 455 GLN A CA 1
ATOM 3593 C C . GLN A 1 460 ? -37.592 1.592 -52.654 1.00 24.48 455 GLN A C 1
ATOM 3594 O O . GLN A 1 460 ? -38.277 1.323 -51.661 1.00 25.32 455 GLN A O 1
ATOM 3600 N N . ALA A 1 461 ? -36.317 1.969 -52.563 1.00 23.09 456 ALA A N 1
ATOM 3601 C CA . ALA A 1 461 ? -35.677 2.186 -51.273 1.00 22.43 456 ALA A CA 1
ATOM 3602 C C . ALA A 1 461 ? -36.072 3.514 -50.642 1.00 22.55 456 ALA A C 1
ATOM 3603 O O . ALA A 1 461 ? -35.735 3.750 -49.478 1.00 22.22 456 ALA A O 1
ATOM 3605 N N . GLY A 1 462 ? -36.788 4.367 -51.373 1.00 23.11 457 GLY A N 1
ATOM 3606 C CA . GLY A 1 462 ? -37.183 5.665 -50.859 1.00 23.37 457 GLY A CA 1
ATOM 3607 C C . GLY A 1 462 ? -36.057 6.662 -50.786 1.00 26.37 457 GLY A C 1
ATOM 3608 O O . GLY A 1 462 ? -36.109 7.596 -49.983 1.00 22.15 457 GLY A O 1
ATOM 3609 N N . CYS A 1 463 ? -35.017 6.484 -51.589 1.00 21.10 458 CYS A N 1
ATOM 3610 C CA . CYS A 1 463 ? -33.829 7.315 -51.440 1.00 19.93 458 CYS A CA 1
ATOM 3611 C C . CYS A 1 463 ? -33.232 7.471 -52.832 1.00 19.42 458 CYS A C 1
ATOM 3612 O O . CYS A 1 463 ? -32.622 6.536 -53.355 1.00 18.97 458 CYS A O 1
ATOM 3615 N N . ILE A 1 464 ? -33.443 8.635 -53.431 1.00 19.63 459 ILE A N 1
ATOM 3616 C CA . ILE A 1 464 ? -32.949 8.908 -54.772 1.00 19.29 459 ILE A CA 1
ATOM 3617 C C . ILE A 1 464 ? -31.554 9.490 -54.649 1.00 18.15 459 ILE A C 1
ATOM 3618 O O . ILE A 1 464 ? -31.366 10.533 -54.018 1.00 18.01 459 ILE A O 1
ATOM 3623 N N . ILE A 1 465 ? -30.571 8.809 -55.234 1.00 17.41 460 ILE A N 1
ATOM 3624 C CA . ILE A 1 465 ? -29.201 9.282 -55.135 1.00 16.42 460 ILE A CA 1
ATOM 3625 C C . ILE A 1 465 ? -29.075 10.579 -55.912 1.00 16.51 460 ILE A C 1
ATOM 3626 O O . ILE A 1 465 ? -29.675 10.749 -56.982 1.00 17.11 460 ILE A O 1
ATOM 3631 N N . GLY A 1 466 ? -28.341 11.529 -55.342 1.00 16.03 461 GLY A N 1
ATOM 3632 C CA . GLY A 1 466 ? -28.293 12.861 -55.894 1.00 17.47 461 GLY A CA 1
ATOM 3633 C C . GLY A 1 466 ? -29.362 13.779 -55.360 1.00 17.14 461 GLY A C 1
ATOM 3634 O O . GLY A 1 466 ? -29.317 14.982 -55.641 1.00 18.03 461 GLY A O 1
ATOM 3635 N N . ARG A 1 467 ? -30.349 13.242 -54.640 1.00 17.67 462 ARG A N 1
ATOM 3636 C CA . ARG A 1 467 ? -31.408 14.045 -54.040 1.00 18.61 462 ARG A CA 1
ATOM 3637 C C . ARG A 1 467 ? -31.455 13.843 -52.535 1.00 18.47 462 ARG A C 1
ATOM 3638 O O . ARG A 1 467 ? -31.316 14.812 -51.785 1.00 18.52 462 ARG A O 1
ATOM 3646 N N . ASP A 1 468 ? -31.673 12.610 -52.085 1.00 18.38 463 ASP A N 1
ATOM 3647 C CA . ASP A 1 468 ? -31.774 12.283 -50.672 1.00 18.34 463 ASP A CA 1
ATOM 3648 C C . ASP A 1 468 ? -30.445 11.916 -50.058 1.00 17.16 463 ASP A C 1
ATOM 3649 O O . ASP A 1 468 ? -30.282 12.050 -48.839 1.00 17.01 463 ASP A O 1
ATOM 3654 N N . TYR A 1 469 ? -29.498 11.460 -50.869 1.00 16.41 464 TYR A N 1
ATOM 3655 C CA . TYR A 1 469 ? -28.176 11.085 -50.438 1.00 15.38 464 TYR A CA 1
ATOM 3656 C C . TYR A 1 469 ? -27.301 11.340 -51.661 1.00 14.90 464 TYR A C 1
ATOM 3657 O O . TYR A 1 469 ? -27.730 11.046 -52.781 1.00 15.26 464 TYR A O 1
ATOM 3666 N N . PRO A 1 470 ? -26.119 11.922 -51.506 1.00 14.19 465 PRO A N 1
ATOM 3667 C CA . PRO A 1 470 ? -25.393 12.409 -52.679 1.00 13.95 465 PRO A CA 1
ATOM 3668 C C . PRO A 1 470 ? -24.736 11.278 -53.461 1.00 13.56 465 PRO A C 1
ATOM 3669 O O . PRO A 1 470 ? -24.481 10.186 -52.948 1.00 13.29 465 PRO A O 1
ATOM 3673 N N . PHE A 1 471 ? -24.482 11.574 -54.745 1.00 13.65 466 PHE A N 1
ATOM 3674 C CA . PHE A 1 471 ? -23.579 10.774 -55.548 1.00 13.28 466 PHE A CA 1
ATOM 3675 C C . PHE A 1 471 ? -22.186 10.814 -54.934 1.00 12.55 466 PHE A C 1
ATOM 3676 O O . PHE A 1 471 ? -21.854 11.749 -54.211 1.00 12.36 466 PHE A O 1
ATOM 3684 N N . PRO A 1 472 ? -21.362 9.804 -55.199 1.00 13.26 467 PRO A N 1
ATOM 3685 C CA . PRO A 1 472 ? -19.991 9.826 -54.695 1.00 13.09 467 PRO A CA 1
ATOM 3686 C C . PRO A 1 472 ? -19.241 11.037 -55.228 1.00 12.58 467 PRO A C 1
ATOM 3687 O O . PRO A 1 472 ? -19.336 11.381 -56.404 1.00 11.90 467 PRO A O 1
ATOM 3691 N N . MET A 1 473 ? -18.497 11.700 -54.342 1.00 11.40 468 MET A N 1
ATOM 3692 C CA . MET A 1 473 ? -17.866 12.957 -54.732 1.00 12.84 468 MET A CA 1
ATOM 3693 C C . MET A 1 473 ? -16.625 12.757 -55.581 1.00 11.21 468 MET A C 1
ATOM 3694 O O . MET A 1 473 ? -16.133 13.731 -56.176 1.00 15.13 468 MET A O 1
ATOM 3699 N N . VAL A 1 474 ? -16.075 11.546 -55.597 1.00 11.00 469 VAL A N 1
ATOM 3700 C CA . VAL A 1 474 ? -14.972 11.180 -56.474 1.00 12.75 469 VAL A CA 1
ATOM 3701 C C . VAL A 1 474 ? -15.218 9.770 -56.973 1.00 14.47 469 VAL A C 1
ATOM 3702 O O . VAL A 1 474 ? -15.969 8.996 -56.376 1.00 14.22 469 VAL A O 1
ATOM 3706 N N . ASN A 1 475 ? -14.575 9.449 -58.091 1.00 15.94 470 ASN A N 1
ATOM 3707 C CA . ASN A 1 475 ? -14.383 8.065 -58.507 1.00 11.58 470 ASN A CA 1
ATOM 3708 C C . ASN A 1 475 ? -13.175 7.539 -57.752 1.00 14.70 470 ASN A C 1
ATOM 3709 O O . ASN A 1 475 ? -12.059 8.032 -57.958 1.00 13.45 470 ASN A O 1
ATOM 3714 N N . HIS A 1 476 ? -13.382 6.555 -56.870 1.00 11.22 471 HIS A N 1
ATOM 3715 C CA . HIS A 1 476 ? -12.290 6.155 -55.986 1.00 16.31 471 HIS A CA 1
ATOM 3716 C C . HIS A 1 476 ? -11.084 5.654 -56.766 1.00 16.62 471 HIS A C 1
ATOM 3717 O O . HIS A 1 476 ? -9.935 5.991 -56.447 1.00 14.65 471 HIS A O 1
ATOM 3724 N N . LYS A 1 477 ? -11.320 4.817 -57.773 1.00 16.80 472 LYS A N 1
ATOM 3725 C CA . LYS A 1 477 ? -10.202 4.252 -58.511 1.00 17.61 472 LYS A CA 1
ATOM 3726 C C . LYS A 1 477 ? -9.403 5.357 -59.191 1.00 15.12 472 LYS A C 1
ATOM 3727 O O . LYS A 1 477 ? -8.171 5.402 -59.089 1.00 17.76 472 LYS A O 1
ATOM 3733 N N . GLU A 1 478 ? -10.102 6.296 -59.836 1.00 15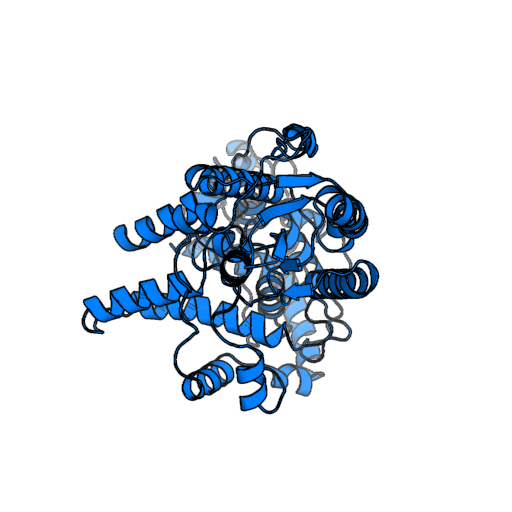.17 473 GLU A N 1
ATOM 3734 C CA . GLU A 1 478 ? -9.437 7.392 -60.531 1.00 17.39 473 GLU A CA 1
ATOM 3735 C C . GLU A 1 478 ? -8.714 8.306 -59.557 1.00 18.54 473 GLU A C 1
ATOM 3736 O O . GLU A 1 478 ? -7.584 8.739 -59.823 1.00 15.52 473 GLU A O 1
ATOM 3742 N N . ALA A 1 479 ? -9.372 8.638 -58.443 1.00 16.44 474 ALA A N 1
ATOM 3743 C CA . ALA A 1 479 ? -8.779 9.553 -57.477 1.00 17.92 474 ALA A CA 1
ATOM 3744 C C . ALA A 1 479 ? -7.538 8.939 -56.860 1.00 16.17 474 ALA A C 1
ATOM 3745 O O . ALA A 1 479 ? -6.489 9.587 -56.774 1.00 18.42 474 ALA A O 1
ATOM 3747 N N . SER A 1 480 ? -7.630 7.675 -56.447 1.00 12.85 475 SER A N 1
ATOM 3748 C CA . SER A 1 480 ? -6.487 7.059 -55.786 1.00 16.64 475 SER A CA 1
ATOM 3749 C C . SER A 1 480 ? -5.363 6.800 -56.785 1.00 17.25 475 SER A C 1
ATOM 3750 O O . SER A 1 480 ? -4.188 7.003 -56.468 1.00 16.99 475 SER A O 1
ATOM 3753 N N . ASP A 1 481 ? -5.697 6.414 -58.016 1.00 16.15 476 ASP A N 1
ATOM 3754 C CA . ASP A 1 481 ? -4.667 6.318 -59.049 1.00 18.74 476 ASP A CA 1
ATOM 3755 C C . ASP A 1 481 ? -3.900 7.631 -59.207 1.00 18.62 476 ASP A C 1
ATOM 3756 O O . ASP A 1 481 ? -2.666 7.637 -59.297 1.00 21.54 476 ASP A O 1
ATOM 3761 N N . ARG A 1 482 ? -4.620 8.749 -59.279 1.00 16.56 477 ARG A N 1
ATOM 3762 C CA . ARG A 1 482 ? -3.967 10.046 -59.433 1.00 18.03 477 ARG A CA 1
ATOM 3763 C C . ARG A 1 482 ? -3.136 10.394 -58.201 1.00 13.43 477 ARG A C 1
ATOM 3764 O O . ARG A 1 482 ? -2.007 10.881 -58.325 1.00 14.57 477 ARG A O 1
ATOM 3772 N N . ASN A 1 483 ? -3.670 10.117 -57.015 1.00 13.47 478 ASN A N 1
ATOM 3773 C CA . ASN A 1 483 ? -2.988 10.489 -55.775 1.00 13.60 478 ASN A CA 1
ATOM 3774 C C . ASN A 1 483 ? -1.767 9.625 -55.510 1.00 15.90 478 ASN A C 1
ATOM 3775 O O . ASN A 1 483 ? -0.790 10.093 -54.917 1.00 17.33 478 ASN A O 1
ATOM 3780 N N . LEU A 1 484 ? -1.812 8.359 -55.920 1.00 15.34 479 LEU A N 1
ATOM 3781 C CA . LEU A 1 484 ? -0.633 7.507 -55.844 1.00 19.33 479 LEU A CA 1
ATOM 3782 C C . LEU A 1 484 ? 0.515 8.076 -56.665 1.00 20.49 479 LEU A C 1
ATOM 3783 O O . LEU A 1 484 ? 1.669 8.075 -56.219 1.00 18.48 479 LEU A O 1
ATOM 3788 N N . GLN A 1 485 ? 0.226 8.549 -57.874 1.00 21.26 480 GLN A N 1
ATOM 3789 C CA . GLN A 1 485 ? 1.279 9.135 -58.692 1.00 24.01 480 GLN A CA 1
ATOM 3790 C C . GLN A 1 485 ? 1.851 10.380 -58.034 1.00 20.97 480 GLN A C 1
ATOM 3791 O O . GLN A 1 485 ? 3.069 10.585 -58.038 1.00 18.42 480 GLN A O 1
ATOM 3797 N N . LEU A 1 486 ? 0.991 11.218 -57.455 1.00 19.70 481 LEU A N 1
ATOM 3798 C CA . LEU A 1 486 ? 1.471 12.414 -56.767 1.00 20.95 481 LEU A CA 1
ATOM 3799 C C . LEU A 1 486 ? 2.334 12.043 -55.564 1.00 21.67 481 LEU A C 1
ATOM 3800 O O . LEU A 1 486 ? 3.421 12.603 -55.358 1.00 18.27 481 LEU A O 1
ATOM 3805 N N . MET A 1 487 ? 1.866 11.092 -54.762 1.00 14.57 482 MET A N 1
ATOM 3806 C CA . MET A 1 487 ? 2.616 10.687 -53.583 1.00 14.58 482 MET A CA 1
ATOM 3807 C C . MET A 1 487 ? 3.927 10.039 -53.982 1.00 15.61 482 MET A C 1
ATOM 3808 O O . MET A 1 487 ? 4.948 10.226 -53.314 1.00 16.04 482 MET A O 1
ATOM 3813 N N . ARG A 1 488 ? 3.909 9.267 -55.067 1.00 18.49 483 ARG A N 1
ATOM 3814 C CA . ARG A 1 488 ? 5.144 8.659 -55.546 1.00 22.72 483 ARG A CA 1
ATOM 3815 C C . ARG A 1 488 ? 6.169 9.721 -55.925 1.00 21.80 483 ARG A C 1
ATOM 3816 O O . ARG A 1 488 ? 7.349 9.602 -55.576 1.00 21.89 483 ARG A O 1
ATOM 3824 N N . ARG A 1 489 ? 5.736 10.771 -56.631 1.00 17.98 484 ARG A N 1
ATOM 3825 C CA . ARG A 1 489 ? 6.649 11.863 -56.965 1.00 25.66 484 ARG A CA 1
ATOM 3826 C C . ARG A 1 489 ? 7.196 12.522 -55.705 1.00 18.71 484 ARG A C 1
ATOM 3827 O O . ARG A 1 489 ? 8.396 12.801 -55.614 1.00 19.68 484 ARG A O 1
ATOM 3835 N N . VAL A 1 490 ? 6.330 12.770 -54.725 1.00 17.60 485 VAL A N 1
ATOM 3836 C CA . VAL A 1 490 ? 6.770 13.378 -53.470 1.00 17.43 485 VAL A CA 1
ATOM 3837 C C . VAL A 1 490 ? 7.868 12.539 -52.833 1.00 18.16 485 VAL A C 1
ATOM 3838 O O . VAL A 1 490 ? 8.914 13.056 -52.422 1.00 18.72 485 VAL A O 1
ATOM 3842 N N . ARG A 1 491 ? 7.633 11.228 -52.722 1.00 17.79 486 ARG A N 1
ATOM 3843 C CA . ARG A 1 491 ? 8.566 10.376 -51.993 1.00 21.1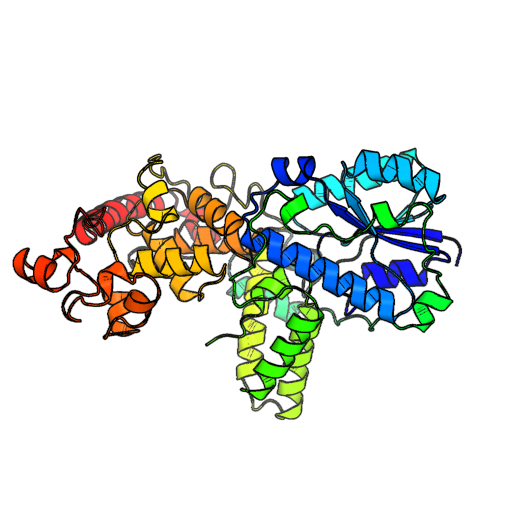5 486 ARG A CA 1
ATOM 3844 C C . ARG A 1 491 ? 9.818 10.072 -52.793 1.00 19.77 486 ARG A C 1
ATOM 3845 O O . ARG A 1 491 ? 10.880 9.821 -52.208 1.00 20.54 486 ARG A O 1
ATOM 3853 N N . GLU A 1 492 ? 9.727 10.109 -54.118 1.00 21.44 487 GLU A N 1
ATOM 3854 C CA . GLU A 1 492 ? 10.931 9.960 -54.918 1.00 28.49 487 GLU A CA 1
ATOM 3855 C C . GLU A 1 492 ? 11.822 11.189 -54.811 1.00 25.73 487 GLU A C 1
ATOM 3856 O O . GLU A 1 492 ? 13.045 11.072 -54.918 1.00 25.31 487 GLU A O 1
ATOM 3862 N N . GLU A 1 493 ? 11.236 12.361 -54.577 1.00 22.72 488 GLU A N 1
ATOM 3863 C CA . GLU A 1 493 ? 12.003 13.597 -54.464 1.00 22.52 488 GLU A CA 1
ATOM 3864 C C . GLU A 1 493 ? 12.488 13.869 -53.047 1.00 22.36 488 GLU A C 1
ATOM 3865 O O . GLU A 1 493 ? 13.626 14.311 -52.858 1.00 23.46 488 GLU A O 1
ATOM 3871 N N . GLN A 1 494 ? 11.646 13.635 -52.053 1.00 21.07 489 GLN A N 1
ATOM 3872 C CA . GLN A 1 494 ? 11.959 14.010 -50.674 1.00 20.80 489 GLN A CA 1
ATOM 3873 C C . GLN A 1 494 ? 12.375 12.783 -49.867 1.00 20.84 489 GLN A C 1
ATOM 3874 O O . GLN A 1 494 ? 11.820 12.467 -48.808 1.00 19.89 489 GLN A O 1
ATOM 3880 N N . ARG A 1 495 ? 13.393 12.105 -50.394 1.00 22.92 490 ARG A N 1
ATOM 3881 C CA . ARG A 1 495 ? 13.830 10.840 -49.813 1.00 25.60 490 ARG A CA 1
ATOM 3882 C C . ARG A 1 495 ? 14.328 11.018 -48.386 1.00 22.32 490 ARG A C 1
ATOM 3883 O O . ARG A 1 495 ? 13.958 10.252 -47.497 1.00 21.68 490 ARG A O 1
ATOM 3891 N N . GLY A 1 496 ? 15.185 12.014 -48.154 1.00 25.21 491 GLY A N 1
ATOM 3892 C CA . GLY A 1 496 ? 15.739 12.206 -46.823 1.00 26.27 491 GLY A CA 1
ATOM 3893 C C . GLY A 1 496 ? 14.670 12.459 -45.783 1.00 24.28 491 GLY A C 1
ATOM 3894 O O . GLY A 1 496 ? 14.717 11.908 -44.683 1.00 21.31 491 GLY A O 1
ATOM 3895 N N . THR A 1 497 ? 13.681 13.284 -46.125 1.00 20.70 492 THR A N 1
ATOM 3896 C CA . THR A 1 497 ? 12.603 13.563 -45.191 1.00 19.33 492 THR A CA 1
ATOM 3897 C C . THR A 1 497 ? 11.809 12.305 -44.887 1.00 18.52 492 THR A C 1
ATOM 3898 O O . THR A 1 497 ? 11.512 12.027 -43.725 1.00 17.91 492 THR A O 1
ATOM 3902 N N . ALA A 1 498 ? 11.468 11.528 -45.920 1.00 18.59 493 ALA A N 1
ATOM 3903 C CA . ALA A 1 498 ? 10.773 10.263 -45.692 1.00 23.80 493 ALA A CA 1
ATOM 3904 C C . ALA A 1 498 ? 11.579 9.359 -44.764 1.00 22.73 493 ALA A C 1
ATOM 3905 O O . ALA A 1 498 ? 11.042 8.811 -43.795 1.00 21.17 493 ALA A O 1
ATOM 3907 N N . GLN A 1 499 ? 12.885 9.238 -45.020 1.00 23.90 494 GLN A N 1
ATOM 3908 C CA . GLN A 1 499 ? 13.736 8.334 -44.246 1.00 25.73 494 GLN A CA 1
ATOM 3909 C C . GLN A 1 499 ? 13.847 8.729 -42.780 1.00 24.17 494 GLN A C 1
ATOM 3910 O O . GLN A 1 499 ? 14.235 7.891 -41.953 1.00 23.08 494 GLN A O 1
ATOM 3916 N N . LEU A 1 500 ? 13.527 9.978 -42.429 1.00 22.42 495 LEU A N 1
ATOM 3917 C CA . LEU A 1 500 ? 13.654 10.387 -41.034 1.00 22.98 495 LEU A CA 1
ATOM 3918 C C . LEU A 1 500 ? 12.781 9.536 -40.124 1.00 19.41 495 LEU A C 1
ATOM 3919 O O . LEU A 1 500 ? 13.172 9.236 -38.991 1.00 19.69 495 LEU A O 1
ATOM 3924 N N . THR A 1 501 ? 11.589 9.165 -40.588 1.00 17.51 496 THR A N 1
ATOM 3925 C CA . THR A 1 501 ? 10.600 8.457 -39.782 1.00 18.88 496 THR A CA 1
ATOM 3926 C C . THR A 1 501 ? 10.374 7.028 -40.275 1.00 22.31 496 THR A C 1
ATOM 3927 O O . THR A 1 501 ? 9.285 6.472 -40.088 1.00 19.24 496 THR A O 1
ATOM 3931 N N . ARG A 1 502 ? 11.387 6.421 -40.892 1.00 25.56 497 ARG A N 1
ATOM 3932 C CA . ARG A 1 502 ? 11.270 5.047 -41.395 1.00 31.53 497 ARG A CA 1
ATOM 3933 C C . ARG A 1 502 ? 12.244 4.113 -40.674 1.00 38.19 497 ARG A C 1
ATOM 3934 O O . ARG A 1 502 ? 13.266 4.549 -40.142 1.00 39.16 497 ARG A O 1
#

Organism: Columba livia (NCBI:txid8932)

Secondary structure (DSSP, 8-state):
--EEEEEEESS---STT-HHHHHHHHTEEEEEEEEEE-HHHHHHH----HHHHHHHHHHHHHHHHHHHHTT---EEEES-HHHHHHHHHHHHT--EEEE----SHHHHHHHHHHHHHHHHHT-EEE----S-SS-HHHHHHHTTSS---SHHHHHHHHHHH-SPPPPPPPP-TTHHHHSB----TTGGGGSPPPGGGGT--S---SS---SHHHHHHHHHHHHHH------HHHHHHTSS-HHHHHHHHHHHHHHTTT---HHHHHHHHHHHHHHHHHHHHTSTTTTSSTT-TTS-----B--HHHHHHHHTT-SS-HHHHHHHHHHHHHS---HHHHHHHHHIIIIITT-B-HHHHHHHHHHH-TT--HHHHHHHHHHHTTSSS---TT----TTHHHHHH-TT-HHHHHH-GGGTTS-GGGTT-GGGS-HHHHHHHT--BTTTBPPPSS-HHHHHHHHHHHHHHHHHH-HHHHHHT-

Solvent-accessible surface area: 21544 Å² total; per-residue (Å²): 152,99,35,70,0,2,0,6,3,19,21,3,0,6,14,13,1,1,16,0,0,14,16,0,9,98,27,2,74,23,0,16,0,1,18,22,1,5,118,179,25,20,83,96,29,28,81,41,10,41,28,38,30,8,2,17,6,39,0,0,69,16,0,63,124,22,0,52,184,36,52,5,52,3,4,0,11,88,24,83,23,69,64,11,0,95,66,9,12,134,77,21,96,6,36,4,0,0,0,4,22,8,21,3,71,43,25,111,92,13,23,31,38,1,98,152,4,2,96,109,61,54,12,110,25,29,20,109,58,6,17,1,1,10,66,27,149,125,0,26,95,76,28,74,48,62,12,1,34,37,42,174,99,0,66,90,0,10,89,108,34,40,126,13,75,98,32,47,104,97,14,60,48,106,9,6,123,185,0,111,8,44,121,11,52,120,31,136,159,7,158,20,5,77,29,76,69,17,160,22,84,108,114,36,124,13,84,22,69,4,0,10,68,33,0,61,120,44,2,85,82,34,37,110,115,134,151,68,25,11,0,38,0,0,19,14,27,4,0,3,1,4,20,33,2,29,71,78,2,39,60,53,63,56,160,32,155,111,152,30,108,74,9,58,73,34,19,17,104,9,27,76,19,1,2,6,4,0,0,7,42,39,15,140,71,2,35,76,36,55,52,4,74,7,2,0,70,2,173,21,66,154,52,71,89,67,29,99,61,0,56,44,11,82,0,0,3,0,18,1,0,0,0,0,15,26,0,93,99,24,0,36,0,66,90,79,10,45,27,2,0,4,0,3,0,0,7,0,2,0,8,3,18,0,51,45,0,24,94,5,5,38,47,14,4,5,9,15,10,47,0,49,12,0,0,36,4,0,60,6,0,0,0,2,18,41,20,85,42,83,155,33,52,19,3,10,143,49,0,80,213,93,24,88,100,0,114,48,0,53,135,17,14,75,61,0,114,92,3,55,63,144,27,0,3,46,0,66,73,6,57,140,111,42,7,152,114,7,58,0,47,6,42,204,74,7,23,121,34,40,17,85,30,138,102,4,10,56,134,4,43,114,68,2,116,114,1,20,95,102,39,150,51,37,4,109,87,4,153

InterPro domains:
  IPR002081 Cryptochrome/DNA photolyase class 1 [PTHR11455] (3-496)
  IPR005101 Cryptochrome/DNA photolyase, FAD-binding domain [PF03441] (286-483)
  IPR006050 DNA photolyase, N-terminal [PF00875] (6-161)
  IPR006050 DNA photolyase, N-terminal [PS51645] (3-133)
  IPR014729 Rossmann-like alpha/beta/alpha sandwich fold [G3DSA:3.40.50.620] (2-130)
  IPR036134 Cryptochrome/DNA photolyase, FAD-binding domain-like superfamily [SSF48173] (200-487)
  IPR036155 Cryptochrome/photolyase, N-terminal domain superfamily [SSF52425] (4-212)

Sequence (479 aa):
MPHRTIHLFRKGLRLHDNPTLLAALESSETIYPVYVLDRRFLASAMHIGALRWHFLLQSLEDLHKNLSRLGARLLVIQGEYESVLRDHVQKWNITQVTLDAEMEPFYKEMEANIRRLGAELGFEVLSRVGHSLYDTKRILDLNGGSPPLTYKRFLHILSQLGDPEVPVRNLTAEDFQRCMSPEPGLAERYRVPVPADLEIPPQSLSPWTGGETEGLRRLEQHLTDQSTTGLSPYFSMGCLSVRTFFQRLSNIYAQAKHHSLPPVSLQGQLLWREFFYTVASSATQNFTQMAGNPICLQIHWDEDAERRLHKWKTAQTGFPWIDAIMTQLRQEGWIHHLARHAVACFLTRGDLWISWEEGMKVFEELLLDADYSINAGNWMWLSASAFFHHYTRIFCPVRFGKRTDPEGQYIRKYLPVLKNFPTKYIYEPWTASEEEQRQAGCIIGRDYPFPMVNHKEASDRNLQLMRRVREEQRGTAQLTR

CATH classification: 3.40.50.620 (+2 more: 1.25.40.80, 1.10.579.10)